Protein AF-A0A931ZEB1-F1 (afdb_monomer_lite)

pLDDT: mean 89.32, std 10.32, range [35.94, 98.31]

Radius of gyration: 28.25 Å; chains: 1; bounding box: 73×44×76 Å

Foldseek 3Di:
DVLLVLLLLLLLLLLLLVLLQVVCLVVCQCPVQVHDVVLVCVLVVLLLLLLLVLQLVLLVVCLVVVWLLVLQLQLLVLLLVLLVLVLVDPHSVSPSSSSNSNSNSNSRRVLSSLLLQLLVADVLQLLLSLLSSQLSNLNSNLNSLVNSVVCCVVVVNPSSVSSVVSSVSSVVSSVSSVVNDRSDPDDPVVPPPDDPPPDDPDPVPAWVVLVLLLVLLLLLLLLVADCVLVLVLLVVLPDDPVVSSVLVSLLSVLLSVQQNVLSRVCSQQNLLLLLLVLLQLLLVLLQCSLPDNDSVCSSVSSSSPSNSNSSDVSSVLSVQQVRDDSSSSSSSSSSSSSSSSVSRVNSNVVQVVCCVPPRSSRSSNVSSVSSLVSSLSSFFEWAEAEQVPHVLCRLVRRVVLVGLEYEYAQDDQADDDGDDQDLVSLVSLLSSNRNRNHPPYEHEHHPLQACLEPPVVSNVVNLVSVLVVLVVCQSNVYAYEYFNHANVPDDLVSSLVSSLVSVVSSCVVDDGPHAHEHEAALQADRGARLDLLRVLVSVVVNCVPPVDPRYAYEYEPQSPQSSAQQLLALVSVVVVVVVNCVRPNLSRHAAYEYFAYQDGGNNSDPHGAAAQPHRSHLNSLLSQCAPSSNSHRRYYYHHPDDDSVSSSVSSVSSSVSRD

Structure (mmCIF, N/CA/C/O backbone):
data_AF-A0A931ZEB1-F1
#
_entry.id   AF-A0A931ZEB1-F1
#
loop_
_atom_site.group_PDB
_atom_site.id
_atom_site.type_symbol
_atom_site.label_atom_id
_atom_site.label_alt_id
_atom_site.label_comp_id
_atom_site.label_asym_id
_atom_site.label_entity_id
_atom_site.label_seq_id
_atom_site.pdbx_PDB_ins_code
_atom_site.Cartn_x
_atom_site.Cartn_y
_atom_site.Cartn_z
_atom_site.occupancy
_atom_site.B_iso_or_equiv
_atom_site.auth_seq_id
_atom_site.auth_comp_id
_atom_site.auth_asym_id
_atom_site.auth_atom_id
_atom_site.pdbx_PDB_model_num
ATOM 1 N N . MET A 1 1 ? 17.122 14.611 6.649 1.00 84.50 1 MET A N 1
ATOM 2 C CA . MET A 1 1 ? 16.916 15.219 5.308 1.00 84.50 1 MET A CA 1
ATOM 3 C C . MET A 1 1 ? 18.187 15.407 4.480 1.00 84.50 1 MET A C 1
ATOM 5 O O . MET A 1 1 ? 18.119 15.083 3.305 1.00 84.50 1 MET A O 1
ATOM 9 N N . PHE A 1 2 ? 19.328 15.868 5.022 1.00 93.75 2 PHE A N 1
ATOM 10 C CA . PHE A 1 2 ? 20.561 16.103 4.231 1.00 93.75 2 PHE A CA 1
ATOM 11 C C . PHE A 1 2 ? 20.931 14.945 3.281 1.00 93.75 2 PHE A C 1
ATOM 13 O O . PHE A 1 2 ? 21.007 15.141 2.072 1.00 93.75 2 PHE A O 1
ATOM 20 N N . ASN A 1 3 ? 21.068 13.723 3.811 1.00 94.88 3 ASN A N 1
ATOM 21 C CA . ASN A 1 3 ? 21.379 12.537 3.005 1.00 94.88 3 ASN A CA 1
ATOM 22 C C . ASN A 1 3 ? 20.323 12.239 1.930 1.00 94.88 3 ASN A C 1
ATOM 24 O O . ASN A 1 3 ? 20.686 11.807 0.844 1.00 94.88 3 ASN A O 1
ATOM 28 N N . VAL A 1 4 ? 19.036 12.468 2.214 1.00 95.94 4 VAL A N 1
ATOM 29 C CA . VAL A 1 4 ? 17.935 12.207 1.269 1.00 95.94 4 VAL A CA 1
ATOM 30 C C . VAL A 1 4 ? 18.064 13.116 0.048 1.00 95.94 4 VAL A C 1
ATOM 32 O O . VAL A 1 4 ? 18.043 12.633 -1.079 1.00 95.94 4 VAL A O 1
ATOM 35 N N . VAL A 1 5 ? 18.269 14.418 0.273 1.00 97.19 5 VAL A N 1
ATOM 36 C CA . VAL A 1 5 ? 18.445 15.401 -0.807 1.00 97.19 5 VAL A CA 1
ATOM 37 C C . VAL A 1 5 ? 19.727 15.120 -1.585 1.00 97.19 5 VAL A C 1
ATOM 39 O O . VAL A 1 5 ? 19.694 15.054 -2.809 1.00 97.19 5 VAL A O 1
ATOM 42 N N . LEU A 1 6 ? 20.846 14.892 -0.891 1.00 97.62 6 LEU A N 1
ATOM 43 C CA . LEU A 1 6 ? 22.127 14.620 -1.541 1.00 97.62 6 LEU A CA 1
ATOM 44 C C . LEU A 1 6 ? 22.071 13.349 -2.400 1.00 97.62 6 LEU A C 1
ATOM 46 O O . LEU A 1 6 ? 22.490 13.375 -3.552 1.00 97.62 6 LEU A O 1
ATOM 50 N N . LEU A 1 7 ? 21.507 12.253 -1.882 1.00 97.38 7 LEU A N 1
ATOM 51 C CA . LEU A 1 7 ? 21.309 11.026 -2.659 1.00 97.38 7 LEU A CA 1
ATOM 52 C C . LEU A 1 7 ? 20.332 11.227 -3.823 1.00 97.38 7 LEU A C 1
ATOM 54 O O . LEU A 1 7 ? 20.504 10.581 -4.857 1.00 97.38 7 LEU A O 1
ATOM 58 N N . GLY A 1 8 ? 19.351 12.121 -3.680 1.00 97.38 8 GLY A N 1
ATOM 59 C CA . GLY A 1 8 ? 18.479 12.566 -4.766 1.00 97.38 8 GLY A CA 1
ATOM 60 C C . GLY A 1 8 ? 19.255 13.266 -5.883 1.00 97.38 8 GLY A C 1
ATOM 61 O O . GLY A 1 8 ? 19.134 12.861 -7.032 1.00 97.38 8 GLY A O 1
ATOM 62 N N . ILE A 1 9 ? 20.124 14.233 -5.559 1.00 98.25 9 ILE A N 1
ATOM 63 C CA . ILE A 1 9 ? 20.984 14.930 -6.540 1.00 98.25 9 ILE A CA 1
ATOM 64 C C . ILE A 1 9 ? 21.940 13.949 -7.225 1.00 98.25 9 ILE A C 1
ATOM 66 O O . ILE A 1 9 ? 22.077 13.956 -8.445 1.00 98.25 9 ILE A O 1
ATOM 70 N N . VAL A 1 10 ? 22.588 13.078 -6.447 1.00 97.94 10 VAL A N 1
ATOM 71 C CA . VAL A 1 10 ? 23.495 12.052 -6.980 1.00 97.94 10 VAL A CA 1
ATOM 72 C C . VAL A 1 10 ? 22.752 11.129 -7.954 1.00 97.94 10 VAL A C 1
ATOM 74 O O . VAL A 1 10 ? 23.280 10.806 -9.018 1.00 97.94 10 VAL A O 1
ATOM 77 N N . SER A 1 11 ? 21.528 10.713 -7.610 1.00 96.00 11 SER A N 1
ATOM 78 C CA . SER A 1 11 ? 20.729 9.827 -8.466 1.00 96.00 11 SER A CA 1
ATOM 79 C C . SER A 1 11 ? 20.245 10.552 -9.721 1.00 96.00 11 SER A C 1
ATOM 81 O O . SER A 1 11 ? 20.416 10.011 -10.805 1.00 96.00 11 SER A O 1
ATOM 83 N N . LEU A 1 12 ? 19.780 11.803 -9.596 1.00 98.12 12 LEU A N 1
ATOM 84 C CA . LEU A 1 12 ? 19.431 12.680 -10.718 1.00 98.12 12 LEU A CA 1
ATOM 85 C C . LEU A 1 12 ? 20.573 12.749 -11.731 1.00 98.12 12 LEU A C 1
ATOM 87 O O . LEU A 1 12 ? 20.379 12.441 -12.901 1.00 98.12 12 LEU A O 1
ATOM 91 N N . LEU A 1 13 ? 21.778 13.115 -11.287 1.00 98.12 13 LEU A N 1
ATOM 92 C CA . LEU A 1 13 ? 22.941 13.252 -12.166 1.00 98.12 13 LEU A CA 1
ATOM 93 C C . LEU A 1 13 ? 23.303 11.924 -12.842 1.00 98.12 13 LEU A C 1
ATOM 95 O O . LEU A 1 13 ? 23.543 11.875 -14.049 1.00 98.12 13 LEU A O 1
ATOM 99 N N . ASN A 1 14 ? 23.301 10.823 -12.091 1.00 96.38 14 ASN A N 1
ATOM 100 C CA . ASN A 1 14 ? 23.532 9.514 -12.687 1.00 96.38 14 ASN A CA 1
ATOM 101 C C . ASN A 1 14 ? 22.448 9.141 -13.715 1.00 96.38 14 ASN A C 1
ATOM 103 O O . ASN A 1 14 ? 22.763 8.489 -14.711 1.00 96.38 14 ASN A O 1
ATOM 107 N N . ASP A 1 15 ? 21.189 9.501 -13.490 1.00 94.88 15 ASP A N 1
ATOM 108 C CA . ASP A 1 15 ? 20.094 9.154 -14.396 1.00 94.88 15 ASP A CA 1
ATOM 109 C C . ASP A 1 15 ? 20.066 10.033 -15.643 1.00 94.88 15 ASP A C 1
ATOM 111 O O . ASP A 1 15 ? 19.845 9.489 -16.723 1.00 94.88 15 ASP A O 1
ATOM 115 N N . VAL A 1 16 ? 20.476 11.307 -15.557 1.00 97.00 16 VAL A N 1
ATOM 116 C CA . VAL A 1 16 ? 20.827 12.106 -16.750 1.00 97.00 16 VAL A CA 1
ATOM 117 C C . VAL A 1 16 ? 21.821 11.327 -17.605 1.00 97.00 16 VAL A C 1
ATOM 119 O O . VAL A 1 16 ? 21.584 11.081 -18.784 1.00 97.00 16 VAL A O 1
ATOM 122 N N . ALA A 1 17 ? 22.914 10.864 -16.996 1.00 95.31 17 ALA A N 1
ATOM 123 C CA . ALA A 1 17 ? 23.939 10.114 -17.707 1.00 95.31 17 ALA A CA 1
ATOM 124 C C . ALA A 1 17 ? 23.448 8.768 -18.261 1.00 95.31 17 ALA A C 1
ATOM 126 O O . ALA A 1 17 ? 23.939 8.309 -19.287 1.00 95.31 17 ALA A O 1
ATOM 127 N N . SER A 1 18 ? 22.555 8.081 -17.546 1.00 92.25 18 SER A N 1
ATOM 128 C CA . SER A 1 18 ? 22.054 6.758 -17.941 1.00 92.25 18 SER A CA 1
ATOM 129 C C . SER A 1 18 ? 21.085 6.873 -19.113 1.00 92.25 18 SER A C 1
ATOM 131 O O . SER A 1 18 ? 21.229 6.155 -20.100 1.00 92.25 18 SER A O 1
ATOM 133 N N . GLU A 1 19 ? 20.137 7.804 -19.031 1.00 90.94 19 GLU A N 1
ATOM 134 C CA . GLU A 1 19 ? 19.071 7.988 -20.020 1.00 90.94 19 GLU A CA 1
ATOM 135 C C . GLU A 1 19 ? 19.543 8.773 -21.252 1.00 90.94 19 GLU A C 1
ATOM 137 O O . GLU A 1 19 ? 18.946 8.647 -22.315 1.00 90.94 19 GLU A O 1
ATOM 142 N N . MET A 1 20 ? 20.679 9.480 -21.174 1.00 91.44 20 MET A N 1
ATOM 143 C CA . MET A 1 20 ? 21.397 9.947 -22.369 1.00 91.44 20 MET A CA 1
ATOM 144 C C . MET A 1 20 ? 21.864 8.794 -23.269 1.00 91.44 20 MET A C 1
ATOM 146 O O . MET A 1 20 ? 21.992 8.949 -24.481 1.00 91.44 20 MET A O 1
ATOM 150 N N . VAL A 1 21 ? 22.180 7.648 -22.663 1.00 90.25 21 VAL A N 1
ATOM 151 C CA . VAL A 1 21 ? 22.876 6.531 -23.311 1.00 90.25 21 VAL A CA 1
ATOM 152 C C . VAL A 1 21 ? 21.916 5.396 -23.646 1.00 90.25 21 VAL A C 1
ATOM 154 O O . VAL A 1 21 ? 21.979 4.844 -24.742 1.00 90.25 21 VAL A O 1
ATOM 157 N N . PHE A 1 22 ? 21.028 5.042 -22.716 1.00 83.62 22 PHE A N 1
ATOM 158 C CA . PHE A 1 22 ? 20.170 3.862 -22.800 1.00 83.62 22 PHE A CA 1
ATOM 159 C C . PHE A 1 22 ? 19.332 3.783 -24.092 1.00 83.62 22 PHE A C 1
ATOM 161 O O . PHE A 1 22 ? 19.414 2.748 -24.757 1.00 83.62 22 PHE A O 1
ATOM 168 N N . PRO A 1 23 ? 18.626 4.845 -24.534 1.00 78.31 23 PRO A N 1
ATOM 169 C CA . PRO A 1 23 ? 17.849 4.806 -25.776 1.00 78.31 23 PRO A CA 1
ATOM 170 C C . PRO A 1 23 ? 18.707 4.603 -27.033 1.00 78.31 23 PRO A C 1
ATOM 172 O O . PRO A 1 23 ? 18.203 4.166 -28.064 1.00 78.31 23 PRO A O 1
ATOM 175 N N . LEU A 1 24 ? 20.004 4.919 -26.957 1.00 84.56 24 LEU A N 1
ATOM 176 C CA . LEU A 1 24 ? 20.928 4.871 -28.087 1.00 84.56 24 LEU A CA 1
ATOM 177 C C . LEU A 1 24 ? 21.620 3.513 -28.238 1.00 84.56 24 LEU A C 1
ATOM 179 O O . LEU A 1 24 ? 22.104 3.210 -29.325 1.00 84.56 24 LEU A O 1
ATOM 183 N N . ILE A 1 25 ? 21.664 2.687 -27.183 1.00 87.25 25 ILE A N 1
ATOM 184 C CA . ILE A 1 25 ? 22.336 1.375 -27.193 1.00 87.25 25 ILE A CA 1
ATOM 185 C C . ILE A 1 25 ? 21.813 0.463 -28.319 1.00 87.25 25 ILE A C 1
ATOM 187 O O . ILE A 1 25 ? 22.652 -0.061 -29.059 1.00 87.25 25 ILE A O 1
ATOM 191 N N . PRO A 1 26 ? 20.486 0.275 -28.510 1.00 83.50 26 PRO A N 1
ATOM 192 C CA . PRO A 1 26 ? 19.975 -0.602 -29.565 1.00 83.50 26 PRO A CA 1
ATOM 193 C C . PRO A 1 26 ? 20.406 -0.164 -30.964 1.00 83.50 26 PRO A C 1
ATOM 195 O O . PRO A 1 26 ? 20.834 -0.988 -31.774 1.00 83.50 26 PRO A O 1
ATOM 198 N N . VAL A 1 27 ? 20.338 1.143 -31.226 1.00 82.62 27 VAL A N 1
ATOM 199 C CA . VAL A 1 27 ? 20.712 1.726 -32.517 1.00 82.62 27 VAL A CA 1
ATOM 200 C C . VAL A 1 27 ? 22.222 1.612 -32.714 1.00 82.62 27 VAL A C 1
ATOM 202 O O . VAL A 1 27 ? 22.660 1.027 -33.691 1.00 82.62 27 VAL A O 1
ATOM 205 N N . TYR A 1 28 ? 23.033 2.035 -31.745 1.00 88.31 28 TYR A N 1
ATOM 206 C CA . TYR A 1 28 ? 24.492 1.966 -31.840 1.00 88.31 28 TYR A CA 1
ATOM 207 C C . TYR A 1 28 ? 25.021 0.541 -32.081 1.00 88.31 28 TYR A C 1
ATOM 209 O O . TYR A 1 28 ? 25.894 0.331 -32.927 1.00 88.31 28 TYR A O 1
ATOM 217 N N . LEU A 1 29 ? 24.472 -0.457 -31.377 1.00 85.88 29 LEU A N 1
ATOM 218 C CA . LEU A 1 29 ? 24.846 -1.860 -31.566 1.00 85.88 29 LEU A CA 1
ATOM 219 C C . LEU A 1 29 ? 24.540 -2.347 -32.984 1.00 85.88 29 LEU A C 1
ATOM 221 O O . LEU A 1 29 ? 25.392 -2.976 -33.605 1.00 85.88 29 LEU A O 1
ATOM 225 N N . THR A 1 30 ? 23.348 -2.054 -33.496 1.00 80.62 30 THR A N 1
ATOM 226 C CA . THR A 1 30 ? 22.874 -2.613 -34.769 1.00 80.62 30 THR A CA 1
ATOM 227 C C . THR A 1 30 ? 23.375 -1.831 -35.980 1.00 80.62 30 THR A C 1
ATOM 229 O O . THR A 1 30 ? 23.837 -2.438 -36.943 1.00 80.62 30 THR A O 1
ATOM 232 N N . THR A 1 31 ? 23.353 -0.497 -35.936 1.00 83.69 31 THR A N 1
ATOM 233 C CA . THR A 1 31 ? 23.682 0.354 -37.089 1.00 83.69 31 THR A CA 1
ATOM 234 C C . THR A 1 31 ? 25.160 0.712 -37.175 1.00 83.69 31 THR A C 1
ATOM 236 O O . THR A 1 31 ? 25.682 0.845 -38.275 1.00 83.69 31 THR A O 1
ATOM 239 N N . THR A 1 32 ? 25.851 0.892 -36.042 1.00 87.00 32 THR A N 1
ATOM 240 C CA . THR A 1 32 ? 27.267 1.314 -36.037 1.00 87.00 32 THR A CA 1
ATOM 241 C C . THR A 1 32 ? 28.219 0.141 -35.861 1.00 87.00 32 THR A C 1
ATOM 243 O O . THR A 1 32 ? 29.253 0.090 -36.518 1.00 87.00 32 THR A O 1
ATOM 246 N N . LEU A 1 33 ? 27.885 -0.803 -34.978 1.00 90.44 33 LEU A N 1
ATOM 247 C CA . LEU A 1 33 ? 28.740 -1.958 -34.690 1.00 90.44 33 LEU A CA 1
ATOM 248 C C . LEU A 1 33 ? 28.357 -3.215 -35.485 1.00 90.44 33 LEU A C 1
ATOM 250 O O . LEU A 1 33 ? 29.024 -4.239 -35.343 1.00 90.44 33 LEU A O 1
ATOM 254 N N . GLY A 1 34 ? 27.294 -3.153 -36.296 1.00 87.56 34 GLY A N 1
ATOM 255 C CA . GLY A 1 34 ? 26.833 -4.268 -37.129 1.00 87.56 34 GLY A CA 1
ATOM 256 C C . GLY A 1 34 ? 26.398 -5.502 -36.332 1.00 87.56 34 GLY A C 1
ATOM 257 O O . GLY A 1 34 ? 26.426 -6.618 -36.849 1.00 87.56 34 GLY A O 1
ATOM 258 N N . ALA A 1 35 ? 26.046 -5.334 -35.055 1.00 86.81 35 ALA A N 1
ATOM 259 C CA . ALA A 1 35 ? 25.621 -6.429 -34.200 1.00 86.81 35 ALA A CA 1
ATOM 260 C C . ALA A 1 35 ? 24.230 -6.924 -34.609 1.00 86.81 35 ALA A C 1
ATOM 262 O O . ALA A 1 35 ? 23.342 -6.147 -34.962 1.00 86.81 35 ALA A O 1
ATOM 263 N N . THR A 1 36 ? 24.014 -8.234 -34.515 1.00 83.94 36 THR A N 1
ATOM 264 C CA . THR A 1 36 ? 22.705 -8.818 -34.808 1.00 83.94 36 THR A CA 1
ATOM 265 C C . THR A 1 36 ? 21.701 -8.505 -33.690 1.00 83.94 36 THR A C 1
ATOM 267 O O . THR A 1 36 ? 22.094 -8.297 -32.536 1.00 83.94 36 THR A O 1
ATOM 270 N N . PRO A 1 37 ? 20.385 -8.546 -33.967 1.00 74.56 37 PRO A N 1
ATOM 271 C CA . PRO A 1 37 ? 19.360 -8.443 -32.925 1.00 74.56 37 PRO A CA 1
ATOM 272 C C . PRO A 1 37 ? 19.532 -9.461 -31.781 1.00 74.56 37 PRO A C 1
ATOM 274 O O . PRO A 1 37 ? 19.228 -9.156 -30.630 1.00 74.56 37 PRO A O 1
ATOM 277 N N . ALA A 1 38 ? 20.085 -10.647 -32.067 1.00 73.62 38 ALA A N 1
ATOM 278 C CA . ALA A 1 38 ? 20.404 -11.649 -31.049 1.00 73.62 38 ALA A CA 1
ATOM 279 C C . ALA A 1 38 ? 21.477 -11.160 -30.057 1.00 73.62 38 ALA A C 1
ATOM 281 O O . ALA A 1 38 ? 21.355 -11.388 -28.854 1.00 73.62 38 ALA A O 1
ATOM 282 N N . VAL A 1 39 ? 22.496 -10.440 -30.539 1.00 82.56 39 VAL A N 1
ATOM 283 C CA . VAL A 1 39 ? 23.527 -9.827 -29.686 1.00 82.56 39 VAL A CA 1
ATOM 284 C C . VAL A 1 39 ? 22.931 -8.729 -28.807 1.00 82.56 39 VAL A C 1
ATOM 286 O O . VAL A 1 39 ? 23.253 -8.661 -27.624 1.00 82.56 39 VAL A O 1
ATOM 289 N N . LEU A 1 40 ? 22.031 -7.901 -29.343 1.00 74.06 40 LEU A N 1
ATOM 290 C CA . LEU A 1 40 ? 21.312 -6.900 -28.549 1.00 74.06 40 LEU A CA 1
ATOM 291 C C . LEU A 1 40 ? 20.518 -7.553 -27.405 1.00 74.06 40 LEU A C 1
ATOM 293 O O . LEU A 1 40 ? 20.630 -7.124 -26.256 1.00 74.06 40 LEU A O 1
ATOM 297 N N . GLY A 1 41 ? 19.765 -8.617 -27.706 1.00 70.88 41 GLY A N 1
ATOM 298 C CA . GLY A 1 41 ? 19.015 -9.378 -26.703 1.00 70.88 41 GLY A CA 1
ATOM 299 C C . GLY A 1 41 ? 19.914 -10.000 -25.630 1.00 70.88 41 GLY A C 1
ATOM 300 O O . GLY A 1 41 ? 19.590 -9.934 -24.446 1.00 70.88 41 GLY A O 1
ATOM 301 N N . LEU A 1 42 ? 21.076 -10.534 -26.021 1.00 81.56 42 LEU A N 1
ATOM 302 C CA . LEU A 1 42 ? 22.083 -11.055 -25.092 1.00 81.56 42 LEU A CA 1
ATOM 303 C C . LEU A 1 42 ? 22.622 -9.955 -24.162 1.00 81.56 42 LEU A C 1
ATOM 305 O O . LEU A 1 42 ? 22.707 -10.159 -22.951 1.00 81.56 42 LEU A O 1
ATOM 309 N N . VAL A 1 43 ? 22.968 -8.790 -24.720 1.00 85.50 43 VAL A N 1
ATOM 310 C CA . VAL A 1 43 ? 23.506 -7.650 -23.965 1.00 85.50 43 VAL A CA 1
ATOM 311 C C . VAL A 1 43 ? 22.515 -7.163 -22.917 1.00 85.50 43 VAL A C 1
ATOM 313 O O . VAL A 1 43 ? 22.870 -7.082 -21.741 1.00 85.50 43 VAL A O 1
ATOM 316 N N . GLU A 1 44 ? 21.276 -6.877 -23.313 1.00 80.88 44 GLU A N 1
ATOM 317 C CA . GLU A 1 44 ? 20.259 -6.381 -22.382 1.00 80.88 44 GLU A CA 1
ATOM 318 C C . GLU A 1 44 ? 19.826 -7.462 -21.380 1.00 80.88 44 GLU A C 1
ATOM 320 O O . GLU A 1 44 ? 19.691 -7.178 -20.189 1.00 80.88 44 GLU A O 1
ATOM 325 N N . GLY A 1 45 ? 19.701 -8.719 -21.821 1.00 80.50 45 GLY A N 1
ATOM 326 C CA . GLY A 1 45 ? 19.320 -9.839 -20.959 1.00 80.50 45 GLY A CA 1
ATOM 327 C C . GLY A 1 45 ? 20.327 -10.105 -19.834 1.00 80.50 45 GLY A C 1
ATOM 328 O O . GLY A 1 45 ? 19.936 -10.220 -18.668 1.00 80.50 45 GLY A O 1
ATOM 329 N N . ILE A 1 46 ? 21.630 -10.156 -20.148 1.00 85.94 46 ILE A N 1
ATOM 330 C CA . ILE A 1 46 ? 22.689 -10.347 -19.139 1.00 85.94 46 ILE A CA 1
ATOM 331 C C . ILE A 1 46 ? 22.761 -9.138 -18.203 1.00 85.94 46 ILE A C 1
ATOM 333 O O . ILE A 1 46 ? 22.870 -9.298 -16.982 1.00 85.94 46 ILE A O 1
ATOM 337 N N . ALA A 1 47 ? 22.710 -7.928 -18.761 1.00 86.69 47 ALA A N 1
ATOM 338 C CA . ALA A 1 47 ? 22.818 -6.705 -17.985 1.00 86.69 47 ALA A CA 1
ATOM 339 C C . ALA A 1 47 ? 21.676 -6.601 -16.954 1.00 86.69 47 ALA A C 1
ATOM 341 O O . ALA A 1 47 ? 21.940 -6.426 -15.762 1.00 86.69 47 ALA A O 1
ATOM 342 N N . GLU A 1 48 ? 20.418 -6.783 -17.359 1.00 82.69 48 GLU A N 1
ATOM 343 C CA . GLU A 1 48 ? 19.279 -6.636 -16.442 1.00 82.69 48 GLU A CA 1
ATOM 344 C C . GLU A 1 48 ? 19.207 -7.765 -15.394 1.00 82.69 48 GLU A C 1
ATOM 346 O O . GLU A 1 48 ? 18.906 -7.517 -14.219 1.00 82.69 48 GLU A O 1
ATOM 351 N N . SER A 1 49 ? 19.594 -8.990 -15.772 1.00 84.50 49 SER A N 1
ATOM 352 C CA . SER A 1 49 ? 19.704 -10.122 -14.836 1.00 84.50 49 SER A CA 1
ATOM 353 C C . SER A 1 49 ? 20.755 -9.860 -13.752 1.00 84.50 49 SER A C 1
ATOM 355 O O . SER A 1 49 ? 20.531 -10.146 -12.573 1.00 84.50 49 SER A O 1
ATOM 357 N N . THR A 1 50 ? 21.882 -9.247 -14.137 1.00 88.62 50 THR A N 1
ATOM 358 C CA . THR A 1 50 ? 22.974 -8.883 -13.222 1.00 88.62 50 THR A CA 1
ATOM 359 C C . THR A 1 50 ? 22.495 -7.882 -12.172 1.00 88.62 50 THR A C 1
ATOM 361 O O . THR A 1 50 ? 22.711 -8.092 -10.978 1.00 88.62 50 THR A O 1
ATOM 364 N N . ALA A 1 51 ? 21.795 -6.820 -12.587 1.00 87.75 51 ALA A N 1
ATOM 365 C CA . ALA A 1 51 ? 21.255 -5.838 -11.647 1.00 87.75 51 ALA A CA 1
ATOM 366 C C . ALA A 1 51 ? 20.259 -6.474 -10.674 1.00 87.75 51 ALA A C 1
ATOM 368 O O . ALA A 1 51 ? 20.335 -6.219 -9.473 1.00 87.75 51 ALA A O 1
ATOM 369 N N . SER A 1 52 ? 19.332 -7.291 -11.176 1.00 84.31 52 SER A N 1
ATOM 370 C CA . SER A 1 52 ? 18.246 -7.847 -10.366 1.00 84.31 52 SER A CA 1
ATOM 371 C C . SER A 1 52 ? 18.755 -8.771 -9.259 1.00 84.31 52 SER A C 1
ATOM 373 O O . SER A 1 52 ? 18.353 -8.609 -8.111 1.00 84.31 52 SER A O 1
ATOM 375 N N . LEU A 1 53 ? 19.696 -9.672 -9.559 1.00 86.00 53 LEU A N 1
ATOM 376 C CA . LEU A 1 53 ? 20.246 -10.612 -8.573 1.00 86.00 53 LEU A CA 1
ATOM 377 C C . LEU A 1 53 ? 21.141 -9.937 -7.522 1.00 86.00 53 LEU A C 1
ATOM 379 O O . LEU A 1 53 ? 21.182 -10.360 -6.364 1.00 86.00 53 LEU A O 1
ATOM 383 N N . LEU A 1 54 ? 21.856 -8.875 -7.903 1.00 92.75 54 LEU A N 1
ATOM 384 C CA . LEU A 1 54 ? 22.808 -8.215 -7.009 1.00 92.75 54 LEU A CA 1
ATOM 385 C C . LEU A 1 54 ? 22.145 -7.359 -5.928 1.00 92.75 54 LEU A C 1
ATOM 387 O O . LEU A 1 54 ? 22.762 -7.166 -4.884 1.00 92.75 54 LEU A O 1
ATOM 391 N N . LYS A 1 55 ? 20.909 -6.880 -6.124 1.00 92.06 55 LYS A N 1
ATOM 392 C CA . LYS A 1 55 ? 20.228 -5.992 -5.160 1.00 92.06 55 LYS A CA 1
ATOM 393 C C . LYS A 1 55 ? 20.006 -6.651 -3.800 1.00 92.06 55 LYS A C 1
ATOM 395 O O . LYS A 1 55 ? 20.330 -6.058 -2.773 1.00 92.06 55 LYS A O 1
ATOM 400 N N . VAL A 1 56 ? 19.485 -7.881 -3.761 1.00 89.19 56 VAL A N 1
ATOM 401 C CA . VAL A 1 56 ? 19.314 -8.608 -2.489 1.00 89.19 56 VAL A CA 1
ATOM 402 C C . VAL A 1 56 ? 20.658 -8.960 -1.853 1.00 89.19 56 VAL A C 1
ATOM 404 O O . VAL A 1 56 ? 20.808 -8.864 -0.635 1.00 89.19 56 VAL A O 1
ATOM 407 N N . PHE A 1 57 ? 21.652 -9.323 -2.668 1.00 91.25 57 PHE A N 1
ATOM 408 C CA . PHE A 1 57 ? 22.980 -9.676 -2.181 1.00 91.25 57 PHE A CA 1
ATOM 409 C C . PHE A 1 57 ? 23.695 -8.470 -1.562 1.00 91.25 57 PHE A C 1
ATOM 411 O O . PHE A 1 57 ? 24.164 -8.552 -0.428 1.00 91.25 57 PHE A O 1
ATOM 418 N N . SER A 1 58 ? 23.734 -7.334 -2.259 1.00 93.31 58 SER A N 1
ATOM 419 C CA . SER A 1 58 ? 24.341 -6.096 -1.763 1.00 93.31 58 SER A CA 1
ATOM 420 C C . SER A 1 58 ? 23.620 -5.578 -0.519 1.00 93.31 58 SER A C 1
ATOM 422 O O . SER A 1 58 ? 24.281 -5.199 0.449 1.00 93.31 58 SER A O 1
ATOM 424 N N . GLY A 1 59 ? 22.285 -5.669 -0.485 1.00 91.31 59 GLY A N 1
ATOM 425 C CA . GLY A 1 59 ? 21.478 -5.405 0.705 1.00 91.31 59 GLY A CA 1
ATOM 426 C C . GLY A 1 59 ? 21.924 -6.255 1.898 1.00 91.31 59 GLY A C 1
ATOM 427 O O . GLY A 1 59 ? 22.312 -5.704 2.928 1.00 91.31 59 GLY A O 1
ATOM 428 N N . TYR A 1 60 ? 21.980 -7.580 1.723 1.00 90.19 60 TYR A N 1
ATOM 429 C CA . TYR A 1 60 ? 22.420 -8.527 2.756 1.00 90.19 60 TYR A CA 1
ATOM 430 C C . TYR A 1 60 ? 23.832 -8.248 3.272 1.00 90.19 60 TYR A C 1
ATOM 432 O O . TYR A 1 60 ? 24.065 -8.214 4.484 1.00 90.19 60 TYR A O 1
ATOM 440 N N . VAL A 1 61 ? 24.792 -8.048 2.367 1.00 89.62 61 VAL A N 1
ATOM 441 C CA . VAL A 1 61 ? 26.182 -7.794 2.757 1.00 89.62 61 VAL A CA 1
ATOM 442 C C . VAL A 1 61 ? 26.296 -6.443 3.468 1.00 89.62 61 VAL A C 1
ATOM 444 O O . VAL A 1 61 ? 26.978 -6.362 4.488 1.00 89.62 61 VAL A O 1
ATOM 447 N N . SER A 1 62 ? 25.596 -5.405 3.000 1.00 91.38 62 SER A N 1
ATOM 448 C CA . SER A 1 62 ? 25.636 -4.080 3.631 1.00 91.38 62 SER A CA 1
ATOM 449 C C . SER A 1 62 ? 25.041 -4.069 5.044 1.00 91.38 62 SER A C 1
ATOM 451 O O . SER A 1 62 ? 25.647 -3.486 5.944 1.00 91.38 62 SER A O 1
ATOM 453 N N . ASP A 1 63 ? 23.930 -4.781 5.278 1.00 87.94 63 ASP A N 1
ATOM 454 C CA . ASP A 1 63 ? 23.347 -4.943 6.616 1.00 87.94 63 ASP A CA 1
ATOM 455 C C . ASP A 1 63 ? 24.293 -5.731 7.535 1.00 87.94 63 ASP A C 1
ATOM 457 O O . ASP A 1 63 ? 24.508 -5.358 8.687 1.00 87.94 63 ASP A O 1
ATOM 461 N N . ARG A 1 64 ? 24.932 -6.790 7.017 1.00 84.12 64 ARG A N 1
ATOM 462 C CA . ARG A 1 64 ? 25.888 -7.603 7.785 1.00 84.12 64 ARG A CA 1
ATOM 463 C C . ARG A 1 64 ? 27.128 -6.810 8.205 1.00 84.12 64 ARG A C 1
ATOM 465 O O . ARG A 1 64 ? 27.604 -6.960 9.333 1.00 84.12 64 ARG A O 1
ATOM 472 N N . VAL A 1 65 ? 27.675 -6.012 7.290 1.00 85.69 65 VAL A N 1
ATOM 473 C CA . VAL A 1 65 ? 28.840 -5.155 7.548 1.00 85.69 65 VAL A CA 1
ATOM 474 C C . VAL A 1 65 ? 28.455 -3.987 8.462 1.00 85.69 65 VAL A C 1
ATOM 476 O O . VAL A 1 65 ? 29.268 -3.553 9.279 1.00 85.69 65 VAL A O 1
ATOM 479 N N . GLY A 1 66 ? 27.214 -3.503 8.373 1.00 81.88 66 GLY A N 1
ATOM 480 C CA . GLY A 1 66 ? 26.735 -2.330 9.109 1.00 81.88 66 GLY A CA 1
ATOM 481 C C . GLY A 1 66 ? 27.282 -1.009 8.558 1.00 81.88 66 GLY A C 1
ATOM 482 O O . GLY A 1 66 ? 27.287 -0.005 9.263 1.00 81.88 66 GLY A O 1
ATOM 483 N N . ARG A 1 67 ? 27.786 -1.008 7.315 1.00 88.56 67 ARG A N 1
ATOM 484 C CA . ARG A 1 67 ? 28.235 0.187 6.583 1.00 88.56 67 ARG A CA 1
ATOM 485 C C . ARG A 1 67 ? 27.651 0.149 5.181 1.00 88.56 67 ARG A C 1
ATOM 487 O O . ARG A 1 67 ? 27.816 -0.847 4.478 1.00 88.56 67 ARG A O 1
ATOM 494 N N . ARG A 1 68 ? 26.999 1.229 4.762 1.00 91.81 68 ARG A N 1
ATOM 495 C CA . ARG A 1 68 ? 26.264 1.296 3.490 1.00 91.81 68 ARG A CA 1
ATOM 496 C C . ARG A 1 68 ? 26.960 2.184 2.486 1.00 91.81 68 ARG A C 1
ATOM 498 O O . ARG A 1 68 ? 27.008 1.841 1.305 1.00 91.81 68 ARG A O 1
ATOM 505 N N . LYS A 1 69 ? 27.577 3.272 2.951 1.00 94.12 69 LYS A N 1
ATOM 506 C CA . LYS A 1 69 ? 28.278 4.232 2.095 1.00 94.12 69 LYS A CA 1
ATOM 507 C C . LYS A 1 69 ? 29.283 3.577 1.134 1.00 94.12 69 LYS A C 1
ATOM 509 O O . LYS A 1 69 ? 29.239 3.940 -0.040 1.00 94.12 69 LYS A O 1
ATOM 514 N N . PRO A 1 70 ? 30.136 2.609 1.540 1.00 94.75 70 PRO A N 1
ATOM 515 C CA . PRO A 1 70 ? 31.092 1.997 0.615 1.00 94.75 70 PRO A CA 1
ATOM 516 C C . PRO A 1 70 ? 30.427 1.312 -0.582 1.00 94.75 70 PRO A C 1
ATOM 518 O O . PRO A 1 70 ? 30.888 1.481 -1.705 1.00 94.75 70 PRO A O 1
ATOM 521 N N . PHE A 1 71 ? 29.312 0.608 -0.367 1.00 95.81 71 PHE A N 1
ATOM 522 C CA . PHE A 1 71 ? 28.557 -0.048 -1.440 1.00 95.81 71 PHE A CA 1
ATOM 523 C C . PHE A 1 71 ? 27.922 0.970 -2.385 1.00 95.81 71 PHE A C 1
ATOM 525 O O . PHE A 1 71 ? 27.956 0.794 -3.601 1.00 95.81 71 PHE A O 1
ATOM 532 N N . VAL A 1 72 ? 27.391 2.065 -1.829 1.00 96.69 72 VAL A N 1
ATOM 533 C CA . VAL A 1 72 ? 26.804 3.148 -2.621 1.00 96.69 72 VAL A CA 1
ATOM 534 C C . VAL A 1 72 ? 27.872 3.818 -3.494 1.00 96.69 72 VAL A C 1
ATOM 536 O O . VAL A 1 72 ? 27.691 3.904 -4.707 1.00 96.69 72 VAL A O 1
ATOM 539 N N . VAL A 1 73 ? 29.003 4.231 -2.908 1.00 96.88 73 VAL A N 1
ATOM 540 C CA . VAL A 1 73 ? 30.138 4.850 -3.623 1.00 96.88 73 VAL A CA 1
ATOM 541 C C . VAL A 1 73 ? 30.665 3.918 -4.713 1.00 96.88 73 VAL A C 1
ATOM 543 O O . VAL A 1 73 ? 30.790 4.322 -5.869 1.00 96.88 73 VAL A O 1
ATOM 546 N N . PHE A 1 74 ? 30.932 2.660 -4.356 1.00 97.31 74 PHE A N 1
ATOM 547 C CA . PHE A 1 74 ? 31.454 1.661 -5.279 1.00 97.31 74 PHE A CA 1
ATOM 548 C C . PHE A 1 74 ? 30.497 1.425 -6.450 1.00 97.31 74 PHE A C 1
ATOM 550 O O . PHE A 1 74 ? 30.927 1.442 -7.600 1.00 97.31 74 PHE A O 1
ATOM 557 N N . GLY A 1 75 ? 29.193 1.301 -6.195 1.00 96.94 75 GLY A N 1
ATOM 558 C CA . GLY A 1 75 ? 28.221 1.113 -7.267 1.00 96.94 75 GLY A CA 1
ATOM 559 C C . GLY A 1 75 ? 28.163 2.288 -8.252 1.00 96.94 75 GLY A C 1
ATOM 560 O O . GLY A 1 75 ? 28.084 2.064 -9.461 1.00 96.94 75 GLY A O 1
ATOM 561 N N . TYR A 1 76 ? 28.263 3.539 -7.782 1.00 97.19 76 TYR A N 1
ATOM 562 C CA . TYR A 1 76 ? 28.349 4.702 -8.682 1.00 97.19 76 TYR A CA 1
ATOM 563 C C . TYR A 1 76 ? 29.657 4.717 -9.481 1.00 97.19 76 TYR A C 1
ATOM 565 O O . TYR A 1 76 ? 29.627 4.958 -10.688 1.00 97.19 76 TYR A O 1
ATOM 573 N N . ALA A 1 77 ? 30.790 4.401 -8.848 1.00 97.62 77 ALA A N 1
ATOM 574 C CA . ALA A 1 77 ? 32.088 4.343 -9.520 1.00 97.62 77 ALA A CA 1
ATOM 575 C C . ALA A 1 77 ? 32.128 3.261 -10.615 1.00 97.62 77 ALA A C 1
ATOM 577 O O . ALA A 1 77 ? 32.573 3.527 -11.730 1.00 97.62 77 ALA A O 1
ATOM 578 N N . VAL A 1 78 ? 31.594 2.064 -10.347 1.00 97.50 78 VAL A N 1
ATOM 579 C CA . VAL A 1 78 ? 31.500 0.995 -11.356 1.00 97.50 78 VAL A CA 1
ATOM 580 C C . VAL A 1 78 ? 30.556 1.394 -12.498 1.00 97.50 78 VAL A C 1
ATOM 582 O O . VAL A 1 78 ? 30.852 1.124 -13.662 1.00 97.50 78 VAL A O 1
ATOM 585 N N . SER A 1 79 ? 29.473 2.124 -12.202 1.00 95.44 79 SER A N 1
ATOM 586 C CA . SER A 1 79 ? 28.575 2.643 -13.245 1.00 95.44 79 SER A CA 1
ATOM 587 C C . SER A 1 79 ? 29.279 3.650 -14.167 1.00 95.44 79 SER A C 1
ATOM 589 O O . SER A 1 79 ? 29.062 3.656 -15.381 1.00 95.44 79 SER A O 1
ATOM 591 N N . LEU A 1 80 ? 30.152 4.499 -13.616 1.00 96.75 80 LEU A N 1
ATOM 592 C CA . LEU A 1 80 ? 30.994 5.406 -14.398 1.00 96.75 80 LEU A CA 1
ATOM 593 C C . LEU A 1 80 ? 31.965 4.632 -15.306 1.00 96.75 80 LEU A C 1
ATOM 595 O O . LEU A 1 80 ? 32.065 4.952 -16.489 1.00 96.75 80 LEU A O 1
ATOM 599 N N . ILE A 1 81 ? 32.624 3.585 -14.792 1.00 96.94 81 ILE A N 1
ATOM 600 C CA . ILE A 1 81 ? 33.508 2.716 -15.592 1.00 96.94 81 ILE A CA 1
ATOM 601 C C . ILE A 1 81 ? 32.743 2.095 -16.767 1.00 96.94 81 ILE A C 1
ATOM 603 O O . ILE A 1 81 ? 33.247 2.080 -17.890 1.00 96.94 81 ILE A O 1
ATOM 607 N N . GLY A 1 82 ? 31.498 1.662 -16.544 1.00 95.88 82 GLY A N 1
ATOM 608 C CA . GLY A 1 82 ? 30.646 1.138 -17.612 1.00 95.88 82 GLY A CA 1
ATOM 609 C C . GLY A 1 82 ? 30.462 2.119 -18.773 1.00 95.88 82 GLY A C 1
ATOM 610 O O . GLY A 1 82 ? 30.540 1.731 -19.937 1.00 95.88 82 GLY A O 1
ATOM 611 N N . ARG A 1 83 ? 30.321 3.416 -18.481 1.00 94.69 83 ARG A N 1
ATOM 612 C CA . ARG A 1 83 ? 30.214 4.463 -19.511 1.00 94.69 83 ARG A CA 1
ATOM 613 C C . ARG A 1 83 ? 31.535 4.731 -20.224 1.00 94.69 83 ARG A C 1
ATOM 615 O O . ARG A 1 83 ? 31.525 4.992 -21.424 1.00 94.69 83 ARG A O 1
ATOM 622 N N . ILE A 1 84 ? 32.665 4.606 -19.528 1.00 96.56 84 ILE A N 1
ATOM 623 C CA . ILE A 1 84 ? 33.991 4.675 -20.157 1.00 96.56 84 ILE A CA 1
ATOM 624 C C . ILE A 1 84 ? 34.140 3.540 -21.180 1.00 96.56 84 ILE A C 1
ATOM 626 O O . ILE A 1 84 ? 34.568 3.788 -22.304 1.00 96.56 84 ILE A O 1
ATOM 630 N N . PHE A 1 85 ? 33.711 2.317 -20.850 1.00 96.94 85 PHE A N 1
ATOM 631 C CA . PHE A 1 85 ? 33.702 1.207 -21.811 1.00 96.94 85 PHE A CA 1
ATOM 632 C C . PHE A 1 85 ? 32.794 1.476 -23.013 1.00 96.94 85 PHE A C 1
ATOM 634 O O . PHE A 1 85 ? 33.188 1.192 -24.142 1.00 96.94 85 PHE A O 1
ATOM 641 N N . LEU A 1 86 ? 31.621 2.083 -22.811 1.00 94.75 86 LEU A N 1
ATOM 642 C CA . LEU A 1 86 ? 30.749 2.476 -23.922 1.00 94.75 86 LEU A CA 1
ATOM 643 C C . LEU A 1 86 ? 31.413 3.509 -24.834 1.00 94.75 86 LEU A C 1
ATOM 645 O O . LEU A 1 86 ? 31.407 3.334 -26.050 1.00 94.75 86 LEU A O 1
ATOM 649 N N . PHE A 1 87 ? 32.051 4.535 -24.275 1.00 95.12 87 PHE A N 1
ATOM 650 C CA . PHE A 1 87 ? 32.805 5.517 -25.055 1.00 95.12 87 PHE A CA 1
ATOM 651 C C . PHE A 1 87 ? 33.951 4.873 -25.858 1.00 95.12 87 PHE A C 1
ATOM 653 O O . PHE A 1 87 ? 34.113 5.141 -27.052 1.00 95.12 87 PHE A O 1
ATOM 660 N N . LEU A 1 88 ? 34.708 3.973 -25.226 1.00 96.00 88 LEU A N 1
ATOM 661 C CA . LEU A 1 88 ? 35.837 3.269 -25.841 1.00 96.00 88 LEU A CA 1
ATOM 662 C C . LEU A 1 88 ? 35.417 2.124 -26.772 1.00 96.00 88 LEU A C 1
ATOM 664 O O . LEU A 1 88 ? 36.269 1.549 -27.448 1.00 96.00 88 LEU A O 1
ATOM 668 N N . SER A 1 89 ? 34.128 1.786 -26.830 1.00 95.19 89 SER A N 1
ATOM 669 C CA . SER A 1 89 ? 33.641 0.635 -27.587 1.00 95.19 89 SER A CA 1
ATOM 670 C C . SER A 1 89 ? 34.020 0.711 -29.071 1.00 95.19 89 SER A C 1
ATOM 672 O O . SER A 1 89 ? 33.802 1.712 -29.755 1.00 95.19 89 SER A O 1
ATOM 674 N N . GLN A 1 90 ? 34.626 -0.365 -29.567 1.00 93.06 90 GLN A N 1
ATOM 675 C CA . GLN A 1 90 ? 34.911 -0.590 -30.993 1.00 93.06 90 GLN A CA 1
ATOM 676 C C . GLN A 1 90 ? 34.162 -1.818 -31.533 1.00 93.06 90 GLN A C 1
ATOM 678 O O . GLN A 1 90 ? 34.210 -2.111 -32.719 1.00 93.06 90 GLN A O 1
ATOM 683 N N . GLY A 1 91 ? 33.456 -2.530 -30.654 1.00 94.00 91 GLY A N 1
ATOM 684 C CA . GLY A 1 91 ? 32.683 -3.722 -30.959 1.00 94.00 91 GLY A CA 1
ATOM 685 C C . GLY A 1 91 ? 31.707 -4.029 -29.829 1.00 94.00 91 GLY A C 1
ATOM 686 O O . GLY A 1 91 ? 31.840 -3.520 -28.708 1.00 94.00 91 GLY A O 1
ATOM 687 N N . TRP A 1 92 ? 30.722 -4.876 -30.121 1.00 93.81 92 TRP A N 1
ATOM 688 C CA . TRP A 1 92 ? 29.658 -5.219 -29.180 1.00 93.81 92 TRP A CA 1
ATOM 689 C C . TRP A 1 92 ? 30.132 -5.879 -27.865 1.00 93.81 92 TRP A C 1
ATOM 691 O O . TRP A 1 92 ? 29.469 -5.643 -26.855 1.00 93.81 92 TRP A O 1
ATOM 701 N N . PRO A 1 93 ? 31.269 -6.615 -27.777 1.00 94.81 93 PRO A N 1
ATOM 702 C CA . PRO A 1 93 ? 31.716 -7.170 -26.495 1.00 94.81 93 PRO A CA 1
ATOM 703 C C . PRO A 1 93 ? 32.084 -6.095 -25.466 1.00 94.81 93 PRO A C 1
ATOM 705 O O . PRO A 1 93 ? 31.831 -6.260 -24.274 1.00 94.81 93 PRO A O 1
ATOM 708 N N . LEU A 1 94 ? 32.637 -4.961 -25.909 1.00 95.44 94 LEU A N 1
ATOM 709 C CA . LEU A 1 94 ? 32.956 -3.857 -25.001 1.00 95.44 94 LEU A CA 1
ATOM 710 C C . LEU A 1 94 ? 31.694 -3.071 -24.607 1.00 95.44 94 LEU A C 1
ATOM 712 O O . LEU A 1 94 ? 31.614 -2.552 -23.495 1.00 95.44 94 LEU A O 1
ATOM 716 N N . VAL A 1 95 ? 30.666 -3.065 -25.466 1.00 94.94 95 VAL A N 1
ATOM 717 C CA . VAL A 1 95 ? 29.326 -2.585 -25.092 1.00 94.94 95 VAL A CA 1
ATOM 718 C C . VAL A 1 95 ? 28.701 -3.486 -24.030 1.00 94.94 95 VAL A C 1
ATOM 720 O O . VAL A 1 95 ? 28.207 -2.971 -23.030 1.00 94.94 95 VAL A O 1
ATOM 723 N N . LEU A 1 96 ? 28.784 -4.812 -24.193 1.00 94.62 96 LEU A N 1
ATOM 724 C CA . LEU A 1 96 ? 28.354 -5.780 -23.180 1.00 94.62 96 LEU A CA 1
ATOM 725 C C . LEU A 1 96 ? 29.048 -5.508 -21.843 1.00 94.62 96 LEU A C 1
ATOM 727 O O . LEU A 1 96 ? 28.371 -5.342 -20.832 1.00 94.62 96 LEU A O 1
ATOM 731 N N . ALA A 1 97 ? 30.380 -5.404 -21.839 1.00 95.88 97 ALA A N 1
ATOM 732 C CA . ALA A 1 97 ? 31.144 -5.107 -20.629 1.00 95.88 97 ALA A CA 1
ATOM 733 C C . ALA A 1 97 ? 30.705 -3.781 -19.986 1.00 95.88 97 ALA A C 1
ATOM 735 O O . ALA A 1 97 ? 30.530 -3.714 -18.770 1.00 95.88 97 ALA A O 1
ATOM 736 N N . GLY A 1 98 ? 30.466 -2.743 -20.794 1.00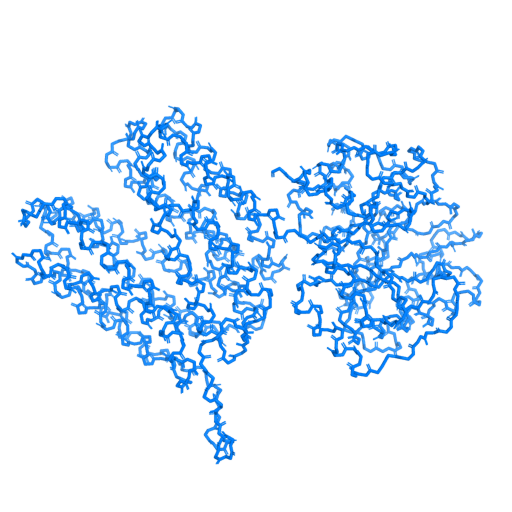 95.56 98 GLY A N 1
ATOM 737 C CA . GLY A 1 98 ? 29.968 -1.452 -20.320 1.00 95.56 98 GLY A CA 1
ATOM 738 C C . GLY A 1 98 ? 28.581 -1.534 -19.680 1.00 95.56 98 GLY A C 1
ATOM 739 O O . GLY A 1 98 ? 28.372 -1.011 -18.585 1.00 95.56 98 GLY A O 1
ATOM 740 N N . ARG A 1 99 ? 27.641 -2.238 -20.320 1.00 94.06 99 ARG A N 1
ATOM 741 C CA . ARG A 1 99 ? 26.274 -2.444 -19.811 1.00 94.06 99 ARG A CA 1
ATOM 742 C C . ARG A 1 99 ? 26.255 -3.300 -18.549 1.00 94.06 99 ARG A C 1
ATOM 744 O O . ARG A 1 99 ? 25.562 -2.954 -17.595 1.00 94.06 99 ARG A O 1
ATOM 751 N N . VAL A 1 100 ? 27.041 -4.373 -18.513 1.00 95.00 100 VAL A N 1
ATOM 752 C CA . VAL A 1 100 ? 27.180 -5.229 -17.329 1.00 95.00 100 VAL A CA 1
ATOM 753 C C . VAL A 1 100 ? 27.789 -4.448 -16.172 1.00 95.00 100 VAL A C 1
ATOM 755 O O . VAL A 1 100 ? 27.252 -4.521 -15.073 1.00 95.00 100 VAL A O 1
ATOM 758 N N . ALA A 1 101 ? 28.835 -3.647 -16.398 1.00 96.31 101 ALA A N 1
ATOM 759 C CA . ALA A 1 101 ? 29.404 -2.786 -15.361 1.00 96.31 101 ALA A CA 1
ATOM 760 C C . ALA A 1 101 ? 28.379 -1.758 -14.841 1.00 96.31 101 ALA A C 1
ATOM 762 O O . ALA A 1 101 ? 28.195 -1.641 -13.631 1.00 96.31 101 ALA A O 1
ATOM 763 N N . ASP A 1 102 ? 27.639 -1.079 -15.725 1.00 94.19 102 ASP A N 1
ATOM 764 C CA . ASP A 1 102 ? 26.560 -0.159 -15.328 1.00 94.19 102 ASP A CA 1
ATOM 765 C C . ASP A 1 102 ? 25.511 -0.841 -14.436 1.00 94.19 102 ASP A C 1
ATOM 767 O O . ASP A 1 102 ? 25.186 -0.369 -13.342 1.00 94.19 102 ASP A O 1
ATOM 771 N N . ARG A 1 103 ? 25.023 -2.009 -14.860 1.00 93.75 103 ARG A N 1
ATOM 772 C CA . ARG A 1 103 ? 24.003 -2.760 -14.123 1.00 93.75 103 ARG A CA 1
ATOM 773 C C . ARG A 1 103 ? 24.528 -3.395 -12.838 1.00 93.75 103 ARG A C 1
ATOM 775 O O . ARG A 1 103 ? 23.809 -3.409 -11.840 1.00 93.75 103 ARG A O 1
ATOM 782 N N . PHE A 1 104 ? 25.779 -3.843 -12.821 1.00 95.88 104 PHE A N 1
ATOM 783 C CA . PHE A 1 104 ? 26.469 -4.309 -11.619 1.00 95.88 104 PHE A CA 1
ATOM 784 C C . PHE A 1 104 ? 26.590 -3.183 -10.589 1.00 95.88 104 PHE A C 1
ATOM 786 O O . PHE A 1 104 ? 26.288 -3.367 -9.406 1.00 95.88 104 PHE A O 1
ATOM 793 N N . GLY A 1 105 ? 26.971 -1.990 -11.050 1.00 95.94 105 GLY A N 1
ATOM 794 C CA . GLY A 1 105 ? 27.032 -0.789 -10.232 1.00 95.94 105 GLY A CA 1
ATOM 795 C C . GLY A 1 105 ? 25.674 -0.451 -9.617 1.00 95.94 105 GLY A C 1
ATOM 796 O O . GLY A 1 105 ? 25.572 -0.298 -8.397 1.00 95.94 105 GLY A O 1
ATOM 797 N N . LYS A 1 106 ? 24.613 -0.421 -10.436 1.00 93.94 106 LYS A N 1
ATOM 798 C CA . LYS A 1 106 ? 23.224 -0.210 -9.989 1.00 93.94 106 LYS A CA 1
ATOM 799 C C . LYS A 1 106 ? 22.768 -1.260 -8.966 1.00 93.94 106 LYS A C 1
ATOM 801 O O . LYS A 1 106 ? 22.321 -0.899 -7.879 1.00 93.94 106 LYS A O 1
ATOM 806 N N . GLY A 1 107 ? 22.964 -2.547 -9.258 1.00 93.62 107 GLY A N 1
ATOM 807 C CA . GLY A 1 107 ? 22.604 -3.646 -8.355 1.00 93.62 107 GLY A CA 1
ATOM 808 C C . GLY A 1 107 ? 23.352 -3.615 -7.018 1.00 93.62 107 GLY A C 1
ATOM 809 O O . GLY A 1 107 ? 22.818 -4.038 -5.994 1.00 93.62 107 GLY A O 1
ATOM 810 N N . THR A 1 108 ? 24.562 -3.052 -6.994 1.00 96.44 108 THR A N 1
ATOM 811 C CA . THR A 1 108 ? 25.355 -2.931 -5.764 1.00 96.44 108 THR A CA 1
ATOM 812 C C . THR A 1 108 ? 24.938 -1.743 -4.892 1.00 96.44 108 THR A C 1
ATOM 814 O O . THR A 1 108 ? 25.027 -1.836 -3.670 1.00 96.44 108 THR A O 1
ATOM 817 N N . ARG A 1 109 ? 24.476 -0.630 -5.482 1.00 95.62 109 ARG A N 1
ATOM 818 C CA . ARG A 1 109 ? 24.149 0.595 -4.726 1.00 95.62 109 ARG A CA 1
ATOM 819 C C . ARG A 1 109 ? 22.687 0.749 -4.339 1.00 95.62 109 ARG A C 1
ATOM 821 O O . ARG A 1 109 ? 22.445 1.385 -3.320 1.00 95.62 109 ARG A O 1
ATOM 828 N N . ASP A 1 110 ? 21.738 0.227 -5.117 1.00 94.62 110 ASP A N 1
ATOM 829 C CA . ASP A 1 110 ? 20.315 0.568 -4.954 1.00 94.62 110 ASP A CA 1
ATOM 830 C C . ASP A 1 110 ? 19.787 0.198 -3.562 1.00 94.62 110 ASP A C 1
ATOM 832 O O . ASP A 1 110 ? 19.303 1.066 -2.839 1.00 94.62 110 ASP A O 1
ATOM 836 N N . ALA A 1 111 ? 19.949 -1.058 -3.137 1.00 95.06 111 ALA A N 1
ATOM 837 C CA . ALA A 1 111 ? 19.453 -1.502 -1.835 1.00 95.06 111 ALA A CA 1
ATOM 838 C C . ALA A 1 111 ? 20.161 -0.808 -0.647 1.00 95.06 111 ALA A C 1
ATOM 840 O O . ALA A 1 111 ? 19.462 -0.295 0.234 1.00 95.06 111 ALA A O 1
ATOM 841 N N . PRO A 1 112 ? 21.507 -0.685 -0.613 1.00 95.44 112 PRO A N 1
ATOM 842 C CA . PRO A 1 112 ? 22.189 0.101 0.418 1.00 95.44 112 PRO A CA 1
ATOM 843 C C . PRO A 1 112 ? 21.791 1.585 0.428 1.00 95.44 112 PRO A C 1
ATOM 845 O O . PRO A 1 112 ? 21.613 2.159 1.501 1.00 95.44 112 PRO A O 1
ATOM 848 N N . ARG A 1 113 ? 21.620 2.214 -0.744 1.00 96.38 113 ARG A N 1
ATOM 849 C CA . ARG A 1 113 ? 21.185 3.616 -0.875 1.00 96.38 113 ARG A CA 1
ATOM 850 C C . ARG A 1 113 ? 19.787 3.805 -0.307 1.00 96.38 113 ARG A C 1
ATOM 852 O O . ARG A 1 113 ? 19.578 4.713 0.495 1.00 96.38 113 ARG A O 1
ATOM 859 N N . ASP A 1 114 ? 18.848 2.962 -0.721 1.00 96.06 114 ASP A N 1
ATOM 860 C CA . ASP A 1 114 ? 17.452 3.042 -0.297 1.00 96.06 114 ASP A CA 1
ATOM 861 C C . ASP A 1 114 ? 17.353 2.857 1.226 1.00 96.06 114 ASP A C 1
ATOM 863 O O . ASP A 1 114 ? 16.587 3.545 1.901 1.00 96.06 114 ASP A O 1
ATOM 867 N N . ALA A 1 115 ? 18.221 2.026 1.804 1.00 94.81 115 ALA A N 1
ATOM 868 C CA . ALA A 1 115 ? 18.326 1.882 3.246 1.00 94.81 115 ALA A CA 1
ATOM 869 C C . ALA A 1 115 ? 18.875 3.153 3.936 1.00 94.81 115 ALA A C 1
ATOM 871 O O . ALA A 1 115 ? 18.329 3.569 4.961 1.00 94.81 115 ALA A O 1
ATOM 872 N N . VAL A 1 116 ? 19.897 3.820 3.375 1.00 95.31 116 VAL A N 1
ATOM 873 C CA . VAL A 1 116 ? 20.383 5.124 3.885 1.00 95.31 116 VAL A CA 1
ATOM 874 C C . VAL A 1 116 ? 19.279 6.184 3.829 1.00 95.31 116 VAL A C 1
ATOM 876 O O . VAL A 1 116 ? 19.138 6.961 4.774 1.00 95.31 116 VAL A O 1
ATOM 879 N N . ILE A 1 117 ? 18.467 6.212 2.765 1.00 96.00 117 ILE A N 1
ATOM 880 C CA . ILE A 1 117 ? 17.304 7.111 2.657 1.00 96.00 117 ILE A CA 1
ATOM 881 C C . ILE A 1 117 ? 16.322 6.827 3.791 1.00 96.00 117 ILE A C 1
ATOM 883 O O . ILE A 1 117 ? 15.935 7.747 4.516 1.00 96.00 117 ILE A O 1
ATOM 887 N N . ALA A 1 118 ? 15.962 5.559 3.985 1.00 92.88 118 ALA A N 1
ATOM 888 C CA . ALA A 1 118 ? 15.030 5.151 5.023 1.00 92.8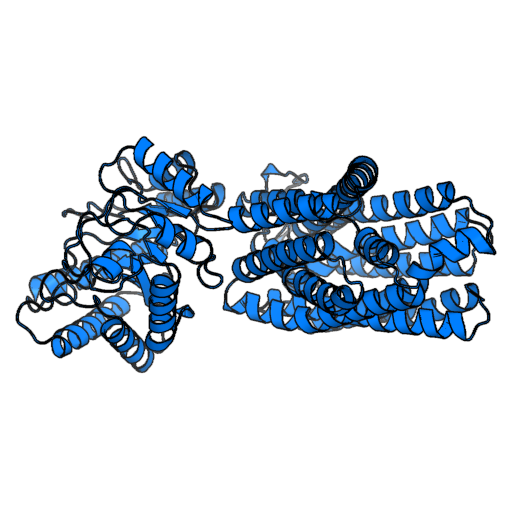8 118 ALA A CA 1
ATOM 889 C C . ALA A 1 118 ? 15.505 5.495 6.444 1.00 92.88 118 ALA A C 1
ATOM 891 O O . ALA A 1 118 ? 14.696 5.895 7.276 1.00 92.88 118 ALA A O 1
ATOM 892 N N . GLU A 1 119 ? 16.799 5.358 6.732 1.00 91.31 119 GLU A N 1
ATOM 893 C CA . GLU A 1 119 ? 17.375 5.703 8.041 1.00 91.31 119 GLU A CA 1
ATOM 894 C C . GLU A 1 119 ? 17.594 7.196 8.245 1.00 91.31 119 GLU A C 1
ATOM 896 O O . GLU A 1 119 ? 17.538 7.686 9.367 1.00 91.31 119 GLU A O 1
ATOM 901 N N . SER A 1 120 ? 17.826 7.935 7.163 1.00 93.25 120 SER A N 1
ATOM 902 C CA . SER A 1 120 ? 17.996 9.391 7.204 1.00 93.25 120 SER A CA 1
ATOM 903 C C . SER A 1 120 ? 16.665 10.153 7.195 1.00 93.25 120 SER A C 1
ATOM 905 O O . SER A 1 120 ? 16.657 11.396 7.193 1.00 93.25 120 SER A O 1
ATOM 907 N N . SER A 1 121 ? 15.554 9.418 7.112 1.00 92.00 121 SER A N 1
ATOM 908 C CA . SER A 1 121 ? 14.198 9.948 7.066 1.00 92.00 121 SER A CA 1
ATOM 909 C C . SER A 1 121 ? 13.699 10.292 8.468 1.00 92.00 121 SER A C 1
ATOM 911 O O . SER A 1 121 ? 13.863 9.483 9.381 1.00 92.00 121 SER A O 1
ATOM 913 N N . PRO A 1 122 ? 13.047 11.453 8.654 1.00 85.19 122 PRO A N 1
ATOM 914 C CA . PRO A 1 122 ? 12.334 11.739 9.893 1.00 85.19 122 PRO A CA 1
ATOM 915 C C . PRO A 1 122 ? 11.270 10.671 10.185 1.00 85.19 122 PRO A C 1
ATOM 917 O O . PRO A 1 122 ? 10.712 10.070 9.260 1.00 85.19 122 PRO A O 1
ATOM 920 N N . ILE A 1 123 ? 10.969 10.468 11.470 1.00 75.75 123 ILE A N 1
ATOM 921 C CA . ILE A 1 123 ? 9.895 9.570 11.919 1.00 75.75 123 ILE A CA 1
ATOM 922 C C . ILE A 1 123 ? 8.589 9.973 11.223 1.00 75.75 123 ILE A C 1
ATOM 924 O O . ILE A 1 123 ? 8.279 11.158 11.113 1.00 75.75 123 ILE A O 1
ATOM 928 N N . GLY A 1 124 ? 7.869 8.989 10.681 1.00 73.81 124 GLY A N 1
ATOM 929 C CA . GLY A 1 124 ? 6.618 9.215 9.954 1.00 73.81 124 GLY A CA 1
ATOM 930 C C . GLY A 1 124 ? 6.758 9.911 8.593 1.00 73.81 124 GLY A C 1
ATOM 931 O O . GLY A 1 124 ? 5.742 10.200 7.982 1.00 73.81 124 GLY A O 1
ATOM 932 N N . ARG A 1 125 ? 7.975 10.187 8.088 1.00 88.75 125 ARG A N 1
ATOM 933 C CA . ARG A 1 125 ? 8.186 10.903 6.806 1.00 88.75 125 ARG A CA 1
ATOM 934 C C . ARG A 1 125 ? 8.973 10.118 5.755 1.00 88.75 125 ARG A C 1
ATOM 936 O O . ARG A 1 125 ? 9.589 10.707 4.864 1.00 88.75 125 ARG A O 1
ATOM 943 N N . LYS A 1 126 ? 9.015 8.786 5.863 1.00 89.75 126 LYS A N 1
ATOM 944 C CA . LYS A 1 126 ? 9.733 7.942 4.887 1.00 89.75 126 LYS A CA 1
ATOM 945 C C . LYS A 1 126 ? 9.103 8.018 3.494 1.00 89.75 126 LYS A C 1
ATOM 947 O O . LYS A 1 126 ? 9.847 7.979 2.519 1.00 89.75 126 LYS A O 1
ATOM 952 N N . GLY A 1 127 ? 7.782 8.166 3.387 1.00 92.56 127 GLY A N 1
ATOM 953 C CA . GLY A 1 127 ? 7.073 8.288 2.117 1.00 92.56 127 GLY A CA 1
ATOM 954 C C . GLY A 1 127 ? 7.513 9.543 1.380 1.00 92.56 127 GLY A C 1
ATOM 955 O O . GLY A 1 127 ? 7.950 9.461 0.236 1.00 92.56 127 GLY A O 1
ATOM 956 N N . ALA A 1 128 ? 7.518 10.691 2.058 1.00 96.62 128 ALA A N 1
ATOM 957 C CA . ALA A 1 128 ? 8.033 11.946 1.522 1.00 96.62 128 ALA A CA 1
ATOM 958 C C . ALA A 1 128 ? 9.513 11.852 1.114 1.00 96.62 128 ALA A C 1
ATOM 960 O O . ALA A 1 128 ? 9.889 12.378 0.068 1.00 96.62 128 ALA A O 1
ATOM 961 N N . SER A 1 129 ? 10.357 11.179 1.904 1.00 98.00 129 SER A N 1
ATOM 962 C CA . SER A 1 129 ? 11.781 11.011 1.583 1.00 98.00 129 SER A CA 1
ATOM 963 C C . SER A 1 129 ? 12.018 10.159 0.336 1.00 98.00 129 SER A C 1
ATOM 965 O O . SER A 1 129 ? 12.790 10.561 -0.534 1.00 98.00 129 SER A O 1
ATOM 967 N N . PHE A 1 130 ? 11.361 8.999 0.232 1.00 98.25 130 PHE A N 1
ATOM 968 C CA . PHE A 1 130 ? 11.448 8.163 -0.965 1.00 98.25 130 PHE A CA 1
ATOM 969 C C . PHE A 1 130 ? 10.811 8.860 -2.167 1.00 98.25 130 PHE A C 1
ATOM 971 O O . PHE A 1 130 ? 11.419 8.890 -3.230 1.00 98.25 130 PHE A O 1
ATOM 978 N N . GLY A 1 131 ? 9.651 9.498 -1.998 1.00 97.62 131 GLY A N 1
ATOM 979 C CA . GLY A 1 131 ? 8.990 10.268 -3.051 1.00 97.62 131 GLY A CA 1
ATOM 980 C C . GLY A 1 131 ? 9.856 11.407 -3.594 1.00 97.62 131 GLY A C 1
ATOM 981 O O . GLY A 1 131 ? 9.946 11.581 -4.806 1.00 97.62 131 GLY A O 1
ATOM 982 N N . LEU A 1 132 ? 10.560 12.143 -2.723 1.00 98.25 132 LEU A N 1
ATOM 983 C CA . LEU A 1 132 ? 11.507 13.184 -3.137 1.00 98.25 132 LEU A CA 1
ATOM 984 C C . LEU A 1 132 ? 12.676 12.590 -3.923 1.00 98.25 132 LEU A C 1
ATOM 986 O O . LEU A 1 132 ? 13.037 13.102 -4.979 1.00 98.25 132 LEU A O 1
ATOM 990 N N . HIS A 1 133 ? 13.260 11.502 -3.418 1.00 98.06 133 HIS A N 1
ATOM 991 C CA . HIS A 1 133 ? 14.352 10.815 -4.101 1.00 98.06 133 HIS A CA 1
ATOM 992 C C . HIS A 1 133 ? 13.934 10.335 -5.498 1.00 98.06 133 HIS A C 1
ATOM 994 O O . HIS A 1 133 ? 14.636 10.623 -6.466 1.00 98.06 133 HIS A O 1
ATOM 1000 N N . ARG A 1 134 ? 12.770 9.681 -5.620 1.00 97.44 134 ARG A N 1
ATOM 1001 C CA . ARG A 1 134 ? 12.231 9.197 -6.900 1.00 97.44 134 ARG A CA 1
ATOM 1002 C C . ARG A 1 134 ? 11.876 10.329 -7.857 1.00 97.44 134 ARG A C 1
ATOM 1004 O O . ARG A 1 134 ? 12.154 10.210 -9.048 1.00 97.44 134 ARG A O 1
ATOM 1011 N N . ALA A 1 135 ? 11.354 11.447 -7.351 1.00 98.25 135 ALA A N 1
ATOM 1012 C CA . ALA A 1 135 ? 11.140 12.642 -8.161 1.00 98.25 135 ALA A CA 1
ATOM 1013 C C . ALA A 1 135 ? 12.465 13.144 -8.762 1.00 98.25 135 ALA A C 1
ATOM 1015 O O . ALA A 1 135 ? 12.553 13.349 -9.968 1.00 98.25 135 ALA A O 1
ATOM 1016 N N . MET A 1 136 ? 13.523 13.280 -7.955 1.00 97.94 136 MET A N 1
ATOM 1017 C CA . MET A 1 136 ? 14.827 13.759 -8.437 1.00 97.94 136 MET A CA 1
ATOM 1018 C C . MET A 1 136 ? 15.488 12.789 -9.427 1.00 97.94 136 MET A C 1
ATOM 1020 O O . MET A 1 136 ? 16.013 13.227 -10.446 1.00 97.94 136 MET A O 1
ATOM 1024 N N . ASP A 1 137 ? 15.429 11.484 -9.160 1.00 95.31 137 ASP A N 1
ATOM 1025 C CA . ASP A 1 137 ? 15.898 10.424 -10.067 1.00 95.31 137 ASP A CA 1
ATOM 1026 C C . ASP A 1 137 ? 15.201 10.521 -11.437 1.00 95.31 137 ASP A C 1
ATOM 1028 O O . ASP A 1 137 ? 15.851 10.629 -12.475 1.00 95.31 137 ASP A O 1
ATOM 1032 N N . THR A 1 138 ? 13.871 10.637 -11.425 1.00 96.50 138 THR A N 1
ATOM 1033 C CA . THR A 1 138 ? 13.046 10.753 -12.638 1.00 96.50 138 THR A CA 1
ATOM 1034 C C . THR A 1 138 ? 13.266 12.069 -13.377 1.00 96.50 138 THR A C 1
ATOM 1036 O O . THR A 1 138 ? 13.274 12.097 -14.605 1.00 96.50 138 THR A O 1
ATOM 1039 N N . LEU A 1 139 ? 13.497 13.169 -12.660 1.00 97.81 139 LEU A N 1
ATOM 1040 C CA . LEU A 1 139 ? 13.881 14.438 -13.275 1.00 97.81 139 LEU A CA 1
ATOM 1041 C C . LEU A 1 139 ? 15.212 14.303 -14.034 1.00 97.81 139 LEU A C 1
ATOM 1043 O O . LEU A 1 139 ? 15.380 14.885 -15.106 1.00 97.81 139 LEU A O 1
ATOM 1047 N N . GLY A 1 140 ? 16.129 13.480 -13.519 1.00 96.81 140 GLY A N 1
ATOM 1048 C CA . GLY A 1 140 ? 17.342 13.088 -14.227 1.00 96.81 140 GLY A CA 1
ATOM 1049 C C . GLY A 1 140 ? 17.034 12.380 -15.545 1.00 96.81 140 GLY A C 1
ATOM 1050 O O . GLY A 1 140 ? 17.595 12.745 -16.576 1.00 96.81 140 GLY A O 1
ATOM 1051 N N . ALA A 1 141 ? 16.084 11.442 -15.541 1.00 93.88 141 ALA A N 1
ATOM 1052 C CA . ALA A 1 141 ? 15.629 10.768 -16.755 1.00 93.88 141 ALA A CA 1
ATOM 1053 C C . ALA A 1 141 ? 15.011 11.730 -17.784 1.00 93.88 141 ALA A C 1
ATOM 1055 O O . ALA A 1 141 ? 15.339 11.651 -18.966 1.00 93.88 141 ALA A O 1
ATOM 1056 N N . VAL A 1 142 ? 14.180 12.684 -17.344 1.00 95.75 142 VAL A N 1
ATOM 1057 C CA . VAL A 1 142 ? 13.601 13.734 -18.206 1.00 95.75 142 VAL A CA 1
ATOM 1058 C C . VAL A 1 142 ? 14.705 14.521 -18.917 1.00 95.75 142 VAL A C 1
ATOM 1060 O O . VAL A 1 142 ? 14.704 14.618 -20.145 1.00 95.75 142 VAL A O 1
ATOM 1063 N N . PHE A 1 143 ? 15.685 15.034 -18.168 1.00 96.44 143 PHE A N 1
ATOM 1064 C CA . PHE A 1 143 ? 16.814 15.755 -18.760 1.00 96.44 143 PHE A CA 1
ATOM 1065 C C . PHE A 1 143 ? 17.677 14.856 -19.650 1.00 96.44 143 PHE A C 1
ATOM 1067 O O . PHE A 1 143 ? 18.108 15.294 -20.714 1.00 96.44 143 PHE A O 1
ATOM 1074 N N . GLY A 1 144 ? 17.901 13.601 -19.257 1.00 93.12 144 GLY A N 1
ATOM 1075 C CA . GLY A 1 144 ? 18.671 12.637 -20.039 1.00 93.12 144 GLY A CA 1
ATOM 1076 C C . GLY A 1 144 ? 18.050 12.354 -21.408 1.00 93.12 144 GLY A C 1
ATOM 1077 O O . GLY A 1 144 ? 18.756 12.413 -22.412 1.00 93.12 144 GLY A O 1
ATOM 1078 N N . VAL A 1 145 ? 16.730 12.141 -21.468 1.00 89.06 145 VAL A N 1
ATOM 1079 C CA . VAL A 1 145 ? 15.984 11.931 -22.723 1.00 89.06 145 VAL A CA 1
ATOM 1080 C C . VAL A 1 145 ? 16.022 13.179 -23.611 1.00 89.06 145 VAL A C 1
ATOM 1082 O O . VAL A 1 145 ? 16.266 13.065 -24.813 1.00 89.06 145 VAL A O 1
ATOM 1085 N N . ILE A 1 146 ? 15.838 14.374 -23.035 1.00 91.06 146 ILE A N 1
ATOM 1086 C CA . ILE A 1 146 ? 15.924 15.644 -23.778 1.00 91.06 146 ILE A CA 1
ATOM 1087 C C . ILE A 1 146 ? 17.327 15.828 -24.372 1.00 91.06 146 ILE A C 1
ATOM 1089 O O . ILE A 1 146 ? 17.463 16.155 -25.552 1.00 91.06 146 ILE A O 1
ATOM 1093 N N . LEU A 1 147 ? 18.375 15.581 -23.582 1.00 89.62 147 LEU A N 1
ATOM 1094 C CA . LEU A 1 147 ? 19.761 15.688 -24.036 1.00 89.62 147 LEU A CA 1
ATOM 1095 C C . LEU A 1 147 ? 20.107 14.621 -25.080 1.00 89.62 147 LEU A C 1
ATOM 1097 O O . LEU A 1 147 ? 20.764 14.947 -26.065 1.00 89.62 147 LEU A O 1
ATOM 1101 N N . ALA A 1 148 ? 19.644 13.376 -24.918 1.00 84.12 148 ALA A N 1
ATOM 1102 C CA . ALA A 1 148 ? 19.804 12.328 -25.928 1.00 84.12 148 ALA A CA 1
ATOM 1103 C C . ALA A 1 148 ? 19.208 12.762 -27.269 1.00 84.12 148 ALA A C 1
ATOM 1105 O O . ALA A 1 148 ? 19.878 12.672 -28.296 1.00 84.12 148 ALA A O 1
ATOM 1106 N N . TYR A 1 149 ? 17.974 13.272 -27.254 1.00 82.19 149 TYR A N 1
ATOM 1107 C CA . TYR A 1 149 ? 17.288 13.756 -28.450 1.00 82.19 149 TYR A CA 1
ATOM 1108 C C . TYR A 1 149 ? 18.027 14.936 -29.100 1.00 82.19 149 TYR A C 1
ATOM 1110 O O . TYR A 1 149 ? 18.276 14.937 -30.309 1.00 82.19 149 TYR A O 1
ATOM 1118 N N . TYR A 1 150 ? 18.435 15.920 -28.297 1.00 84.81 150 TYR A N 1
ATOM 1119 C CA . TYR A 1 150 ? 19.197 17.075 -28.768 1.00 84.81 150 TYR A CA 1
ATOM 1120 C C . TYR A 1 150 ? 20.523 16.660 -29.418 1.00 84.81 150 TYR A C 1
ATOM 1122 O O . TYR A 1 150 ? 20.815 17.048 -30.547 1.00 84.81 150 TYR A O 1
ATOM 1130 N N . PHE A 1 151 ? 21.322 15.825 -28.750 1.00 77.88 151 PHE A N 1
ATOM 1131 C CA . PHE A 1 151 ? 22.608 15.413 -29.302 1.00 77.88 151 PHE A CA 1
ATOM 1132 C C . PHE A 1 151 ? 22.463 14.474 -30.497 1.00 77.88 151 PHE A C 1
ATOM 1134 O O . PHE A 1 151 ? 23.266 14.566 -31.417 1.00 77.88 151 PHE A O 1
ATOM 1141 N N . LEU A 1 152 ? 21.448 13.609 -30.536 1.00 72.50 152 LEU A N 1
ATOM 1142 C CA . LEU A 1 152 ? 21.205 12.760 -31.702 1.00 72.50 152 LEU A CA 1
ATOM 1143 C C . LEU A 1 152 ? 20.897 13.601 -32.952 1.00 72.50 152 LEU A C 1
ATOM 1145 O O . LEU A 1 152 ? 21.411 13.303 -34.027 1.00 72.50 152 LEU A O 1
ATOM 1149 N N . THR A 1 153 ? 20.103 14.665 -32.799 1.00 76.75 153 THR A N 1
ATOM 1150 C CA . THR A 1 153 ? 19.706 15.545 -33.912 1.00 76.75 153 THR A CA 1
ATOM 1151 C C . THR A 1 153 ? 20.803 16.525 -34.336 1.00 76.75 153 THR A C 1
ATOM 1153 O O . THR A 1 153 ? 20.902 16.832 -35.518 1.00 76.75 153 THR A O 1
ATOM 1156 N N . GLN A 1 154 ? 21.650 16.989 -33.410 1.00 74.38 154 GLN A N 1
ATOM 1157 C CA . GLN A 1 154 ? 22.717 17.962 -33.698 1.00 74.38 154 GLN A CA 1
ATOM 1158 C C . GLN A 1 154 ? 24.085 17.333 -34.007 1.00 74.38 154 GLN A C 1
ATOM 1160 O O . GLN A 1 154 ? 24.907 17.954 -34.672 1.00 74.38 154 GLN A O 1
ATOM 1165 N N . ALA A 1 155 ? 24.379 16.125 -33.515 1.00 62.88 155 ALA A N 1
ATOM 1166 C CA . ALA A 1 155 ? 25.709 15.515 -33.633 1.00 62.88 155 ALA A CA 1
ATOM 1167 C C . ALA A 1 155 ? 25.866 14.571 -34.837 1.00 62.88 155 ALA A C 1
ATOM 1169 O O . ALA A 1 155 ? 26.773 13.736 -34.812 1.00 62.88 155 ALA A O 1
ATOM 1170 N N . GLU A 1 156 ? 24.989 14.662 -35.844 1.00 66.12 156 GLU A N 1
ATOM 1171 C CA . GLU A 1 156 ? 25.015 13.834 -37.067 1.00 66.12 156 GLU A CA 1
ATOM 1172 C C . GLU A 1 156 ? 25.139 12.319 -36.780 1.00 66.12 156 GLU A C 1
ATOM 1174 O O . GLU A 1 156 ? 25.821 11.581 -37.485 1.00 66.12 156 GLU A O 1
ATOM 1179 N N . GLY A 1 157 ? 24.528 11.833 -35.692 1.00 67.06 157 GLY A N 1
ATOM 1180 C CA . GLY A 1 157 ? 24.608 10.417 -35.309 1.00 67.06 157 GLY A CA 1
ATOM 1181 C C . GLY A 1 157 ? 25.932 9.976 -34.662 1.00 67.06 157 GLY A C 1
ATOM 1182 O O . GLY A 1 157 ? 26.198 8.779 -34.561 1.00 67.06 157 GLY A O 1
ATOM 1183 N N . ASN A 1 158 ? 26.778 10.894 -34.177 1.00 83.38 158 ASN A N 1
ATOM 1184 C CA . ASN A 1 158 ? 28.003 10.529 -33.456 1.00 83.38 158 ASN A CA 1
ATOM 1185 C C . ASN A 1 158 ? 27.717 10.073 -32.008 1.00 83.38 158 ASN A C 1
ATOM 1187 O O . ASN A 1 158 ? 27.854 10.834 -31.046 1.00 83.38 158 ASN A O 1
ATOM 1191 N N . PHE A 1 159 ? 27.373 8.793 -31.851 1.00 86.12 159 PHE A N 1
ATOM 1192 C CA . PHE A 1 159 ? 27.070 8.158 -30.560 1.00 86.12 159 PHE A CA 1
ATOM 1193 C C . PHE A 1 159 ? 28.193 8.301 -29.521 1.00 86.12 159 PHE A C 1
ATOM 1195 O O . PHE A 1 159 ? 27.927 8.527 -28.340 1.00 86.12 159 PHE A O 1
ATOM 1202 N N . LYS A 1 160 ? 29.462 8.238 -29.950 1.00 88.25 160 LYS A N 1
ATOM 1203 C CA . LYS A 1 160 ? 30.612 8.342 -29.038 1.00 88.25 160 LYS A CA 1
ATOM 1204 C C . LYS A 1 160 ? 30.703 9.706 -28.360 1.00 88.25 160 LYS A C 1
ATOM 1206 O O . LYS A 1 160 ? 31.076 9.761 -27.191 1.00 88.25 160 LYS A O 1
ATOM 1211 N N . LYS A 1 161 ? 30.317 10.795 -29.038 1.00 89.38 161 LYS A N 1
ATOM 1212 C CA . LYS A 1 161 ? 30.224 12.122 -28.404 1.00 89.38 161 LYS A CA 1
ATOM 1213 C C . LYS A 1 161 ? 29.180 12.136 -27.287 1.00 89.38 161 LYS A C 1
ATOM 1215 O O . LYS A 1 161 ? 29.449 12.679 -26.221 1.00 89.38 161 LYS A O 1
ATOM 1220 N N . VAL A 1 162 ? 28.029 11.489 -27.484 1.00 90.00 162 VAL A N 1
ATOM 1221 C CA . VAL A 1 162 ? 26.993 11.386 -26.440 1.00 90.00 162 VAL A CA 1
ATOM 1222 C C . VAL A 1 162 ? 27.504 10.592 -25.239 1.00 90.00 162 VAL A C 1
ATOM 1224 O O . VAL A 1 162 ? 27.343 11.028 -24.100 1.00 90.00 162 VAL A O 1
ATOM 1227 N N . PHE A 1 163 ? 28.183 9.466 -25.481 1.00 92.88 163 PHE A N 1
ATOM 1228 C CA . PHE A 1 163 ? 28.776 8.653 -24.413 1.00 92.88 163 PHE A CA 1
ATOM 1229 C C . PHE A 1 163 ? 29.844 9.422 -23.630 1.00 92.88 163 PHE A C 1
ATOM 1231 O O . PHE A 1 163 ? 29.896 9.312 -22.406 1.00 92.88 163 PHE A O 1
ATOM 1238 N N . LEU A 1 164 ? 30.648 10.242 -24.315 1.00 94.00 164 LEU A N 1
ATOM 1239 C CA . LEU A 1 164 ? 31.623 11.129 -23.684 1.00 94.00 164 LEU A CA 1
ATOM 1240 C C . LEU A 1 164 ? 30.938 12.174 -22.791 1.00 94.00 164 LEU A C 1
ATOM 1242 O O . LEU A 1 164 ? 31.321 12.330 -21.633 1.00 94.00 164 LEU A O 1
ATOM 1246 N N . PHE A 1 165 ? 29.898 12.854 -23.284 1.00 93.44 165 PHE A N 1
ATOM 1247 C CA . PHE A 1 165 ? 29.168 13.847 -22.490 1.00 93.44 165 PHE A CA 1
ATOM 1248 C C . PHE A 1 165 ? 28.446 13.233 -21.287 1.00 93.44 165 PHE A C 1
ATOM 1250 O O . PHE A 1 165 ? 28.397 13.862 -20.231 1.00 93.44 165 PHE A O 1
ATOM 1257 N N . ALA A 1 166 ? 27.968 11.990 -21.389 1.00 94.75 166 ALA A N 1
ATOM 1258 C CA . ALA A 1 166 ? 27.367 11.267 -20.267 1.00 94.75 166 ALA A CA 1
ATOM 1259 C C . ALA A 1 166 ? 28.355 11.002 -19.105 1.00 94.75 166 ALA A C 1
ATOM 1261 O O . ALA A 1 166 ? 27.926 10.764 -17.968 1.00 94.75 166 ALA A O 1
ATOM 1262 N N . LEU A 1 167 ? 29.674 11.080 -19.337 1.00 96.62 167 LEU A N 1
ATOM 1263 C CA . LEU A 1 167 ? 30.671 10.973 -18.264 1.00 96.62 167 LEU A CA 1
ATOM 1264 C C . LEU A 1 167 ? 30.625 12.165 -17.304 1.00 96.62 167 LEU A C 1
ATOM 1266 O O . LEU A 1 167 ? 30.872 11.973 -16.118 1.00 96.62 167 LEU A O 1
ATOM 1270 N N . ILE A 1 168 ? 30.276 13.367 -17.776 1.00 96.62 168 ILE A N 1
ATOM 1271 C CA . ILE A 1 168 ? 30.281 14.599 -16.968 1.00 96.62 168 ILE A CA 1
ATOM 1272 C C . ILE A 1 168 ? 29.323 14.490 -15.768 1.00 96.62 168 ILE A C 1
ATOM 1274 O O . ILE A 1 168 ? 29.790 14.566 -14.627 1.00 96.62 168 ILE A O 1
ATOM 1278 N N . PRO A 1 169 ? 28.008 14.255 -15.960 1.00 97.06 169 PRO A N 1
ATOM 1279 C CA . PRO A 1 169 ? 27.102 14.103 -14.829 1.00 97.06 169 PRO A CA 1
ATOM 1280 C C . PRO A 1 169 ? 27.399 12.835 -14.004 1.00 97.06 169 PRO A C 1
ATOM 1282 O O . PRO A 1 169 ? 27.212 12.848 -12.789 1.00 97.06 169 PRO A O 1
ATOM 1285 N N . SER A 1 170 ? 27.961 11.771 -14.596 1.00 96.00 170 SER A N 1
ATOM 1286 C CA . SER A 1 170 ? 28.384 10.580 -13.831 1.00 96.00 170 SER A CA 1
ATOM 1287 C C . SER A 1 170 ? 29.550 10.856 -12.880 1.00 96.00 170 SER A C 1
ATOM 1289 O O . SER A 1 170 ? 29.531 10.412 -11.732 1.00 96.00 170 SER A O 1
ATOM 1291 N N . LEU A 1 171 ? 30.558 11.602 -13.335 1.00 97.69 171 LEU A N 1
ATOM 1292 C CA . LEU A 1 171 ? 31.692 12.026 -12.513 1.00 97.69 171 LEU A CA 1
ATOM 1293 C C . LEU A 1 171 ? 31.223 12.918 -11.363 1.00 97.69 171 LEU A C 1
ATOM 1295 O O . LEU A 1 171 ? 31.633 12.712 -10.221 1.00 97.69 171 LEU A O 1
ATOM 1299 N N . ALA A 1 172 ? 30.314 13.855 -11.643 1.00 97.88 172 ALA A N 1
ATOM 1300 C CA . ALA A 1 172 ? 29.712 14.700 -10.617 1.00 97.88 172 ALA A CA 1
ATOM 1301 C C . ALA A 1 172 ? 28.935 13.873 -9.574 1.00 97.88 172 ALA A C 1
ATOM 1303 O O . ALA A 1 172 ? 29.085 14.107 -8.374 1.00 97.88 172 ALA A O 1
ATOM 1304 N N . ALA A 1 173 ? 28.171 12.859 -9.999 1.00 97.06 173 ALA A N 1
ATOM 1305 C CA . ALA A 1 173 ? 27.483 11.941 -9.089 1.00 97.06 173 ALA A CA 1
ATOM 1306 C C . ALA A 1 173 ? 28.468 11.191 -8.169 1.00 97.06 173 ALA A C 1
ATOM 1308 O O . ALA A 1 173 ? 28.262 11.138 -6.953 1.00 97.06 173 ALA A O 1
ATOM 1309 N N . VAL A 1 174 ? 29.569 10.663 -8.722 1.00 97.06 174 VAL A N 1
ATOM 1310 C CA . VAL A 1 174 ? 30.627 9.992 -7.944 1.00 97.06 174 VAL A CA 1
ATOM 1311 C C . VAL A 1 174 ? 31.311 10.960 -6.975 1.00 97.06 174 VAL A C 1
ATOM 1313 O O . VAL A 1 174 ? 31.545 10.597 -5.828 1.00 97.06 174 VAL A O 1
ATOM 1316 N N . ALA A 1 175 ? 31.592 12.200 -7.375 1.00 97.38 175 ALA A N 1
ATOM 1317 C CA . ALA A 1 175 ? 32.179 13.193 -6.475 1.00 97.38 175 ALA A CA 1
ATOM 1318 C C . ALA A 1 175 ? 31.235 13.527 -5.304 1.00 97.38 175 ALA A C 1
ATOM 1320 O O . ALA A 1 175 ? 31.649 13.554 -4.144 1.00 97.38 175 ALA A O 1
ATOM 1321 N N . LEU A 1 176 ? 29.946 13.724 -5.591 1.00 97.19 176 LEU A N 1
ATOM 1322 C CA . LEU A 1 176 ? 28.953 14.113 -4.591 1.00 97.19 176 LEU A CA 1
ATOM 1323 C C . LEU A 1 176 ? 28.616 12.992 -3.600 1.00 97.19 176 LEU A C 1
ATOM 1325 O O . LEU A 1 176 ? 28.339 13.267 -2.430 1.00 97.19 176 LEU A O 1
ATOM 1329 N N . VAL A 1 177 ? 28.670 11.724 -4.019 1.00 96.00 177 VAL A N 1
ATOM 1330 C CA . VAL A 1 177 ? 28.308 10.609 -3.132 1.00 96.00 177 VAL A CA 1
ATOM 1331 C C . VAL A 1 177 ? 29.295 10.418 -1.971 1.00 96.00 177 VAL A C 1
ATOM 1333 O O . VAL A 1 177 ? 28.919 9.898 -0.917 1.00 96.00 177 VAL A O 1
ATOM 1336 N N . PHE A 1 178 ? 30.527 10.930 -2.083 1.00 94.75 178 PHE A N 1
ATOM 1337 C CA . PHE A 1 178 ? 31.476 10.966 -0.964 1.00 94.75 178 PHE A CA 1
ATOM 1338 C C . PHE A 1 178 ? 31.015 11.853 0.200 1.00 94.75 178 PHE A C 1
ATOM 1340 O O . PHE A 1 178 ? 31.448 11.623 1.330 1.00 94.75 178 PHE A O 1
ATOM 1347 N N . PHE A 1 179 ? 30.100 12.801 -0.021 1.00 95.56 179 PHE A N 1
ATOM 1348 C CA . PHE A 1 179 ? 29.557 13.661 1.037 1.00 95.56 179 PHE A CA 1
ATOM 1349 C C . PHE A 1 179 ? 28.374 13.036 1.787 1.00 95.56 179 PHE A C 1
ATOM 1351 O O . PHE A 1 179 ? 27.933 13.582 2.801 1.00 95.56 179 PHE A O 1
ATOM 1358 N N . VAL A 1 180 ? 27.877 11.874 1.343 1.00 94.31 180 VAL A N 1
ATOM 1359 C CA . VAL A 1 180 ? 26.839 11.129 2.066 1.00 94.31 180 VAL A CA 1
ATOM 1360 C C . VAL A 1 180 ? 27.387 10.710 3.426 1.00 94.31 180 VAL A C 1
ATOM 1362 O O . VAL A 1 180 ? 28.500 10.176 3.538 1.00 94.31 180 VAL A O 1
ATOM 1365 N N . ARG A 1 181 ? 26.612 10.983 4.476 1.00 91.88 181 ARG A N 1
ATOM 1366 C CA . ARG A 1 181 ? 26.968 10.644 5.854 1.00 91.88 181 ARG A CA 1
ATOM 1367 C C . ARG A 1 181 ? 26.423 9.263 6.183 1.00 91.88 181 ARG A C 1
ATOM 1369 O O . ARG A 1 181 ? 25.269 8.975 5.879 1.00 91.88 181 ARG A O 1
ATOM 1376 N N . GLU A 1 182 ? 27.240 8.422 6.806 1.00 85.88 182 GLU A N 1
ATOM 1377 C CA . GLU A 1 182 ? 26.771 7.125 7.295 1.00 85.88 182 GLU A CA 1
ATOM 1378 C C . GLU A 1 182 ? 25.796 7.353 8.458 1.00 85.88 182 GLU A C 1
ATOM 1380 O O . GLU A 1 182 ? 26.086 8.117 9.382 1.00 85.88 182 GLU A O 1
ATOM 1385 N N . THR A 1 183 ? 24.629 6.719 8.403 1.00 70.62 183 THR A N 1
ATOM 1386 C CA . THR A 1 183 ? 23.649 6.731 9.490 1.00 70.62 183 THR A CA 1
ATOM 1387 C C . THR A 1 183 ? 24.102 5.722 10.540 1.00 70.62 183 THR A C 1
ATOM 1389 O O . THR A 1 183 ? 23.859 4.527 10.434 1.00 70.62 183 THR A O 1
ATOM 1392 N N . ALA A 1 184 ? 24.866 6.183 11.530 1.00 55.16 184 ALA A N 1
ATOM 1393 C CA . ALA A 1 184 ? 25.430 5.303 12.547 1.00 55.16 184 ALA A CA 1
ATOM 1394 C C . ALA A 1 184 ? 24.336 4.610 13.381 1.00 55.16 184 ALA A C 1
ATOM 1396 O O . ALA A 1 184 ? 23.539 5.291 14.021 1.00 55.16 184 ALA A O 1
ATOM 1397 N N . ARG A 1 185 ? 24.382 3.273 13.469 1.00 53.53 185 ARG A N 1
ATOM 1398 C CA . ARG A 1 185 ? 24.019 2.500 14.673 1.00 53.53 185 ARG A CA 1
ATOM 1399 C C . ARG A 1 185 ? 24.872 1.233 14.747 1.00 53.53 185 ARG A C 1
ATOM 1401 O O . ARG A 1 185 ? 24.553 0.234 14.120 1.00 53.53 185 ARG A O 1
ATOM 1408 N N . VAL A 1 186 ? 26.020 1.335 15.414 1.00 40.91 186 VAL A N 1
ATOM 1409 C CA . VAL A 1 186 ? 26.346 0.741 16.727 1.00 40.91 186 VAL A CA 1
ATOM 1410 C C . VAL A 1 186 ? 27.714 1.325 17.128 1.00 40.91 186 VAL A C 1
ATOM 1412 O O . VAL A 1 186 ? 28.649 1.281 16.326 1.00 40.91 186 VAL A O 1
ATOM 1415 N N . SER A 1 187 ? 27.836 1.896 18.332 1.00 37.34 187 SER A N 1
ATOM 1416 C CA . SER A 1 187 ? 29.140 2.208 18.928 1.00 37.34 187 SER A CA 1
ATOM 1417 C C . SER A 1 187 ? 29.944 0.904 19.049 1.00 37.34 187 SER A C 1
ATOM 1419 O O . SER A 1 187 ? 29.440 -0.060 19.628 1.00 37.34 187 SER A O 1
ATOM 1421 N N . PRO A 1 188 ? 31.172 0.823 18.506 1.00 41.50 188 PRO A N 1
ATOM 1422 C CA . PRO A 1 188 ? 32.008 -0.377 18.614 1.00 41.50 188 PRO A CA 1
ATOM 1423 C C . PRO A 1 188 ? 32.170 -0.870 20.063 1.00 41.50 188 PRO A C 1
ATOM 1425 O O . PRO A 1 188 ? 32.246 -2.070 20.302 1.00 41.50 188 PRO A O 1
ATOM 1428 N N . GLU A 1 189 ? 32.117 0.060 21.016 1.00 40.56 189 GLU A N 1
ATOM 1429 C CA . GLU A 1 189 ? 32.328 -0.141 22.453 1.00 40.56 189 GLU A CA 1
ATOM 1430 C C . GLU A 1 189 ? 31.232 -0.966 23.158 1.00 40.56 189 GLU A C 1
ATOM 1432 O O . GLU A 1 189 ? 31.492 -1.524 24.216 1.00 40.56 189 GLU A O 1
ATOM 1437 N N . LEU A 1 190 ? 30.028 -1.127 22.582 1.00 41.81 190 LEU A N 1
ATOM 1438 C CA . LEU A 1 190 ? 28.968 -1.982 23.159 1.00 41.81 190 LEU A CA 1
ATOM 1439 C C . LEU A 1 190 ? 28.953 -3.423 22.603 1.00 41.81 190 LEU A C 1
ATOM 1441 O O . LEU A 1 190 ? 28.126 -4.234 23.019 1.00 41.81 190 LEU A O 1
ATOM 1445 N N . VAL A 1 191 ? 29.828 -3.756 21.643 1.00 44.75 191 VAL A N 1
ATOM 1446 C CA . VAL A 1 191 ? 29.767 -5.016 20.862 1.00 44.75 191 VAL A CA 1
ATOM 1447 C C . VAL A 1 191 ? 30.888 -6.000 21.194 1.00 44.75 191 VAL A C 1
ATOM 1449 O O . VAL A 1 191 ? 30.839 -7.136 20.728 1.00 44.75 191 VAL A O 1
ATOM 1452 N N . GLU A 1 192 ? 31.850 -5.647 22.047 1.00 35.94 192 GLU A N 1
ATOM 1453 C CA . GLU A 1 192 ? 32.954 -6.560 22.392 1.00 35.94 192 GLU A CA 1
ATOM 1454 C C . GLU A 1 192 ? 32.524 -7.849 23.125 1.00 35.94 192 GLU A C 1
ATOM 1456 O O . GLU A 1 192 ? 33.322 -8.774 23.236 1.00 35.94 192 GLU A O 1
ATOM 1461 N N . GLY A 1 193 ? 31.257 -7.986 23.539 1.00 38.62 193 GLY A N 1
ATOM 1462 C CA . GLY A 1 193 ? 30.758 -9.186 24.230 1.00 38.62 193 GLY A CA 1
ATOM 1463 C C . GLY A 1 193 ? 29.694 -10.021 23.508 1.00 38.62 193 GLY A C 1
ATOM 1464 O O . GLY A 1 193 ? 29.444 -11.154 23.915 1.00 38.62 193 GLY A O 1
ATOM 1465 N N . ILE A 1 194 ? 29.043 -9.519 22.450 1.00 41.66 194 ILE A N 1
ATOM 1466 C CA . ILE A 1 194 ? 27.898 -10.212 21.830 1.00 41.66 194 ILE A CA 1
ATOM 1467 C C . ILE A 1 194 ? 28.272 -10.627 20.413 1.00 41.66 194 ILE A C 1
ATOM 1469 O O . ILE A 1 194 ? 28.278 -9.818 19.484 1.00 41.66 194 ILE A O 1
ATOM 1473 N N . ALA A 1 195 ? 28.558 -11.917 20.231 1.00 39.12 195 ALA A N 1
ATOM 1474 C CA . ALA A 1 195 ? 28.730 -12.514 18.915 1.00 39.12 195 ALA A CA 1
ATOM 1475 C C . ALA A 1 195 ? 27.536 -12.137 18.020 1.00 39.12 195 ALA A C 1
ATOM 1477 O O . ALA A 1 195 ? 26.422 -12.621 18.231 1.00 39.12 195 ALA A O 1
ATOM 1478 N N . ARG A 1 196 ? 27.752 -11.270 17.015 1.00 49.16 196 ARG A N 1
ATOM 1479 C CA . AR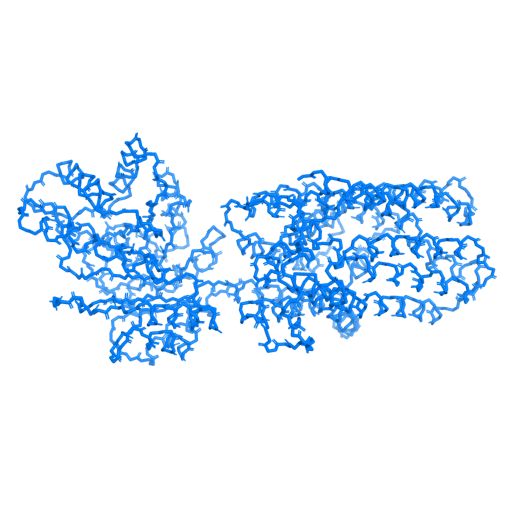G A 1 196 ? 26.725 -10.947 16.011 1.00 49.16 196 ARG A CA 1
ATOM 1480 C C . ARG A 1 196 ? 26.241 -12.276 15.425 1.00 49.16 196 ARG A C 1
ATOM 1482 O O . ARG A 1 196 ? 27.054 -12.982 14.816 1.00 49.16 196 ARG A O 1
ATOM 1489 N N . PRO A 1 197 ? 24.969 -12.671 15.610 1.00 44.12 197 PRO A N 1
ATOM 1490 C CA . PRO A 1 197 ? 24.535 -13.983 15.174 1.00 44.12 197 PRO A CA 1
ATOM 1491 C C . PRO A 1 197 ? 24.722 -14.069 13.658 1.00 44.12 197 PRO A C 1
ATOM 1493 O O . PRO A 1 197 ? 24.222 -13.229 12.909 1.00 44.12 197 PRO A O 1
ATOM 1496 N N . LYS A 1 198 ? 25.471 -15.084 13.204 1.00 48.62 198 LYS A N 1
ATOM 1497 C CA . LYS A 1 198 ? 25.704 -15.413 11.788 1.00 48.62 198 LYS A CA 1
ATOM 1498 C C . LYS A 1 198 ? 24.396 -15.890 11.141 1.00 48.62 198 LYS A C 1
ATOM 1500 O O . LYS A 1 198 ? 24.281 -17.047 10.745 1.00 48.62 198 LYS A O 1
ATOM 1505 N N . ARG A 1 199 ? 23.362 -15.051 11.071 1.00 56.44 199 ARG A N 1
ATOM 1506 C CA . ARG A 1 199 ? 22.090 -15.440 10.459 1.00 56.44 199 ARG A CA 1
ATOM 1507 C C . ARG A 1 199 ? 22.227 -15.373 8.939 1.00 56.44 199 ARG A C 1
ATOM 1509 O O . ARG A 1 199 ? 22.600 -14.352 8.357 1.00 56.44 199 ARG A O 1
ATOM 1516 N N . LYS A 1 200 ? 21.991 -16.520 8.299 1.00 59.81 200 LYS A N 1
ATOM 1517 C CA . LYS A 1 200 ? 21.861 -16.626 6.844 1.00 59.81 200 LYS A CA 1
ATOM 1518 C C . LYS A 1 200 ? 20.617 -15.852 6.410 1.00 59.81 200 LYS A C 1
ATOM 1520 O O . LYS A 1 200 ? 19.634 -15.819 7.151 1.00 59.81 200 LYS A O 1
ATOM 1525 N N . LEU A 1 201 ? 20.668 -15.269 5.211 1.00 64.88 201 LEU A N 1
ATOM 1526 C CA . LEU A 1 201 ? 19.488 -14.775 4.508 1.00 64.88 201 LEU A CA 1
ATOM 1527 C C . LEU A 1 201 ? 18.428 -15.885 4.537 1.00 64.88 201 LEU A C 1
ATOM 1529 O O . LEU A 1 201 ? 18.640 -16.955 3.970 1.00 64.88 201 LEU A O 1
ATOM 1533 N N . SER A 1 202 ? 17.339 -15.682 5.270 1.00 67.19 202 SER A N 1
ATOM 1534 C CA . SER A 1 202 ? 16.297 -16.694 5.403 1.00 67.19 202 SER A CA 1
ATOM 1535 C C . SER A 1 202 ? 14.948 -16.023 5.321 1.00 67.19 202 SER A C 1
ATOM 1537 O O . SER A 1 202 ? 14.608 -15.192 6.163 1.00 67.19 202 SER A O 1
ATOM 1539 N N . TRP A 1 203 ? 14.166 -16.445 4.328 1.00 76.50 203 TRP A N 1
ATOM 1540 C CA . TRP A 1 203 ? 12.767 -16.061 4.162 1.00 76.50 203 TRP A CA 1
ATOM 1541 C C . TRP A 1 203 ? 11.987 -16.201 5.473 1.00 76.50 203 TRP A C 1
ATOM 1543 O O . TRP A 1 203 ? 11.135 -15.379 5.780 1.00 76.50 203 TRP A O 1
ATOM 1553 N N . ARG A 1 204 ? 12.325 -17.194 6.309 1.00 70.88 204 ARG A N 1
ATOM 1554 C CA . ARG A 1 204 ? 11.654 -17.447 7.593 1.00 70.88 204 ARG A CA 1
ATOM 1555 C C . ARG A 1 204 ? 11.789 -16.300 8.597 1.00 70.88 204 ARG A C 1
ATOM 1557 O O . ARG A 1 204 ? 10.885 -16.151 9.407 1.00 70.88 204 ARG A O 1
ATOM 1564 N N . ILE A 1 205 ? 12.866 -15.511 8.531 1.00 69.94 205 ILE A N 1
ATOM 1565 C CA . ILE A 1 205 ? 13.153 -14.418 9.479 1.00 69.94 205 ILE A CA 1
ATOM 1566 C C . ILE A 1 205 ? 12.264 -13.194 9.222 1.00 69.94 205 ILE A C 1
ATOM 1568 O O . ILE A 1 205 ? 12.064 -12.390 10.127 1.00 69.94 205 ILE A O 1
ATOM 1572 N N . LEU A 1 206 ? 11.719 -13.049 8.010 1.00 74.06 206 LEU A N 1
ATOM 1573 C CA . LEU A 1 206 ? 10.842 -11.927 7.694 1.00 74.06 206 LEU A CA 1
ATOM 1574 C C . LEU A 1 206 ? 9.485 -12.075 8.380 1.00 74.06 206 LEU A C 1
ATOM 1576 O O . LEU A 1 206 ? 8.931 -13.176 8.463 1.00 74.06 206 LEU A O 1
ATOM 1580 N N . ASP A 1 207 ? 8.934 -10.947 8.804 1.00 70.62 207 ASP A N 1
ATOM 1581 C CA . ASP A 1 207 ? 7.555 -10.850 9.264 1.00 70.62 207 ASP A CA 1
ATOM 1582 C C . ASP A 1 207 ? 6.568 -11.266 8.150 1.00 70.62 207 ASP A C 1
ATOM 1584 O O . ASP A 1 207 ? 6.858 -11.097 6.959 1.00 70.62 207 ASP A O 1
ATOM 1588 N N . LEU A 1 208 ? 5.418 -11.855 8.507 1.00 69.88 208 LEU A N 1
ATOM 1589 C CA . LEU A 1 208 ? 4.462 -12.335 7.504 1.00 69.88 208 LEU A CA 1
ATOM 1590 C C . LEU A 1 208 ? 3.897 -11.193 6.660 1.00 69.88 208 LEU A C 1
ATOM 1592 O O . LEU A 1 208 ? 3.711 -11.390 5.462 1.00 69.88 208 LEU A O 1
ATOM 1596 N N . ARG A 1 209 ? 3.702 -9.996 7.223 1.00 70.31 209 ARG A N 1
ATOM 1597 C CA . ARG A 1 209 ? 3.201 -8.837 6.466 1.00 70.31 209 ARG A CA 1
ATOM 1598 C C . ARG A 1 209 ? 4.133 -8.480 5.329 1.00 70.31 209 ARG A C 1
ATOM 1600 O O . ARG A 1 209 ? 3.691 -8.250 4.207 1.00 70.31 209 ARG A O 1
ATOM 1607 N N . LEU A 1 210 ? 5.435 -8.487 5.614 1.00 80.38 210 LEU A N 1
ATOM 1608 C CA . LEU A 1 210 ? 6.453 -8.258 4.602 1.00 80.38 210 LEU A CA 1
ATOM 1609 C C . LEU A 1 210 ? 6.451 -9.388 3.567 1.00 80.38 210 LEU A C 1
ATOM 1611 O O . LEU A 1 210 ? 6.503 -9.103 2.379 1.00 80.38 210 LEU A O 1
ATOM 1615 N N . LYS A 1 211 ? 6.329 -10.657 3.979 1.00 85.81 211 LYS A N 1
ATOM 1616 C CA . LYS A 1 211 ? 6.236 -11.789 3.036 1.00 85.81 211 LYS A CA 1
ATOM 1617 C C . LYS A 1 211 ? 5.028 -11.673 2.109 1.00 85.81 211 LYS A C 1
ATOM 1619 O O . LYS A 1 211 ? 5.195 -11.813 0.903 1.00 85.81 211 LYS A O 1
ATOM 1624 N N . ILE A 1 212 ? 3.839 -11.422 2.660 1.00 82.19 212 ILE A N 1
ATOM 1625 C CA . ILE A 1 212 ? 2.601 -11.250 1.892 1.00 82.19 212 ILE A CA 1
ATOM 1626 C C . ILE A 1 212 ? 2.782 -10.095 0.916 1.00 82.19 212 ILE A C 1
ATOM 1628 O O . ILE A 1 212 ? 2.561 -10.274 -0.275 1.00 82.19 212 ILE A O 1
ATOM 1632 N N . PHE A 1 213 ? 3.269 -8.947 1.390 1.00 86.94 213 PHE A N 1
ATOM 1633 C CA . PHE A 1 213 ? 3.503 -7.799 0.525 1.00 86.94 213 PHE A CA 1
ATOM 1634 C C . PHE A 1 213 ? 4.496 -8.107 -0.607 1.00 86.94 213 PHE A C 1
ATOM 1636 O O . PHE A 1 213 ? 4.224 -7.798 -1.762 1.00 86.94 213 PHE A O 1
ATOM 1643 N N . LEU A 1 214 ? 5.612 -8.780 -0.312 1.00 91.06 214 LEU A N 1
ATOM 1644 C CA . LEU A 1 214 ? 6.593 -9.197 -1.318 1.00 91.06 214 LEU A CA 1
ATOM 1645 C C . LEU A 1 214 ? 6.004 -10.175 -2.349 1.00 91.06 214 LEU A C 1
ATOM 1647 O O . LEU A 1 214 ? 6.323 -10.071 -3.531 1.00 91.06 214 LEU A O 1
ATOM 1651 N N . VAL A 1 215 ? 5.140 -11.103 -1.923 1.00 90.81 215 VAL A N 1
ATOM 1652 C CA . VAL A 1 215 ? 4.422 -12.017 -2.827 1.00 90.81 215 VAL A CA 1
ATOM 1653 C C . VAL A 1 215 ? 3.428 -11.250 -3.699 1.00 90.81 215 VAL A C 1
ATOM 1655 O O . VAL A 1 215 ? 3.389 -11.482 -4.902 1.00 90.81 215 VAL A O 1
ATOM 1658 N N . LEU A 1 216 ? 2.667 -10.312 -3.130 1.00 90.00 216 LEU A N 1
ATOM 1659 C CA . LEU A 1 216 ? 1.722 -9.482 -3.882 1.00 90.00 216 LEU A CA 1
ATOM 1660 C C . LEU A 1 216 ? 2.432 -8.625 -4.933 1.00 90.00 216 LEU A C 1
ATOM 1662 O O . LEU A 1 216 ? 2.017 -8.615 -6.088 1.00 90.00 216 LEU A O 1
ATOM 1666 N N . VAL A 1 217 ? 3.540 -7.976 -4.567 1.00 91.19 217 VAL A N 1
ATOM 1667 C CA . VAL A 1 217 ? 4.359 -7.201 -5.510 1.00 91.19 217 VAL A CA 1
ATOM 1668 C C . VAL A 1 217 ? 4.948 -8.099 -6.597 1.00 91.19 217 VAL A C 1
ATOM 1670 O O . VAL A 1 217 ? 4.975 -7.705 -7.760 1.00 91.19 217 VAL A O 1
ATOM 1673 N N . PHE A 1 218 ? 5.388 -9.316 -6.261 1.00 92.50 218 PHE A N 1
ATOM 1674 C CA . PHE A 1 218 ? 5.863 -10.277 -7.257 1.00 92.50 218 PHE A CA 1
ATOM 1675 C C . PHE A 1 218 ? 4.755 -10.674 -8.243 1.00 92.50 218 PHE A C 1
ATOM 1677 O O . PHE A 1 218 ? 4.983 -10.642 -9.449 1.00 92.50 218 PHE A O 1
ATOM 1684 N N . LEU A 1 219 ? 3.553 -10.990 -7.750 1.00 90.31 219 LEU A N 1
ATOM 1685 C CA . LEU A 1 219 ? 2.398 -11.321 -8.591 1.00 90.31 219 LEU A CA 1
ATOM 1686 C C . LEU A 1 219 ? 1.997 -10.149 -9.492 1.00 90.31 219 LEU A C 1
ATOM 1688 O O . LEU A 1 219 ? 1.800 -10.348 -10.687 1.00 90.31 219 LEU A O 1
ATOM 1692 N N . LEU A 1 220 ? 1.954 -8.928 -8.954 1.00 91.19 220 LEU A N 1
ATOM 1693 C CA . LEU A 1 220 ? 1.736 -7.719 -9.748 1.00 91.19 220 LEU A CA 1
ATOM 1694 C C . LEU A 1 220 ? 2.822 -7.556 -10.821 1.00 91.19 220 LEU A C 1
ATOM 1696 O O . LEU A 1 220 ? 2.517 -7.252 -11.973 1.00 91.19 220 LEU A O 1
ATOM 1700 N N . SER A 1 221 ? 4.082 -7.823 -10.468 1.00 91.31 221 SER A N 1
ATOM 1701 C CA . SER A 1 221 ? 5.227 -7.717 -11.381 1.00 91.31 221 SER A CA 1
ATOM 1702 C C . SER A 1 221 ? 5.145 -8.686 -12.563 1.00 91.31 221 SER A C 1
ATOM 1704 O O . SER A 1 221 ? 5.732 -8.395 -13.598 1.00 91.31 221 SER A O 1
ATOM 1706 N N . LEU A 1 222 ? 4.399 -9.796 -12.456 1.00 90.44 222 LEU A N 1
ATOM 1707 C CA . LEU A 1 222 ? 4.121 -10.698 -13.585 1.00 90.44 222 LEU A CA 1
ATOM 1708 C C . LEU A 1 222 ? 3.188 -10.069 -14.633 1.00 90.44 222 LEU A C 1
ATOM 1710 O O . LEU A 1 222 ? 3.257 -10.431 -15.805 1.00 90.44 222 LEU A O 1
ATOM 1714 N N . GLY A 1 223 ? 2.323 -9.138 -14.219 1.00 89.06 223 GLY A N 1
ATOM 1715 C CA . GLY A 1 223 ? 1.436 -8.371 -15.099 1.00 89.06 223 GLY A CA 1
ATOM 1716 C C . GLY A 1 223 ? 2.026 -7.035 -15.545 1.00 89.06 223 GLY A C 1
ATOM 1717 O O . GLY A 1 223 ? 1.657 -6.515 -16.594 1.00 89.06 223 GLY A O 1
ATOM 1718 N N . HIS A 1 224 ? 2.965 -6.489 -14.771 1.00 90.94 224 HIS A N 1
ATOM 1719 C CA . HIS A 1 224 ? 3.664 -5.234 -15.040 1.00 90.94 224 HIS A CA 1
ATOM 1720 C C . HIS A 1 224 ? 4.900 -5.462 -15.923 1.00 90.94 224 HIS A C 1
ATOM 1722 O O . HIS A 1 224 ? 6.047 -5.380 -15.485 1.00 90.94 224 HIS A O 1
ATOM 1728 N N . PHE A 1 225 ? 4.662 -5.785 -17.194 1.00 81.75 225 PHE A N 1
ATOM 1729 C CA . PHE A 1 225 ? 5.725 -6.028 -18.171 1.00 81.75 225 PHE A CA 1
ATOM 1730 C C . PHE A 1 225 ? 6.482 -4.744 -18.566 1.00 81.75 225 PHE A C 1
ATOM 1732 O O . PHE A 1 225 ? 6.086 -3.618 -18.254 1.00 81.75 225 PHE A O 1
ATOM 1739 N N . SER A 1 226 ? 7.606 -4.912 -19.274 1.00 81.06 226 SER A N 1
ATOM 1740 C CA . SER A 1 226 ? 8.498 -3.811 -19.658 1.00 81.06 226 SER A CA 1
ATOM 1741 C C . SER A 1 226 ? 7.769 -2.649 -20.343 1.00 81.06 226 SER A C 1
ATOM 1743 O O . SER A 1 226 ? 6.937 -2.847 -21.232 1.00 81.06 226 SER A O 1
ATOM 1745 N N . LYS A 1 227 ? 8.188 -1.414 -20.022 1.00 82.94 227 LYS A N 1
ATOM 1746 C CA . LYS A 1 227 ? 7.721 -0.178 -20.679 1.00 82.94 227 LYS A CA 1
ATOM 1747 C C . LYS A 1 227 ? 7.838 -0.243 -22.207 1.00 82.94 227 LYS A C 1
ATOM 1749 O O . LYS A 1 227 ? 7.081 0.431 -22.897 1.00 82.94 227 LYS A O 1
ATOM 1754 N N . GLY A 1 228 ? 8.738 -1.077 -22.737 1.00 79.62 228 GLY A N 1
ATOM 1755 C CA . GLY A 1 228 ? 8.867 -1.324 -24.173 1.00 79.62 228 GLY A CA 1
ATOM 1756 C C . GLY A 1 228 ? 7.560 -1.756 -24.844 1.00 79.62 228 GLY A C 1
ATOM 1757 O O . GLY A 1 228 ? 7.292 -1.315 -25.953 1.00 79.62 228 GLY A O 1
ATOM 1758 N N . PHE A 1 229 ? 6.698 -2.522 -24.171 1.00 84.25 229 PHE A N 1
ATOM 1759 C CA . PHE A 1 229 ? 5.392 -2.911 -24.720 1.00 84.25 229 PHE A CA 1
ATOM 1760 C C . PHE A 1 229 ? 4.386 -1.753 -24.759 1.00 84.25 229 PHE A C 1
ATOM 1762 O O . PHE A 1 229 ? 3.559 -1.703 -25.664 1.00 84.25 229 PHE A O 1
ATOM 1769 N N . LEU A 1 230 ? 4.474 -0.790 -23.833 1.00 89.69 230 LEU A N 1
ATOM 1770 C CA . LEU A 1 230 ? 3.666 0.437 -23.883 1.00 89.69 230 LEU A CA 1
ATOM 1771 C C . LEU A 1 230 ? 4.044 1.268 -25.117 1.00 89.69 230 LEU A C 1
ATOM 1773 O O . LEU A 1 230 ? 3.184 1.754 -25.848 1.00 89.69 230 LEU A O 1
ATOM 1777 N N . LEU A 1 231 ? 5.351 1.387 -25.373 1.00 86.38 231 LEU A N 1
ATOM 1778 C CA . LEU A 1 231 ? 5.886 2.075 -26.549 1.00 86.38 231 LEU A CA 1
ATOM 1779 C C . LEU A 1 231 ? 5.551 1.321 -27.843 1.00 86.38 231 LEU A C 1
ATOM 1781 O O . LEU A 1 231 ? 5.166 1.936 -28.834 1.00 86.38 231 LEU A O 1
ATOM 1785 N N . LEU A 1 232 ? 5.632 -0.012 -27.821 1.00 83.25 232 LEU A N 1
ATOM 1786 C CA . LEU A 1 232 ? 5.232 -0.863 -28.939 1.00 83.25 232 LEU A CA 1
ATOM 1787 C C . LEU A 1 232 ? 3.740 -0.713 -29.246 1.00 83.25 232 LEU A C 1
ATOM 1789 O O . LEU A 1 232 ? 3.362 -0.670 -30.413 1.00 83.25 232 LEU A O 1
ATOM 1793 N N . ARG A 1 233 ? 2.891 -0.580 -28.220 1.00 89.12 233 ARG A N 1
ATOM 1794 C CA . ARG A 1 233 ? 1.461 -0.306 -28.393 1.00 89.12 233 ARG A CA 1
ATOM 1795 C C . ARG A 1 233 ? 1.216 1.042 -29.053 1.00 89.12 233 ARG A C 1
ATOM 1797 O O . ARG A 1 233 ? 0.392 1.103 -29.959 1.00 89.12 233 ARG A O 1
ATOM 1804 N N . ALA A 1 234 ? 1.971 2.074 -28.681 1.00 89.44 234 ALA A N 1
ATOM 1805 C CA . ALA A 1 234 ? 1.913 3.368 -29.356 1.00 89.44 234 ALA A CA 1
ATOM 1806 C C . ALA A 1 234 ? 2.300 3.275 -30.839 1.00 89.44 234 ALA A C 1
ATOM 1808 O O . ALA A 1 234 ? 1.567 3.757 -31.701 1.00 89.44 234 ALA A O 1
ATOM 1809 N N . ALA A 1 235 ? 3.399 2.586 -31.153 1.00 85.38 235 ALA A N 1
ATOM 1810 C CA . ALA A 1 235 ? 3.802 2.351 -32.538 1.00 85.38 235 ALA A CA 1
ATOM 1811 C C . ALA A 1 235 ? 2.750 1.536 -33.318 1.00 85.38 235 ALA A C 1
ATOM 1813 O O . ALA A 1 235 ? 2.443 1.850 -34.465 1.00 85.38 235 ALA A O 1
ATOM 1814 N N . ASN A 1 236 ? 2.151 0.521 -32.688 1.00 86.25 236 ASN A N 1
ATOM 1815 C CA . ASN A 1 236 ? 1.135 -0.340 -33.296 1.00 86.25 236 ASN A CA 1
ATOM 1816 C C . ASN A 1 236 ? -0.157 0.406 -33.667 1.00 86.25 236 ASN A C 1
ATOM 1818 O O . ASN A 1 236 ? -0.780 0.042 -34.660 1.00 86.25 236 ASN A O 1
ATOM 1822 N N . VAL A 1 237 ? -0.539 1.449 -32.922 1.00 88.62 237 VAL A N 1
ATOM 1823 C CA . VAL A 1 237 ? -1.677 2.313 -33.288 1.00 88.62 237 VAL A CA 1
ATOM 1824 C C . VAL A 1 237 ? -1.285 3.454 -34.237 1.00 88.62 237 VAL A C 1
ATOM 1826 O O . VAL A 1 237 ? -2.113 4.294 -34.552 1.00 88.62 237 VAL A O 1
ATOM 1829 N N . GLY A 1 238 ? -0.046 3.492 -34.739 1.00 86.25 238 GLY A N 1
ATOM 1830 C CA . GLY A 1 238 ? 0.359 4.404 -35.814 1.00 86.25 238 GLY A CA 1
ATOM 1831 C C . GLY A 1 238 ? 1.161 5.635 -35.385 1.00 86.25 238 GLY A C 1
ATOM 1832 O O . GLY A 1 238 ? 1.338 6.541 -36.198 1.00 86.25 238 GLY A O 1
ATOM 1833 N N . PHE A 1 239 ? 1.678 5.689 -34.151 1.00 86.31 239 PHE A N 1
ATOM 1834 C CA . PHE A 1 239 ? 2.620 6.749 -33.767 1.00 86.31 239 PHE A CA 1
ATOM 1835 C C . PHE A 1 239 ? 3.954 6.598 -34.494 1.00 86.31 239 PHE A C 1
ATOM 1837 O O . PHE A 1 239 ? 4.512 5.502 -34.596 1.00 86.31 239 PHE A O 1
ATOM 1844 N N . SER A 1 240 ? 4.523 7.725 -34.919 1.00 84.75 240 SER A N 1
ATOM 1845 C CA . SER A 1 240 ? 5.897 7.765 -35.408 1.00 84.75 240 SER A CA 1
ATOM 1846 C C . SER A 1 240 ? 6.896 7.538 -34.267 1.00 84.75 240 SER A C 1
ATOM 1848 O O . SER A 1 240 ? 6.611 7.790 -33.094 1.00 84.75 240 SER A O 1
ATOM 1850 N N . ALA A 1 241 ? 8.120 7.124 -34.604 1.00 73.62 241 ALA A N 1
ATOM 1851 C CA . ALA A 1 241 ? 9.178 6.914 -33.615 1.00 73.62 241 ALA A CA 1
ATOM 1852 C C . ALA A 1 241 ? 9.460 8.164 -32.755 1.00 73.62 241 ALA A C 1
ATOM 1854 O O . ALA A 1 241 ? 9.691 8.046 -31.552 1.00 73.62 241 ALA A O 1
ATOM 1855 N N . SER A 1 242 ? 9.394 9.368 -33.340 1.00 77.81 242 SER A N 1
ATOM 1856 C CA . SER A 1 242 ? 9.576 10.618 -32.594 1.00 77.81 242 SER A CA 1
ATOM 1857 C C . SER A 1 242 ? 8.435 10.866 -31.610 1.00 77.81 242 SER A C 1
ATOM 1859 O O . SER A 1 242 ? 8.687 11.240 -30.466 1.00 77.81 242 SER A O 1
ATOM 1861 N N . GLN A 1 243 ? 7.189 10.593 -32.001 1.00 85.44 243 GLN A N 1
ATOM 1862 C CA . GLN A 1 243 ? 6.049 10.736 -31.098 1.00 85.44 243 GLN A CA 1
ATOM 1863 C C . GLN A 1 243 ? 6.088 9.699 -29.961 1.00 85.44 243 GLN A C 1
ATOM 1865 O O . GLN A 1 243 ? 5.748 10.035 -28.832 1.00 85.44 243 GLN A O 1
ATOM 1870 N N . VAL A 1 244 ? 6.572 8.475 -30.207 1.00 84.56 244 VAL A N 1
ATOM 1871 C CA . VAL A 1 244 ? 6.781 7.458 -29.155 1.00 84.56 244 VAL A CA 1
ATOM 1872 C C . VAL A 1 244 ? 7.801 7.926 -28.106 1.00 84.56 244 VAL A C 1
ATOM 1874 O O . VAL A 1 244 ? 7.579 7.751 -26.906 1.00 84.56 244 VAL A O 1
ATOM 1877 N N . ILE A 1 245 ? 8.894 8.574 -28.527 1.00 81.00 245 ILE A N 1
ATOM 1878 C CA . ILE A 1 245 ? 9.876 9.175 -27.604 1.00 81.00 245 ILE A CA 1
ATOM 1879 C C . ILE A 1 245 ? 9.232 10.300 -26.783 1.00 81.00 245 ILE A C 1
ATOM 1881 O O . ILE A 1 245 ? 9.453 10.390 -25.575 1.00 81.00 245 ILE A O 1
ATOM 1885 N N . LEU A 1 246 ? 8.406 11.138 -27.414 1.00 87.69 246 LEU A N 1
ATOM 1886 C CA . LEU A 1 246 ? 7.694 12.209 -26.718 1.00 87.69 246 LEU A CA 1
ATOM 1887 C C . LEU A 1 246 ? 6.664 11.668 -25.712 1.00 87.69 246 LEU A C 1
ATOM 1889 O O . LEU A 1 246 ? 6.566 12.200 -24.610 1.00 87.69 246 LEU A O 1
ATOM 1893 N N . LEU A 1 247 ? 5.955 10.580 -26.025 1.00 91.44 247 LEU A N 1
ATOM 1894 C CA . LEU A 1 247 ? 5.075 9.896 -25.069 1.00 91.44 247 LEU A CA 1
ATOM 1895 C C . LEU A 1 247 ? 5.856 9.379 -23.851 1.00 91.44 247 LEU A C 1
ATOM 1897 O O . LEU A 1 247 ? 5.412 9.538 -22.712 1.00 91.44 247 LEU A O 1
ATOM 1901 N N . TYR A 1 248 ? 7.050 8.818 -24.067 1.00 88.69 248 TYR A N 1
ATOM 1902 C CA . TYR A 1 248 ? 7.938 8.407 -22.975 1.00 88.69 248 TYR A CA 1
ATOM 1903 C C . TYR A 1 248 ? 8.398 9.596 -22.117 1.00 88.69 248 TYR A C 1
ATOM 1905 O O . TYR A 1 248 ? 8.449 9.496 -20.889 1.00 88.69 248 TYR A O 1
ATOM 1913 N N . LEU A 1 249 ? 8.695 10.740 -22.741 1.00 91.94 249 LEU A N 1
ATOM 1914 C CA . LEU A 1 249 ? 9.023 11.977 -22.032 1.00 91.94 249 LEU A CA 1
ATOM 1915 C C . LEU A 1 249 ? 7.846 12.454 -21.167 1.00 91.94 249 LEU A C 1
ATOM 1917 O O . LEU A 1 249 ? 8.038 12.732 -19.985 1.00 91.94 249 LEU A O 1
ATOM 1921 N N . VAL A 1 250 ? 6.630 12.483 -21.719 1.00 95.31 250 VAL A N 1
ATOM 1922 C CA . VAL A 1 250 ? 5.404 12.865 -20.997 1.00 95.31 250 VAL A CA 1
ATOM 1923 C C . VAL A 1 250 ? 5.136 11.936 -19.808 1.00 95.31 250 VAL A C 1
ATOM 1925 O O . VAL A 1 250 ? 4.829 12.410 -18.713 1.00 95.31 250 VAL A O 1
ATOM 1928 N N . PHE A 1 251 ? 5.323 10.626 -19.983 1.00 95.00 251 PHE A N 1
ATOM 1929 C CA . PHE A 1 251 ? 5.265 9.657 -18.886 1.00 95.00 251 PHE A CA 1
ATOM 1930 C C . PHE A 1 251 ? 6.240 10.012 -17.750 1.00 95.00 251 PHE A C 1
ATOM 1932 O O . PHE A 1 251 ? 5.834 10.050 -16.587 1.00 95.00 251 PHE A O 1
ATOM 1939 N N . ASN A 1 252 ? 7.507 10.304 -18.070 1.00 94.50 252 ASN A N 1
ATOM 1940 C CA . ASN A 1 252 ? 8.513 10.637 -17.057 1.00 94.50 252 ASN A CA 1
ATOM 1941 C C . ASN A 1 252 ? 8.215 11.974 -16.363 1.00 94.50 252 ASN A C 1
ATOM 1943 O O . ASN A 1 252 ? 8.424 12.086 -15.157 1.00 94.50 252 ASN A O 1
ATOM 1947 N N . ILE A 1 253 ? 7.680 12.965 -17.084 1.00 97.94 253 ILE A N 1
ATOM 1948 C CA . ILE A 1 253 ? 7.235 14.233 -16.486 1.00 97.94 253 ILE A CA 1
ATOM 1949 C C . ILE A 1 253 ? 6.120 13.973 -15.469 1.00 97.94 253 ILE A C 1
ATOM 1951 O O . ILE A 1 253 ? 6.215 14.442 -14.337 1.00 97.94 253 ILE A O 1
ATOM 1955 N N . SER A 1 254 ? 5.101 13.188 -15.833 1.00 98.19 254 SER A N 1
ATOM 1956 C CA . SER A 1 254 ? 4.024 12.820 -14.904 1.00 98.19 254 SER A CA 1
ATOM 1957 C C . SER A 1 254 ? 4.570 12.091 -13.670 1.00 98.19 254 SER A C 1
ATOM 1959 O O . SER A 1 254 ? 4.304 12.486 -12.534 1.00 98.19 254 SER A O 1
ATOM 1961 N N . TYR A 1 255 ? 5.426 11.087 -13.875 1.00 97.69 255 TYR A N 1
ATOM 1962 C CA . TYR A 1 255 ? 6.051 10.343 -12.784 1.00 97.69 255 TYR A CA 1
ATOM 1963 C C . TYR A 1 255 ? 6.851 11.257 -11.831 1.00 97.69 255 TYR A C 1
ATOM 1965 O O . TYR A 1 255 ? 6.704 11.165 -10.607 1.00 97.69 255 TYR A O 1
ATOM 1973 N N . PHE A 1 256 ? 7.635 12.196 -12.369 1.00 97.88 256 PHE A N 1
ATOM 1974 C CA . PHE A 1 256 ? 8.343 13.213 -11.587 1.00 97.88 256 PHE A CA 1
ATOM 1975 C C . PHE A 1 256 ? 7.384 14.064 -10.740 1.00 97.88 256 PHE A C 1
ATOM 1977 O O . PHE A 1 256 ? 7.596 14.197 -9.531 1.00 97.88 256 PHE A O 1
ATOM 1984 N N . LEU A 1 257 ? 6.331 14.608 -11.359 1.00 98.31 257 LEU A N 1
ATOM 1985 C CA . LEU A 1 257 ? 5.391 15.524 -10.708 1.00 98.31 257 LEU A CA 1
ATOM 1986 C C . LEU A 1 257 ? 4.651 14.861 -9.542 1.00 98.31 257 LEU A C 1
ATOM 1988 O O . LEU A 1 257 ? 4.464 15.492 -8.501 1.00 98.31 257 LEU A O 1
ATOM 1992 N N . PHE A 1 258 ? 4.265 13.590 -9.685 1.00 98.31 258 PHE A N 1
ATOM 1993 C CA . PHE A 1 258 ? 3.441 12.905 -8.687 1.00 98.31 258 PHE A CA 1
ATOM 1994 C C . PHE A 1 258 ? 4.227 12.156 -7.605 1.00 98.31 258 PHE A C 1
ATOM 1996 O O . PHE A 1 258 ? 3.684 11.947 -6.520 1.00 98.31 258 PHE A O 1
ATOM 2003 N N . SER A 1 259 ? 5.505 11.820 -7.821 1.00 98.06 259 SER A N 1
ATOM 2004 C CA . SER A 1 259 ? 6.302 11.032 -6.860 1.00 98.06 259 SER A CA 1
ATOM 2005 C C . SER A 1 259 ? 6.387 11.650 -5.456 1.00 98.06 259 SER A C 1
ATOM 2007 O O . SER A 1 259 ? 6.167 10.969 -4.450 1.00 98.06 259 SER A O 1
ATOM 2009 N N . TYR A 1 260 ? 6.704 12.946 -5.348 1.00 98.12 260 TYR A N 1
ATOM 2010 C CA . TYR A 1 260 ? 6.841 13.603 -4.041 1.00 98.12 260 TYR A CA 1
ATOM 2011 C C . TYR A 1 260 ? 5.492 13.874 -3.348 1.00 98.12 260 TYR A C 1
ATOM 2013 O O . TYR A 1 260 ? 5.374 13.539 -2.162 1.00 98.12 260 TYR A O 1
ATOM 2021 N N . PRO A 1 261 ? 4.460 14.419 -4.032 1.00 98.06 261 PRO A N 1
ATOM 2022 C CA . PRO A 1 261 ? 3.122 14.554 -3.458 1.00 98.06 261 PRO A CA 1
ATOM 2023 C C . PRO A 1 261 ? 2.539 13.224 -2.976 1.00 98.06 261 PRO A C 1
ATOM 2025 O O . PRO A 1 261 ? 2.068 13.158 -1.841 1.00 98.06 261 PRO A O 1
ATOM 2028 N N . ALA A 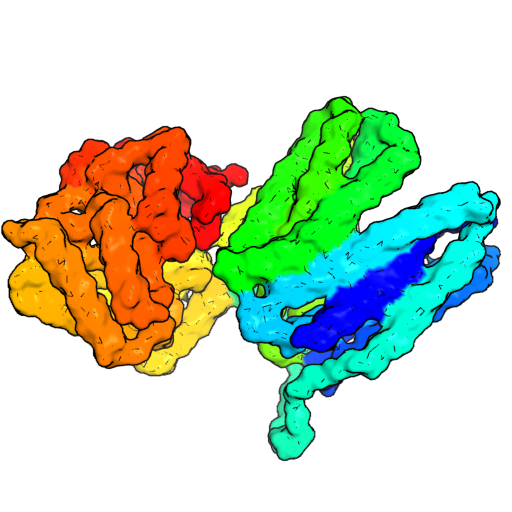1 262 ? 2.646 12.157 -3.775 1.00 96.62 262 ALA A N 1
ATOM 2029 C CA . ALA A 1 262 ? 2.179 10.825 -3.398 1.00 96.62 262 ALA A CA 1
ATOM 2030 C C . ALA A 1 262 ? 2.894 10.307 -2.147 1.00 96.62 262 ALA A C 1
ATOM 2032 O O . ALA A 1 262 ? 2.247 9.866 -1.197 1.00 96.62 262 ALA A O 1
ATOM 2033 N N . GLY A 1 263 ? 4.223 10.444 -2.098 1.00 95.00 263 GLY A N 1
ATOM 2034 C CA . GLY A 1 263 ? 5.018 10.102 -0.923 1.00 95.00 263 GLY A CA 1
ATOM 2035 C C . GLY A 1 263 ? 4.549 10.831 0.340 1.00 95.00 263 GLY A C 1
ATOM 2036 O O . GLY A 1 263 ? 4.332 10.196 1.372 1.00 95.00 263 GLY A O 1
ATOM 2037 N N . ARG A 1 264 ? 4.319 12.147 0.260 1.00 94.50 264 ARG A N 1
ATOM 2038 C CA . ARG A 1 264 ? 3.803 12.946 1.388 1.00 94.50 264 ARG A CA 1
ATOM 2039 C C . ARG A 1 264 ? 2.386 12.568 1.794 1.00 94.50 264 ARG A C 1
ATOM 2041 O O . ARG A 1 264 ? 2.087 12.568 2.984 1.00 94.50 264 ARG A O 1
ATOM 2048 N N . LEU A 1 265 ? 1.513 12.300 0.829 1.00 86.19 265 LEU A N 1
ATOM 2049 C CA . LEU A 1 265 ? 0.139 11.901 1.105 1.00 86.19 265 LEU A CA 1
ATOM 2050 C C . LEU A 1 265 ? 0.116 10.533 1.796 1.00 86.19 265 LEU A C 1
ATOM 2052 O O . LEU A 1 265 ? -0.588 10.354 2.784 1.00 86.19 265 LEU A O 1
ATOM 2056 N N . SER A 1 266 ? 0.985 9.618 1.365 1.00 86.06 266 SER A N 1
ATOM 2057 C CA . SER A 1 266 ? 1.130 8.280 1.944 1.00 86.06 266 SER A CA 1
ATOM 2058 C C . SER A 1 266 ? 1.589 8.278 3.408 1.00 86.06 266 SER A C 1
ATOM 2060 O O . SER A 1 266 ? 1.294 7.341 4.146 1.00 86.06 266 SER A O 1
ATOM 2062 N N . ASP A 1 267 ? 2.296 9.326 3.840 1.00 76.88 267 ASP A N 1
ATOM 2063 C CA . ASP A 1 267 ? 2.668 9.527 5.244 1.00 76.88 267 ASP A CA 1
ATOM 2064 C C . ASP A 1 267 ? 1.475 9.970 6.107 1.00 76.88 267 ASP A C 1
ATOM 2066 O O . ASP A 1 267 ? 1.486 9.737 7.311 1.00 76.88 267 ASP A O 1
ATOM 2070 N N . LYS A 1 268 ? 0.452 10.597 5.507 1.00 73.62 268 LYS A N 1
ATOM 2071 C CA . LYS A 1 268 ? -0.740 11.097 6.209 1.00 73.62 268 LYS A CA 1
ATOM 2072 C C . LYS A 1 268 ? -1.867 10.071 6.263 1.00 73.62 268 LYS A C 1
ATOM 2074 O O . LYS A 1 268 ? -2.374 9.782 7.335 1.00 73.62 268 LYS A O 1
ATOM 2079 N N . ILE A 1 269 ? -2.247 9.528 5.106 1.00 69.69 269 ILE A N 1
ATOM 2080 C CA . ILE A 1 269 ? -3.430 8.658 4.966 1.00 69.69 269 ILE A CA 1
ATOM 2081 C C . ILE A 1 269 ? -3.074 7.165 4.901 1.00 69.69 269 ILE A C 1
ATOM 2083 O O . ILE A 1 269 ? -3.924 6.313 4.644 1.00 69.69 269 ILE A O 1
ATOM 2087 N N . GLY A 1 270 ? -1.795 6.842 5.116 1.00 72.00 270 GLY A N 1
ATOM 2088 C CA . GLY A 1 270 ? -1.265 5.484 5.115 1.00 72.00 270 GLY A CA 1
ATOM 2089 C C . GLY A 1 270 ? -0.709 5.028 3.762 1.00 72.00 270 GLY A C 1
ATOM 2090 O O . GLY A 1 270 ? -1.195 5.373 2.685 1.00 72.00 270 GLY A O 1
ATOM 2091 N N . ARG A 1 271 ? 0.335 4.192 3.818 1.00 82.06 271 ARG A N 1
ATOM 2092 C CA . ARG A 1 271 ? 1.044 3.687 2.627 1.00 82.06 271 ARG A CA 1
ATOM 2093 C C . ARG A 1 271 ? 0.184 2.780 1.772 1.00 82.06 271 ARG A C 1
ATOM 2095 O O . ARG A 1 271 ? 0.145 2.928 0.558 1.00 82.06 271 ARG A O 1
ATOM 2102 N N . ARG A 1 272 ? -0.526 1.867 2.427 1.00 81.81 272 ARG A N 1
ATOM 2103 C CA . ARG A 1 272 ? -1.404 0.901 1.774 1.00 81.81 272 ARG A CA 1
ATOM 2104 C C . ARG A 1 272 ? -2.483 1.591 0.937 1.00 81.81 272 ARG A C 1
ATOM 2106 O O . ARG A 1 272 ? -2.711 1.165 -0.185 1.00 81.81 272 ARG A O 1
ATOM 2113 N N . THR A 1 273 ? -3.037 2.694 1.439 1.00 74.88 273 THR A N 1
ATOM 2114 C CA . THR A 1 273 ? -4.004 3.539 0.729 1.00 74.88 273 THR A CA 1
ATOM 2115 C C . THR A 1 273 ? -3.496 4.000 -0.618 1.00 74.88 273 THR A C 1
ATOM 2117 O O . THR A 1 273 ? -4.140 3.777 -1.643 1.00 74.88 273 THR A O 1
ATOM 2120 N N . ILE A 1 274 ? -2.303 4.586 -0.627 1.00 87.56 274 ILE A N 1
ATOM 2121 C CA . ILE A 1 274 ? -1.705 5.091 -1.856 1.00 87.56 274 ILE A CA 1
ATOM 2122 C C . ILE A 1 274 ? -1.305 3.951 -2.798 1.00 87.56 274 ILE A C 1
ATOM 2124 O O . ILE A 1 274 ? -1.456 4.094 -4.007 1.00 87.56 274 ILE A O 1
ATOM 2128 N N . LEU A 1 275 ? -0.875 2.800 -2.268 1.00 91.44 275 LEU A N 1
ATOM 2129 C CA . LEU A 1 275 ? -0.562 1.621 -3.084 1.00 91.44 275 LEU A CA 1
ATOM 2130 C C . LEU A 1 275 ? -1.802 1.010 -3.741 1.00 91.44 275 LEU A C 1
ATOM 2132 O O . LEU A 1 275 ? -1.764 0.746 -4.938 1.00 91.44 275 LEU A O 1
ATOM 2136 N N . ILE A 1 276 ? -2.904 0.834 -3.003 1.00 87.38 276 ILE A N 1
ATOM 2137 C CA . ILE A 1 276 ? -4.179 0.357 -3.563 1.00 87.38 276 ILE A CA 1
ATOM 2138 C C . ILE A 1 276 ? -4.636 1.303 -4.672 1.00 87.38 276 ILE A C 1
ATOM 2140 O O . ILE A 1 276 ? -4.934 0.848 -5.773 1.00 87.38 276 ILE A O 1
ATOM 2144 N N . PHE A 1 277 ? -4.639 2.615 -4.414 1.00 89.75 277 PHE A N 1
ATOM 2145 C CA . PHE A 1 277 ? -5.010 3.598 -5.430 1.00 89.75 277 PHE A CA 1
ATOM 2146 C C . PHE A 1 277 ? -4.082 3.529 -6.649 1.00 89.75 277 PHE A C 1
ATOM 2148 O O . PHE A 1 277 ? -4.554 3.472 -7.780 1.00 89.75 277 PHE A O 1
ATOM 2155 N N . GLY A 1 278 ? -2.768 3.426 -6.435 1.00 94.62 278 GLY A N 1
ATOM 2156 C CA . GLY A 1 278 ? -1.795 3.211 -7.501 1.00 94.62 278 GLY A CA 1
ATOM 2157 C C . GLY A 1 278 ? -2.092 1.964 -8.339 1.00 94.62 278 GLY A C 1
ATOM 2158 O O . GLY A 1 278 ? -2.089 2.047 -9.563 1.00 94.62 278 GLY A O 1
ATOM 2159 N N . TYR A 1 279 ? -2.406 0.827 -7.716 1.00 94.50 279 TYR A N 1
ATOM 2160 C CA . TYR A 1 279 ? -2.705 -0.425 -8.426 1.00 94.50 279 TYR A CA 1
ATOM 2161 C C . TYR A 1 279 ? -4.032 -0.373 -9.199 1.00 94.50 279 TYR A C 1
ATOM 2163 O O . TYR A 1 279 ? -4.141 -0.972 -10.268 1.00 94.50 279 TYR A O 1
ATOM 2171 N N . LEU A 1 280 ? -5.011 0.402 -8.726 1.00 93.88 280 LEU A N 1
ATOM 2172 C CA . LEU A 1 280 ? -6.239 0.680 -9.478 1.00 93.88 280 LEU A CA 1
ATOM 2173 C C . LEU A 1 280 ? -5.974 1.588 -10.683 1.00 93.88 280 LEU A C 1
ATOM 2175 O O . LEU A 1 280 ? -6.461 1.305 -11.774 1.00 93.88 280 LEU A O 1
ATOM 2179 N N . ILE A 1 281 ? -5.155 2.635 -10.525 1.00 96.25 281 ILE A N 1
ATOM 2180 C CA . ILE A 1 281 ? -4.725 3.485 -11.648 1.00 96.25 281 ILE A CA 1
ATOM 2181 C C . ILE A 1 281 ? -3.921 2.670 -12.668 1.00 96.25 281 ILE A C 1
ATOM 2183 O O . ILE A 1 281 ? -4.094 2.850 -13.872 1.00 96.25 281 ILE A O 1
ATOM 2187 N N . PHE A 1 282 ? -3.091 1.728 -12.212 1.00 96.00 282 PHE A N 1
ATOM 2188 C CA . PHE A 1 282 ? -2.426 0.761 -13.083 1.00 96.00 282 PHE A CA 1
ATOM 2189 C C . PHE A 1 282 ? -3.435 -0.058 -13.887 1.00 96.00 282 PHE A C 1
ATOM 2191 O O . PHE A 1 282 ? -3.363 -0.041 -15.116 1.00 96.00 282 PHE A O 1
ATOM 2198 N N . ALA A 1 283 ? -4.401 -0.700 -13.224 1.00 95.56 283 ALA A N 1
ATOM 2199 C CA . ALA A 1 283 ? -5.426 -1.495 -13.892 1.00 95.56 283 ALA A CA 1
ATOM 2200 C C . ALA A 1 283 ? -6.223 -0.664 -14.912 1.00 95.56 283 ALA A C 1
ATOM 2202 O O . ALA A 1 283 ? -6.338 -1.066 -16.070 1.00 95.56 283 ALA A O 1
ATOM 2203 N N . ALA A 1 284 ? -6.671 0.534 -14.527 1.00 95.75 284 ALA A N 1
ATOM 2204 C CA . ALA A 1 284 ? -7.378 1.458 -15.410 1.00 95.75 284 ALA A CA 1
ATOM 2205 C C . ALA A 1 284 ? -6.521 1.889 -16.613 1.00 95.75 284 ALA A C 1
ATOM 2207 O O . ALA A 1 284 ? -7.000 1.904 -17.746 1.00 95.75 284 ALA A O 1
ATOM 2208 N N . SER A 1 285 ? -5.236 2.191 -16.398 1.00 95.75 285 SER A N 1
ATOM 2209 C CA . SER A 1 285 ? -4.322 2.557 -17.486 1.00 95.75 285 SER A CA 1
ATOM 2210 C C . SER A 1 285 ? -4.089 1.398 -18.457 1.00 95.75 285 SER A C 1
ATOM 2212 O O . SER A 1 285 ? -4.057 1.611 -19.666 1.00 95.75 285 SER A O 1
ATOM 2214 N N . TYR A 1 286 ? -3.979 0.166 -17.954 1.00 96.19 286 TYR A N 1
ATOM 2215 C CA . TYR A 1 286 ? -3.791 -1.027 -18.776 1.00 96.19 286 TYR A CA 1
ATOM 2216 C C . TYR A 1 286 ? -5.053 -1.355 -19.568 1.00 96.19 286 TYR A C 1
ATOM 2218 O O . TYR A 1 286 ? -4.968 -1.576 -20.773 1.00 96.19 286 TYR A O 1
ATOM 2226 N N . TRP A 1 287 ? -6.227 -1.283 -18.939 1.00 95.75 287 TRP A N 1
ATOM 2227 C CA . TRP A 1 287 ? -7.500 -1.350 -19.651 1.00 95.75 287 TRP A CA 1
ATOM 2228 C C . TRP A 1 287 ? -7.568 -0.316 -20.783 1.00 95.75 287 TRP A C 1
ATOM 2230 O O . TRP A 1 287 ? -7.878 -0.669 -21.921 1.00 95.75 287 TRP A O 1
ATOM 2240 N N . ALA A 1 288 ? -7.188 0.935 -20.505 1.00 94.94 288 ALA A N 1
ATOM 2241 C CA . ALA A 1 288 ? -7.186 2.002 -21.500 1.00 94.94 288 ALA A CA 1
ATOM 2242 C C . ALA A 1 288 ? -6.191 1.739 -22.647 1.00 94.94 288 ALA A C 1
ATOM 2244 O O . ALA A 1 288 ? -6.540 1.931 -23.808 1.00 94.94 288 ALA A O 1
ATOM 2245 N N . PHE A 1 289 ? -4.983 1.233 -22.368 1.00 94.44 289 PHE A N 1
ATOM 2246 C CA . PHE A 1 289 ? -4.036 0.802 -23.409 1.00 94.44 289 PHE A CA 1
ATOM 2247 C C . PHE A 1 289 ? -4.580 -0.346 -24.273 1.00 94.44 289 PHE A C 1
ATOM 2249 O O . PHE A 1 289 ? -4.325 -0.391 -25.484 1.00 94.44 289 PHE A O 1
ATOM 2256 N N . ALA A 1 290 ? -5.322 -1.273 -23.662 1.00 93.88 290 ALA A N 1
ATOM 2257 C CA . ALA A 1 290 ? -5.962 -2.377 -24.364 1.00 93.88 290 ALA A CA 1
ATOM 2258 C C . ALA A 1 290 ? -7.056 -1.853 -25.309 1.00 93.88 290 ALA A C 1
ATOM 2260 O O . ALA A 1 290 ? -7.063 -2.192 -26.492 1.00 93.88 290 ALA A O 1
ATOM 2261 N N . ALA A 1 291 ? -7.917 -0.968 -24.798 1.00 91.50 291 ALA A N 1
ATOM 2262 C CA . ALA A 1 291 ? -9.073 -0.412 -25.496 1.00 91.50 291 ALA A CA 1
ATOM 2263 C C . ALA A 1 291 ? -8.740 0.710 -26.498 1.00 91.50 291 ALA A C 1
ATOM 2265 O O . ALA A 1 291 ? -9.581 1.051 -27.325 1.00 91.50 291 ALA A O 1
ATOM 2266 N N . ALA A 1 292 ? -7.537 1.295 -26.444 1.00 87.50 292 ALA A N 1
ATOM 2267 C CA . ALA A 1 292 ? -7.157 2.424 -27.292 1.00 87.50 292 ALA A CA 1
ATOM 2268 C C . ALA A 1 292 ? -7.160 2.060 -28.790 1.00 87.50 292 ALA A C 1
ATOM 2270 O O . ALA A 1 292 ? -6.225 1.439 -29.303 1.00 87.50 292 ALA A O 1
ATOM 2271 N N . SER A 1 293 ? -8.207 2.469 -29.504 1.00 79.50 293 SER A N 1
ATOM 2272 C CA . SER A 1 293 ? -8.294 2.414 -30.968 1.00 79.50 293 SER A CA 1
ATOM 2273 C C . SER A 1 293 ? -7.901 3.739 -31.625 1.00 79.50 293 SER A C 1
ATOM 2275 O O . SER A 1 293 ? -7.347 3.731 -32.720 1.00 79.50 293 SER A O 1
ATOM 2277 N N . ASP A 1 294 ? -8.161 4.866 -30.952 1.00 82.94 294 ASP A N 1
ATOM 2278 C CA . ASP A 1 294 ? -7.730 6.201 -31.372 1.00 82.94 294 ASP A CA 1
ATOM 2279 C C . ASP A 1 294 ? -6.310 6.486 -30.848 1.00 82.94 294 ASP A C 1
ATOM 2281 O O . ASP A 1 294 ? -6.093 6.475 -29.629 1.00 82.94 294 ASP A O 1
ATOM 2285 N N . PRO A 1 295 ? -5.338 6.769 -31.735 1.00 77.81 295 PRO A N 1
ATOM 2286 C CA . PRO A 1 295 ? -3.975 7.096 -31.340 1.00 77.81 295 PRO A CA 1
ATOM 2287 C C . PRO A 1 295 ? -3.910 8.287 -30.368 1.00 77.81 295 PRO A C 1
ATOM 2289 O O . PRO A 1 295 ? -3.115 8.285 -29.427 1.00 77.81 295 PRO A O 1
ATOM 2292 N N . THR A 1 296 ? -4.765 9.297 -30.525 1.00 83.62 296 THR A N 1
ATOM 2293 C CA . THR A 1 296 ? -4.682 10.528 -29.725 1.00 83.62 296 THR A CA 1
ATOM 2294 C C . THR A 1 296 ? -4.892 10.293 -28.226 1.00 83.62 296 THR A C 1
ATOM 2296 O O . THR A 1 296 ? -4.272 10.983 -27.412 1.00 83.62 296 THR A O 1
ATOM 2299 N N . LEU A 1 297 ? -5.649 9.255 -27.846 1.00 88.88 297 LEU A N 1
ATOM 2300 C CA . LEU A 1 297 ? -5.890 8.878 -26.448 1.00 88.88 297 LEU A CA 1
ATOM 2301 C C . LEU A 1 297 ? -4.606 8.504 -25.699 1.00 88.88 297 LEU A C 1
ATOM 2303 O O . LEU A 1 297 ? -4.529 8.679 -24.481 1.00 88.88 297 LEU A O 1
ATOM 2307 N N . LEU A 1 298 ? -3.563 8.043 -26.396 1.00 91.50 298 LEU A N 1
ATOM 2308 C CA . LEU A 1 298 ? -2.298 7.690 -25.751 1.00 91.50 298 LEU A CA 1
ATOM 2309 C C . LEU A 1 298 ? -1.609 8.896 -25.101 1.00 91.50 298 LEU A C 1
ATOM 2311 O O . LEU A 1 298 ? -0.930 8.725 -24.089 1.00 91.50 298 LEU A O 1
ATOM 2315 N N . TRP A 1 299 ? -1.846 10.118 -25.588 1.00 93.69 299 TRP A N 1
ATOM 2316 C CA . TRP A 1 299 ? -1.351 11.330 -24.928 1.00 93.69 299 TRP A CA 1
ATOM 2317 C C . TRP A 1 299 ? -1.958 11.555 -23.542 1.00 93.69 299 TRP A C 1
ATOM 2319 O O . TRP A 1 299 ? -1.309 12.179 -22.708 1.00 93.69 299 TRP A O 1
ATOM 2329 N N . ALA A 1 300 ? -3.153 11.020 -23.272 1.00 93.94 300 ALA A N 1
ATOM 2330 C CA . ALA A 1 300 ? -3.769 11.030 -21.946 1.00 93.94 300 ALA A CA 1
ATOM 2331 C C . ALA A 1 300 ? -3.368 9.797 -21.115 1.00 93.94 300 ALA A C 1
ATOM 2333 O O . ALA A 1 300 ? -3.096 9.911 -19.919 1.00 93.94 300 ALA A O 1
ATOM 2334 N N . ILE A 1 301 ? -3.264 8.623 -21.747 1.00 95.75 301 ILE A N 1
ATOM 2335 C CA . ILE A 1 301 ? -2.989 7.355 -21.051 1.00 95.75 301 ILE A CA 1
ATOM 2336 C C . ILE A 1 301 ? -1.553 7.304 -20.495 1.00 95.75 301 ILE A C 1
ATOM 2338 O O . ILE A 1 301 ? -1.349 6.862 -19.363 1.00 95.75 301 ILE A O 1
ATOM 2342 N N . PHE A 1 302 ? -0.546 7.790 -21.233 1.00 95.62 302 PHE A N 1
ATOM 2343 C CA . PHE A 1 302 ? 0.850 7.808 -20.763 1.00 95.62 302 PHE A CA 1
ATOM 2344 C C . PHE A 1 302 ? 1.062 8.635 -19.475 1.00 95.62 302 PHE A C 1
ATOM 2346 O O . PHE A 1 302 ? 1.717 8.127 -18.558 1.00 95.62 302 PHE A O 1
ATOM 2353 N N . PRO A 1 303 ? 0.514 9.862 -19.340 1.00 96.88 303 PRO A N 1
ATOM 2354 C CA . PRO A 1 303 ? 0.506 10.581 -18.069 1.00 96.88 303 PRO A CA 1
ATOM 2355 C C . PRO A 1 303 ? -0.165 9.814 -16.928 1.00 96.88 303 PRO A C 1
ATOM 2357 O O . PRO A 1 303 ? 0.389 9.789 -15.831 1.00 96.88 303 PRO A O 1
ATOM 2360 N N . VAL A 1 304 ? -1.315 9.170 -17.162 1.00 97.19 304 VAL A N 1
ATOM 2361 C CA . VAL A 1 304 ? -2.026 8.376 -16.137 1.00 97.19 304 VAL A CA 1
ATOM 2362 C C . VAL A 1 304 ? -1.177 7.188 -15.680 1.00 97.19 304 VAL A C 1
ATOM 2364 O O . VAL A 1 304 ? -1.064 6.911 -14.487 1.00 97.19 304 VAL A O 1
ATOM 2367 N N . TYR A 1 305 ? -0.492 6.528 -16.609 1.00 96.75 305 TYR A N 1
ATOM 2368 C CA . TYR A 1 305 ? 0.466 5.487 -16.258 1.00 96.75 305 TYR A CA 1
ATOM 2369 C C . TYR A 1 305 ? 1.675 6.045 -15.479 1.00 96.75 305 TYR A C 1
ATOM 2371 O O . TYR A 1 305 ? 2.152 5.419 -14.534 1.00 96.75 305 TYR A O 1
ATOM 2379 N N . GLY A 1 306 ? 2.144 7.254 -15.811 1.00 96.94 306 GLY A N 1
ATOM 2380 C CA . GLY A 1 306 ? 3.159 7.973 -15.030 1.00 96.94 306 GLY A CA 1
ATOM 2381 C C . GLY A 1 306 ? 2.707 8.285 -13.601 1.00 96.94 306 GLY A C 1
ATOM 2382 O O . GLY A 1 306 ? 3.487 8.114 -12.663 1.00 96.94 306 GLY A O 1
ATOM 2383 N N . LEU A 1 307 ? 1.433 8.649 -13.422 1.00 97.88 307 LEU A N 1
ATOM 2384 C CA . LEU A 1 307 ? 0.807 8.836 -12.113 1.00 97.88 307 LEU A CA 1
ATOM 2385 C C . LEU A 1 307 ? 0.832 7.533 -11.305 1.00 97.88 307 LEU A C 1
ATOM 2387 O O . LEU A 1 307 ? 1.244 7.567 -10.149 1.00 97.88 307 LEU A O 1
ATOM 2391 N N . PHE A 1 308 ? 0.479 6.388 -11.904 1.00 96.88 308 PHE A N 1
ATOM 2392 C CA . PHE A 1 308 ? 0.610 5.083 -11.238 1.00 96.88 308 PHE A CA 1
ATOM 2393 C C . PHE A 1 308 ? 2.028 4.8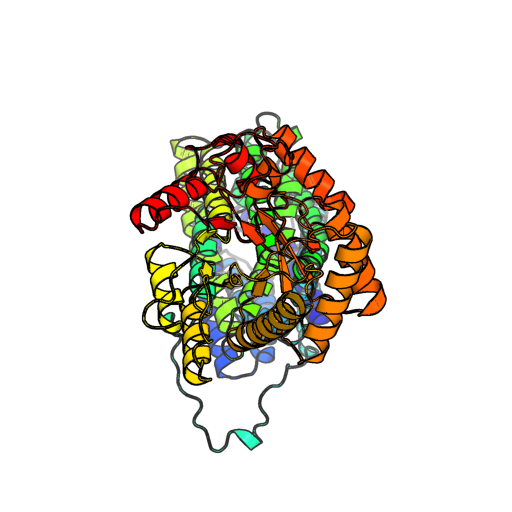66 -10.698 1.00 96.88 308 PHE A C 1
ATOM 2395 O O . PHE A 1 308 ? 2.187 4.576 -9.512 1.00 96.88 308 PHE A O 1
ATOM 2402 N N . VAL A 1 309 ? 3.056 5.039 -11.534 1.00 96.56 309 VAL A N 1
ATOM 2403 C CA . VAL A 1 309 ? 4.446 4.817 -11.106 1.00 96.56 309 VAL A CA 1
ATOM 2404 C C . VAL A 1 309 ? 4.845 5.808 -10.003 1.00 96.56 309 VAL A C 1
ATOM 2406 O O . VAL A 1 309 ? 5.548 5.433 -9.065 1.00 96.56 309 VAL A O 1
ATOM 2409 N N . GLY A 1 310 ? 4.349 7.049 -10.057 1.00 97.44 310 GLY A N 1
ATOM 2410 C CA . GLY A 1 310 ? 4.547 8.051 -9.004 1.00 97.44 310 GLY A CA 1
ATOM 2411 C C . GLY A 1 310 ? 3.891 7.687 -7.674 1.00 97.44 310 GLY A C 1
ATOM 2412 O O . GLY A 1 310 ? 4.472 7.933 -6.617 1.00 97.44 310 GLY A O 1
ATOM 2413 N N . LEU A 1 311 ? 2.713 7.065 -7.719 1.00 96.88 311 LEU A N 1
ATOM 2414 C CA . LEU A 1 311 ? 1.983 6.610 -6.537 1.00 96.88 311 LEU A CA 1
ATOM 2415 C C . LEU A 1 311 ? 2.632 5.388 -5.884 1.00 96.88 311 LEU A C 1
ATOM 2417 O O . LEU A 1 311 ? 2.583 5.255 -4.665 1.00 96.88 311 LEU A O 1
ATOM 2421 N N . THR A 1 312 ? 3.243 4.496 -6.660 1.00 96.19 312 THR A N 1
ATOM 2422 C CA . THR A 1 312 ? 3.700 3.201 -6.143 1.00 96.19 312 THR A CA 1
ATOM 2423 C C . THR A 1 312 ? 5.182 3.181 -5.820 1.00 96.19 312 THR A C 1
ATOM 2425 O O . THR A 1 312 ? 5.559 2.864 -4.697 1.00 96.19 312 THR A O 1
ATOM 2428 N N . ASP A 1 313 ? 6.047 3.586 -6.741 1.00 94.94 313 ASP A N 1
ATOM 2429 C CA . ASP A 1 313 ? 7.463 3.224 -6.684 1.00 94.94 313 ASP A CA 1
ATOM 2430 C C . ASP A 1 313 ? 8.194 3.757 -5.428 1.00 94.94 313 ASP A C 1
ATOM 2432 O O . ASP A 1 313 ? 8.942 3.032 -4.760 1.00 94.94 313 ASP A O 1
ATOM 2436 N N . GLY A 1 314 ? 7.932 5.006 -5.029 1.00 96.69 314 GLY A N 1
ATOM 2437 C CA . GLY A 1 314 ? 8.455 5.553 -3.771 1.00 96.69 314 GLY A CA 1
ATOM 2438 C C . GLY A 1 314 ? 7.762 4.979 -2.528 1.00 96.69 314 GLY A C 1
ATOM 2439 O O . GLY A 1 314 ? 8.410 4.694 -1.518 1.00 96.69 314 GLY A O 1
ATOM 2440 N N . VAL A 1 315 ? 6.445 4.786 -2.604 1.00 96.69 315 VAL A N 1
ATOM 2441 C CA . VAL A 1 315 ? 5.598 4.369 -1.478 1.00 96.69 315 VAL A CA 1
ATOM 2442 C C . VAL A 1 315 ? 5.828 2.903 -1.111 1.00 96.69 315 VAL A C 1
ATOM 2444 O O . VAL A 1 315 ? 5.869 2.586 0.078 1.00 96.69 315 VAL A O 1
ATOM 2447 N N . GLU A 1 316 ? 6.066 2.022 -2.085 1.00 96.00 316 GLU A N 1
ATOM 2448 C CA . GLU A 1 316 ? 6.385 0.608 -1.861 1.00 96.00 316 GLU A CA 1
ATOM 2449 C C . GLU A 1 316 ? 7.677 0.455 -1.062 1.00 96.00 316 GLU A C 1
ATOM 2451 O O . GLU A 1 316 ? 7.704 -0.258 -0.062 1.00 96.00 316 GLU A O 1
ATOM 2456 N N . ARG A 1 317 ? 8.740 1.182 -1.435 1.00 96.69 317 ARG A N 1
ATOM 2457 C CA . ARG A 1 317 ? 10.014 1.177 -0.691 1.00 96.69 317 ARG A CA 1
ATOM 2458 C C . ARG A 1 317 ? 9.831 1.665 0.730 1.00 96.69 317 ARG A C 1
ATOM 2460 O O . ARG A 1 317 ? 10.367 1.092 1.679 1.00 96.69 317 ARG A O 1
ATOM 2467 N N . ALA A 1 318 ? 9.047 2.723 0.876 1.00 94.00 318 ALA A N 1
ATOM 2468 C CA . ALA A 1 318 ? 8.740 3.279 2.169 1.00 94.00 318 ALA A CA 1
ATOM 2469 C C . ALA A 1 318 ? 7.967 2.249 3.026 1.00 94.00 318 ALA A C 1
ATOM 2471 O O . ALA A 1 318 ? 8.305 2.056 4.193 1.00 94.00 318 ALA A O 1
ATOM 2472 N N . PHE A 1 319 ? 7.001 1.529 2.441 1.00 92.62 319 PHE A N 1
ATOM 2473 C CA . PHE A 1 319 ? 6.226 0.480 3.110 1.00 92.62 319 PHE A CA 1
ATOM 2474 C C . PHE A 1 319 ? 7.075 -0.745 3.480 1.00 92.62 319 PHE A C 1
ATOM 2476 O O . PHE A 1 319 ? 7.062 -1.172 4.632 1.00 92.62 319 PHE A O 1
ATOM 2483 N N . VAL A 1 320 ? 7.907 -1.248 2.562 1.00 93.25 320 VAL A N 1
ATOM 2484 C CA . VAL A 1 320 ? 8.893 -2.309 2.841 1.00 93.25 320 VAL A CA 1
ATOM 2485 C C . VAL A 1 320 ? 9.807 -1.895 3.986 1.00 93.25 320 VAL A C 1
ATOM 2487 O O . VAL A 1 320 ? 10.063 -2.684 4.889 1.00 93.25 320 VAL A O 1
ATOM 2490 N N . SER A 1 321 ? 10.267 -0.644 3.994 1.00 90.44 321 SER A N 1
ATOM 2491 C CA . SER A 1 321 ? 11.117 -0.127 5.061 1.00 90.44 321 SER A CA 1
ATOM 2492 C C . SER A 1 321 ? 10.401 0.044 6.409 1.00 90.44 321 SER A C 1
ATOM 2494 O O . SER A 1 321 ? 11.095 0.171 7.427 1.00 90.44 321 SER A O 1
ATOM 2496 N N . ASP A 1 322 ? 9.076 0.151 6.434 1.00 81.69 322 ASP A N 1
ATOM 2497 C CA . ASP A 1 322 ? 8.290 0.188 7.670 1.00 81.69 322 ASP A CA 1
ATOM 2498 C C . ASP A 1 322 ? 8.061 -1.221 8.220 1.00 81.69 322 ASP A C 1
ATOM 2500 O O . ASP A 1 322 ? 8.137 -1.418 9.428 1.00 81.69 322 ASP A O 1
ATOM 2504 N N . LEU A 1 323 ? 7.868 -2.206 7.338 1.00 80.19 323 LEU A N 1
ATOM 2505 C CA . LEU A 1 323 ? 7.697 -3.611 7.716 1.00 80.19 323 LEU A CA 1
ATOM 2506 C C . LEU A 1 323 ? 9.023 -4.330 8.019 1.00 80.19 323 LEU A C 1
ATOM 2508 O O . LEU A 1 323 ? 9.036 -5.360 8.692 1.00 80.19 323 LEU A O 1
ATOM 2512 N N . ALA A 1 324 ? 10.143 -3.829 7.495 1.00 83.00 324 ALA A N 1
ATOM 2513 C CA . ALA A 1 324 ? 11.447 -4.460 7.646 1.00 83.00 324 ALA A CA 1
ATOM 2514 C C . ALA A 1 324 ? 11.987 -4.344 9.085 1.00 83.00 324 ALA A C 1
ATOM 2516 O O . ALA A 1 324 ? 12.016 -3.238 9.639 1.00 83.00 324 ALA A O 1
ATOM 2517 N N . PRO A 1 325 ? 12.538 -5.433 9.661 1.00 74.69 325 PRO A N 1
ATOM 2518 C CA . PRO A 1 325 ? 13.305 -5.358 10.901 1.00 74.69 325 PRO A CA 1
ATOM 2519 C C . PRO A 1 325 ? 14.443 -4.335 10.790 1.00 74.69 325 PRO A C 1
ATOM 2521 O O . PRO A 1 325 ? 15.085 -4.245 9.741 1.00 74.69 325 PRO A O 1
ATOM 2524 N N . GLU A 1 326 ? 14.750 -3.608 11.874 1.00 73.94 326 GLU A N 1
ATOM 2525 C CA . GLU A 1 326 ? 15.768 -2.539 11.841 1.00 73.94 326 GLU A CA 1
ATOM 2526 C C . GLU A 1 326 ? 17.124 -3.011 11.287 1.00 73.94 326 GLU A C 1
ATOM 2528 O O . GLU A 1 326 ? 17.762 -2.290 10.526 1.00 73.94 326 GLU A O 1
ATOM 2533 N N . HIS A 1 327 ? 17.522 -4.245 11.606 1.00 78.81 327 HIS A N 1
ATOM 2534 C CA . HIS A 1 327 ? 18.799 -4.845 11.209 1.00 78.81 327 HIS A CA 1
ATOM 2535 C C . HIS A 1 327 ? 18.797 -5.515 9.819 1.00 78.81 327 HIS A C 1
ATOM 2537 O O . HIS A 1 327 ? 19.831 -6.036 9.411 1.00 78.81 327 HIS A O 1
ATOM 2543 N N . LEU A 1 328 ? 17.660 -5.549 9.109 1.00 85.56 328 LEU A N 1
ATOM 2544 C CA . LEU A 1 328 ? 17.509 -6.182 7.783 1.00 85.56 328 LEU A CA 1
ATOM 2545 C C . LEU A 1 328 ? 16.903 -5.224 6.750 1.00 85.56 328 LEU A C 1
ATOM 2547 O O . LEU A 1 328 ? 16.221 -5.648 5.810 1.00 85.56 328 LEU A O 1
ATOM 2551 N N . LYS A 1 329 ? 17.088 -3.918 6.943 1.00 88.00 329 LYS A N 1
ATOM 2552 C CA . LYS A 1 329 ? 16.423 -2.899 6.132 1.00 88.00 329 LYS A CA 1
ATOM 2553 C C . LYS A 1 329 ? 16.918 -2.903 4.687 1.00 88.00 329 LYS A C 1
ATOM 2555 O O . LYS A 1 329 ? 16.090 -2.957 3.778 1.00 88.00 329 LYS A O 1
ATOM 2560 N N . ALA A 1 330 ? 18.235 -2.924 4.461 1.00 91.19 330 ALA A N 1
ATOM 2561 C CA . ALA A 1 330 ? 18.786 -2.987 3.106 1.00 91.19 330 ALA A CA 1
ATOM 2562 C C . ALA A 1 330 ? 18.474 -4.329 2.438 1.00 91.19 330 ALA A C 1
ATOM 2564 O O . ALA A 1 330 ? 18.140 -4.379 1.259 1.00 91.19 330 ALA A O 1
ATOM 2565 N N . THR A 1 331 ? 18.506 -5.416 3.203 1.00 91.56 331 THR A N 1
ATOM 2566 C CA . THR A 1 331 ? 18.142 -6.760 2.755 1.00 91.56 331 THR A CA 1
ATOM 2567 C C . THR A 1 331 ? 16.696 -6.813 2.268 1.00 91.56 331 THR A C 1
ATOM 2569 O O . THR A 1 331 ? 16.440 -7.332 1.187 1.00 91.56 331 THR A O 1
ATOM 2572 N N . SER A 1 332 ? 15.753 -6.256 3.032 1.00 91.88 332 SER A N 1
ATOM 2573 C CA . SER A 1 332 ? 14.319 -6.280 2.704 1.00 91.88 332 SER A CA 1
ATOM 2574 C C . SER A 1 332 ? 14.003 -5.438 1.465 1.00 91.88 332 SER A C 1
ATOM 2576 O O . SER A 1 332 ? 13.280 -5.892 0.581 1.00 91.88 332 SER A O 1
ATOM 2578 N N . LEU A 1 333 ? 14.608 -4.250 1.355 1.00 93.62 333 LEU A N 1
ATOM 2579 C CA . LEU A 1 333 ? 14.531 -3.410 0.152 1.00 93.62 333 LEU A CA 1
ATOM 2580 C C . LEU A 1 333 ? 15.169 -4.103 -1.061 1.00 93.62 333 LEU A C 1
ATOM 2582 O O . LEU A 1 333 ? 14.618 -4.083 -2.160 1.00 93.62 333 LEU A O 1
ATOM 2586 N N . GLY A 1 334 ? 16.299 -4.783 -0.855 1.00 92.31 334 GLY A N 1
ATOM 2587 C CA . GLY A 1 334 ? 16.950 -5.592 -1.878 1.00 92.31 334 GLY A CA 1
ATOM 2588 C C . GLY A 1 334 ? 16.095 -6.773 -2.338 1.00 92.31 334 GLY A C 1
ATOM 2589 O O . GLY A 1 334 ? 16.037 -7.035 -3.537 1.00 92.31 334 GLY A O 1
ATOM 2590 N N . MET A 1 335 ? 15.396 -7.457 -1.426 1.00 92.25 335 MET A N 1
ATOM 2591 C CA . MET A 1 335 ? 14.453 -8.530 -1.761 1.00 92.25 335 MET A CA 1
ATOM 2592 C C . MET A 1 335 ? 13.269 -8.020 -2.579 1.00 92.25 335 MET A C 1
ATOM 2594 O O . MET A 1 335 ? 12.960 -8.627 -3.600 1.00 92.25 335 MET A O 1
ATOM 2598 N N . HIS A 1 336 ? 12.652 -6.904 -2.176 1.00 93.38 336 HIS A N 1
ATOM 2599 C CA . HIS A 1 336 ? 11.597 -6.242 -2.955 1.00 93.38 336 HIS A CA 1
ATOM 2600 C C . HIS A 1 336 ? 12.068 -5.964 -4.383 1.00 93.38 336 HIS A C 1
ATOM 2602 O O . HIS A 1 336 ? 11.485 -6.479 -5.334 1.00 93.38 336 HIS A O 1
ATOM 2608 N N . ALA A 1 337 ? 13.193 -5.267 -4.542 1.00 91.25 337 ALA A N 1
ATOM 2609 C CA . ALA A 1 337 ? 13.692 -4.912 -5.864 1.00 91.25 337 ALA A CA 1
ATOM 2610 C C . ALA A 1 337 ? 14.141 -6.127 -6.703 1.00 91.25 337 ALA A C 1
ATOM 2612 O O . ALA A 1 337 ? 14.094 -6.076 -7.933 1.00 91.25 337 ALA A O 1
ATOM 2613 N N . THR A 1 338 ? 14.583 -7.208 -6.054 1.00 90.69 338 THR A N 1
ATOM 2614 C CA . THR A 1 338 ? 14.940 -8.470 -6.721 1.00 90.69 338 THR A CA 1
ATOM 2615 C C . THR A 1 338 ? 13.695 -9.205 -7.202 1.00 90.69 338 THR A C 1
ATOM 2617 O O . THR A 1 338 ? 13.683 -9.675 -8.332 1.00 90.69 338 THR A O 1
ATOM 2620 N N . LEU A 1 339 ? 12.638 -9.281 -6.387 1.00 91.50 339 LEU A N 1
ATOM 2621 C CA . LEU A 1 339 ? 11.376 -9.917 -6.772 1.00 91.50 339 LEU A CA 1
ATOM 2622 C C . LEU A 1 339 ? 10.690 -9.166 -7.913 1.00 91.50 339 LEU A C 1
ATOM 2624 O O . LEU A 1 339 ? 10.257 -9.808 -8.865 1.00 91.50 339 LEU A O 1
ATOM 2628 N N . VAL A 1 340 ? 10.680 -7.831 -7.875 1.00 89.50 340 VAL A N 1
ATOM 2629 C CA . VAL A 1 340 ? 10.203 -7.012 -9.002 1.00 89.50 340 VAL A CA 1
ATOM 2630 C C . VAL A 1 340 ? 11.009 -7.313 -10.271 1.00 89.50 340 VAL A C 1
ATOM 2632 O O . VAL A 1 340 ? 10.436 -7.588 -11.321 1.00 89.50 340 VAL A O 1
ATOM 2635 N N . GLY A 1 341 ? 12.345 -7.332 -10.178 1.00 86.06 341 GLY A N 1
ATOM 2636 C CA . GLY A 1 341 ? 13.220 -7.613 -11.323 1.00 86.06 341 GLY A CA 1
ATOM 2637 C C . GLY A 1 341 ? 13.062 -9.028 -11.893 1.00 86.06 341 GLY A C 1
ATOM 2638 O O . GLY A 1 341 ? 12.960 -9.202 -13.105 1.00 86.06 341 GLY A O 1
ATOM 2639 N N . ILE A 1 342 ? 12.986 -10.042 -11.025 1.00 86.69 342 ILE A N 1
ATOM 2640 C CA . ILE A 1 342 ? 12.744 -11.437 -11.421 1.00 86.69 342 ILE A CA 1
ATOM 2641 C C . ILE A 1 342 ? 11.341 -11.607 -12.000 1.00 86.69 342 ILE A C 1
ATOM 2643 O O . ILE A 1 342 ? 11.188 -12.424 -12.895 1.00 86.69 342 ILE A O 1
ATOM 2647 N N . GLY A 1 343 ? 10.336 -10.864 -11.526 1.00 87.81 343 GLY A N 1
ATOM 2648 C CA . GLY A 1 343 ? 8.981 -10.880 -12.084 1.00 87.81 343 GLY A CA 1
ATOM 2649 C C . GLY A 1 343 ? 8.894 -10.228 -13.468 1.00 87.81 343 GLY A C 1
ATOM 2650 O O . GLY A 1 343 ? 8.208 -10.746 -14.345 1.00 87.81 343 GLY A O 1
ATOM 2651 N N . ALA A 1 344 ? 9.655 -9.158 -13.713 1.00 83.94 344 ALA A N 1
ATOM 2652 C CA . ALA A 1 344 ? 9.621 -8.412 -14.974 1.00 83.94 344 ALA A CA 1
ATOM 2653 C C . ALA A 1 344 ? 10.084 -9.226 -16.204 1.00 83.94 344 ALA A C 1
ATOM 2655 O O . ALA A 1 344 ? 9.596 -9.006 -17.320 1.00 83.94 344 ALA A O 1
ATOM 2656 N N . LEU A 1 345 ? 11.013 -10.173 -16.021 1.00 82.19 345 LEU A N 1
ATOM 2657 C CA . LEU A 1 345 ? 11.493 -11.060 -17.089 1.00 82.19 345 LEU A CA 1
ATOM 2658 C C . LEU A 1 345 ? 10.389 -12.003 -17.622 1.00 82.19 345 LEU A C 1
ATOM 2660 O O . LEU A 1 345 ? 10.053 -11.893 -18.804 1.00 82.19 345 LEU A O 1
ATOM 2664 N N . PRO A 1 346 ? 9.787 -12.898 -16.810 1.00 87.06 346 PRO A N 1
ATOM 2665 C CA . PRO A 1 346 ? 8.668 -13.724 -17.237 1.00 87.06 346 PRO A CA 1
ATOM 2666 C C . PRO A 1 346 ? 7.469 -12.871 -17.646 1.00 87.06 346 PRO A C 1
ATOM 2668 O O . PRO A 1 346 ? 6.827 -13.229 -18.624 1.00 87.06 346 PRO A O 1
ATOM 2671 N N . ALA A 1 347 ? 7.212 -11.722 -17.006 1.00 88.56 347 ALA A N 1
ATOM 2672 C CA . ALA A 1 347 ? 6.158 -10.801 -17.440 1.00 88.56 347 ALA A CA 1
ATOM 2673 C C . ALA A 1 347 ? 6.316 -10.393 -18.907 1.00 88.56 347 ALA A C 1
ATOM 2675 O O . ALA A 1 347 ? 5.368 -10.458 -19.682 1.00 88.56 347 ALA A O 1
ATOM 2676 N N . SER A 1 348 ? 7.533 -10.022 -19.313 1.00 83.81 348 SER A N 1
ATOM 2677 C CA . SER A 1 348 ? 7.819 -9.607 -20.690 1.00 83.81 348 SER A CA 1
ATOM 2678 C C . SER A 1 348 ? 7.728 -10.775 -21.684 1.00 83.81 348 SER A C 1
ATOM 2680 O O . SER A 1 348 ? 7.272 -10.582 -22.809 1.00 83.81 348 SER A O 1
ATOM 2682 N N . ILE A 1 349 ? 8.107 -11.993 -21.273 1.00 85.38 349 ILE A N 1
ATOM 2683 C CA . ILE A 1 349 ? 7.956 -13.212 -22.091 1.00 85.38 349 ILE A CA 1
ATOM 2684 C C . ILE A 1 349 ? 6.473 -13.564 -22.268 1.00 85.38 349 ILE A C 1
ATOM 2686 O O . ILE A 1 349 ? 6.026 -13.788 -23.392 1.00 85.38 349 ILE A O 1
ATOM 2690 N N . ILE A 1 350 ? 5.704 -13.572 -21.176 1.00 89.12 350 ILE A N 1
ATOM 2691 C CA . ILE A 1 350 ? 4.258 -13.828 -21.174 1.00 89.12 350 ILE A CA 1
ATOM 2692 C C . ILE A 1 350 ? 3.548 -12.780 -22.034 1.00 89.12 350 ILE A C 1
ATOM 2694 O O . ILE A 1 350 ? 2.754 -13.143 -22.897 1.00 89.12 350 ILE A O 1
ATOM 2698 N N . ALA A 1 351 ? 3.876 -11.497 -21.863 1.00 87.12 351 ALA A N 1
ATOM 2699 C CA . ALA A 1 351 ? 3.316 -10.415 -22.664 1.00 87.12 351 ALA A CA 1
ATOM 2700 C C . ALA A 1 351 ? 3.609 -10.596 -24.158 1.00 87.12 351 ALA A C 1
ATOM 2702 O O . ALA A 1 351 ? 2.699 -10.469 -24.969 1.00 87.12 351 ALA A O 1
ATOM 2703 N N . GLY A 1 352 ? 4.839 -10.961 -24.535 1.00 84.31 352 GLY A N 1
ATOM 2704 C CA . GLY A 1 352 ? 5.192 -11.249 -25.929 1.00 84.31 352 GLY A CA 1
ATOM 2705 C C . GLY A 1 352 ? 4.426 -12.441 -26.512 1.00 84.31 352 GLY A C 1
ATOM 2706 O O . GLY A 1 352 ? 3.935 -12.370 -27.641 1.00 84.31 352 GLY A O 1
ATOM 2707 N N . ALA A 1 353 ? 4.272 -13.517 -25.735 1.00 88.75 353 ALA A N 1
ATOM 2708 C CA . ALA A 1 353 ? 3.510 -14.696 -26.141 1.00 88.75 353 ALA A CA 1
ATOM 2709 C C . ALA A 1 353 ? 2.016 -14.376 -26.321 1.00 88.75 353 ALA A C 1
ATOM 2711 O O . ALA A 1 353 ? 1.446 -14.692 -27.364 1.00 88.75 353 ALA A O 1
ATOM 2712 N N . LEU A 1 354 ? 1.401 -13.690 -25.351 1.00 92.19 354 LEU A N 1
ATOM 2713 C CA . LEU A 1 354 ? 0.005 -13.249 -25.419 1.00 92.19 354 LEU A CA 1
ATOM 2714 C C . LEU A 1 354 ? -0.227 -12.281 -26.584 1.00 92.19 354 LEU A C 1
ATOM 2716 O O . LEU A 1 354 ? -1.208 -12.428 -27.309 1.00 92.19 354 LEU A O 1
ATOM 2720 N N . TRP A 1 355 ? 0.696 -11.339 -26.798 1.00 91.25 355 TRP A N 1
ATOM 2721 C CA . TRP A 1 355 ? 0.649 -10.398 -27.916 1.00 91.25 355 TRP A CA 1
ATOM 2722 C C . TRP A 1 355 ? 0.636 -11.126 -29.259 1.00 91.25 355 TRP A C 1
ATOM 2724 O O . TRP A 1 355 ? -0.156 -10.800 -30.139 1.00 91.25 355 TRP A O 1
ATOM 2734 N N . THR A 1 356 ? 1.514 -12.117 -29.419 1.00 89.88 356 THR A N 1
ATOM 2735 C CA . THR A 1 356 ? 1.670 -12.861 -30.675 1.00 89.88 356 THR A CA 1
ATOM 2736 C C . THR A 1 356 ? 0.491 -13.798 -30.930 1.00 89.88 356 THR A C 1
ATOM 2738 O O . THR A 1 356 ? 0.029 -13.901 -32.061 1.00 89.88 356 THR A O 1
ATOM 2741 N N . ALA A 1 357 ? -0.004 -14.476 -29.891 1.00 93.69 357 ALA A N 1
ATOM 2742 C CA . ALA A 1 357 ? -1.058 -15.480 -30.021 1.00 93.69 357 ALA A CA 1
ATOM 2743 C C . ALA A 1 357 ? -2.470 -14.880 -30.106 1.00 93.69 357 ALA A C 1
ATOM 2745 O O . ALA A 1 357 ? -3.312 -15.407 -30.828 1.00 93.69 357 ALA A O 1
ATOM 2746 N N . PHE A 1 358 ? -2.735 -13.796 -29.371 1.00 95.38 358 PHE A N 1
ATOM 2747 C CA . PHE A 1 358 ? -4.091 -13.265 -29.185 1.00 95.38 358 PHE A CA 1
ATOM 2748 C C . PHE A 1 358 ? -4.225 -11.768 -29.500 1.00 95.38 358 PHE A C 1
ATOM 2750 O O . PHE A 1 358 ? -5.325 -11.222 -29.441 1.00 95.38 358 PHE A O 1
ATOM 2757 N N . GLY A 1 359 ? -3.129 -11.099 -29.865 1.00 91.94 359 GLY A N 1
ATOM 2758 C CA . GLY A 1 359 ? -3.124 -9.711 -30.315 1.00 91.94 359 GLY A CA 1
ATOM 2759 C C . GLY A 1 359 ? -2.687 -8.685 -29.258 1.00 91.94 359 GLY A C 1
ATOM 2760 O O . GLY A 1 359 ? -2.523 -8.999 -28.076 1.00 91.94 359 GLY A O 1
ATOM 2761 N N . PRO A 1 360 ? -2.509 -7.417 -29.678 1.00 89.94 360 PRO A N 1
ATOM 2762 C CA . PRO A 1 360 ? -1.824 -6.380 -28.904 1.00 89.94 360 PRO A CA 1
ATOM 2763 C C . PRO A 1 360 ? -2.544 -5.941 -27.623 1.00 89.94 360 PRO A C 1
ATOM 2765 O O . PRO A 1 360 ? -1.899 -5.402 -26.732 1.00 89.94 360 PRO A O 1
ATOM 2768 N N . ALA A 1 361 ? -3.856 -6.158 -27.507 1.00 93.56 361 ALA A N 1
ATOM 2769 C CA . ALA A 1 361 ? -4.638 -5.758 -26.334 1.00 93.56 361 ALA A CA 1
ATOM 2770 C C . ALA A 1 361 ? -4.548 -6.763 -25.167 1.00 93.56 361 ALA A C 1
ATOM 2772 O O . ALA A 1 361 ? -4.617 -6.376 -24.002 1.00 93.56 361 ALA A O 1
ATOM 2773 N N . VAL A 1 362 ? -4.364 -8.055 -25.457 1.00 94.88 362 VAL A N 1
ATOM 2774 C CA . VAL A 1 362 ? -4.490 -9.142 -24.467 1.00 94.88 362 VAL A CA 1
ATOM 2775 C C . VAL A 1 362 ? -3.467 -9.083 -23.325 1.00 94.88 362 VAL A C 1
ATOM 2777 O O . VAL A 1 362 ? -3.874 -9.273 -22.176 1.00 94.88 362 VAL A O 1
ATOM 2780 N N . PRO A 1 363 ? -2.177 -8.762 -23.556 1.00 93.88 363 PRO A N 1
ATOM 2781 C CA . PRO A 1 363 ? -1.225 -8.573 -22.461 1.00 93.88 363 PRO A CA 1
ATOM 2782 C C . PRO A 1 363 ? -1.685 -7.518 -21.451 1.00 93.88 363 PRO A C 1
ATOM 2784 O O . PRO A 1 363 ? -1.510 -7.691 -20.247 1.00 93.88 363 PRO A O 1
ATOM 2787 N N . PHE A 1 364 ? -2.312 -6.439 -21.925 1.00 95.56 364 PHE A N 1
ATOM 2788 C CA . PHE A 1 364 ? -2.785 -5.367 -21.059 1.00 95.56 364 PHE A CA 1
ATOM 2789 C C . PHE A 1 364 ? -3.978 -5.797 -20.207 1.00 95.56 364 PHE A C 1
ATOM 2791 O O . PHE A 1 364 ? -3.988 -5.510 -19.014 1.00 95.56 364 PHE A O 1
ATOM 2798 N N . TYR A 1 365 ? -4.936 -6.548 -20.759 1.00 96.81 365 TYR A N 1
ATOM 2799 C CA . TYR A 1 365 ? -6.013 -7.134 -19.950 1.00 96.81 365 TYR A CA 1
ATOM 2800 C C . TYR A 1 365 ? -5.475 -8.095 -18.885 1.00 96.81 365 TYR A C 1
ATOM 2802 O O . TYR A 1 365 ? -5.939 -8.078 -17.747 1.00 96.81 365 TYR A O 1
ATOM 2810 N N . PHE A 1 366 ? -4.457 -8.891 -19.220 1.00 95.25 366 PHE A N 1
ATOM 2811 C CA . PHE A 1 366 ? -3.791 -9.755 -18.248 1.00 95.25 366 PHE A CA 1
ATOM 2812 C C . PHE A 1 366 ? -3.158 -8.947 -17.103 1.00 95.25 366 PHE A C 1
ATOM 2814 O O . PHE A 1 366 ? -3.389 -9.247 -15.930 1.00 95.25 366 PHE A O 1
ATOM 2821 N N . GLY A 1 367 ? -2.418 -7.881 -17.428 1.00 94.88 367 GLY A N 1
ATOM 2822 C CA . GLY A 1 367 ? -1.863 -6.977 -16.420 1.00 94.88 367 GLY A CA 1
ATOM 2823 C C . GLY A 1 367 ? -2.945 -6.286 -15.584 1.00 94.88 367 GLY A C 1
ATOM 2824 O O . GLY A 1 367 ? -2.823 -6.245 -14.363 1.00 94.88 367 GLY A O 1
ATOM 2825 N N . MET A 1 368 ? -4.040 -5.835 -16.205 1.00 95.88 368 MET A N 1
ATOM 2826 C CA . MET A 1 368 ? -5.193 -5.236 -15.520 1.00 95.88 368 MET A CA 1
ATOM 2827 C C . MET A 1 368 ? -5.754 -6.164 -14.437 1.00 95.88 368 MET A C 1
ATOM 2829 O O . MET A 1 368 ? -5.885 -5.737 -13.292 1.00 95.88 368 MET A O 1
ATOM 2833 N N . VAL A 1 369 ? -6.024 -7.433 -14.763 1.00 95.00 369 VAL A N 1
ATOM 2834 C CA . VAL A 1 369 ? -6.559 -8.408 -13.794 1.00 95.00 369 VAL A CA 1
ATOM 2835 C C . VAL A 1 369 ? -5.599 -8.602 -12.620 1.00 95.00 369 VAL A C 1
ATOM 2837 O O . VAL A 1 369 ? -6.028 -8.587 -11.469 1.00 95.00 369 VAL A O 1
ATOM 2840 N N . LEU A 1 370 ? -4.293 -8.728 -12.873 1.00 93.50 370 LEU A N 1
ATOM 2841 C CA . LEU A 1 370 ? -3.305 -8.849 -11.795 1.00 93.50 370 LEU A CA 1
ATOM 2842 C C . LEU A 1 370 ? -3.224 -7.585 -10.924 1.00 93.50 370 LEU A C 1
ATOM 2844 O O . LEU A 1 370 ? -3.040 -7.694 -9.712 1.00 93.50 370 LEU A O 1
ATOM 2848 N N . GLY A 1 371 ? -3.416 -6.405 -11.518 1.00 90.44 371 GLY A N 1
ATOM 2849 C CA . GLY A 1 371 ? -3.549 -5.133 -10.807 1.00 90.44 371 GLY A CA 1
ATOM 2850 C C . GLY A 1 371 ? -4.734 -5.106 -9.844 1.00 90.44 371 GLY A C 1
ATOM 2851 O O . GLY A 1 371 ? -4.566 -4.774 -8.668 1.00 90.44 371 GLY A O 1
ATOM 2852 N N . LEU A 1 372 ? -5.913 -5.511 -10.323 1.00 88.38 372 LEU A N 1
ATOM 2853 C CA . LEU A 1 372 ? -7.143 -5.582 -9.526 1.00 88.38 372 LEU A CA 1
ATOM 2854 C C . LEU A 1 372 ? -7.014 -6.603 -8.389 1.00 88.38 372 LEU A C 1
ATOM 2856 O O . LEU A 1 372 ? -7.302 -6.287 -7.235 1.00 88.38 372 LEU A O 1
ATOM 2860 N N . LEU A 1 373 ? -6.466 -7.788 -8.679 1.00 87.44 373 LEU A N 1
ATOM 2861 C CA . LEU A 1 373 ? -6.203 -8.814 -7.668 1.00 87.44 373 LEU A CA 1
ATOM 2862 C C . LEU A 1 373 ? -5.223 -8.325 -6.592 1.00 87.44 373 LEU A C 1
ATOM 2864 O O . LEU A 1 373 ? -5.456 -8.549 -5.403 1.00 87.44 373 LEU A O 1
ATOM 2868 N N . ALA A 1 374 ? -4.149 -7.628 -6.978 1.00 86.56 374 ALA A N 1
ATOM 2869 C CA . ALA A 1 374 ? -3.193 -7.061 -6.028 1.00 86.56 374 ALA A CA 1
ATOM 2870 C C . ALA A 1 374 ? -3.826 -5.963 -5.153 1.00 86.56 374 ALA A C 1
ATOM 2872 O O . ALA A 1 374 ? -3.563 -5.910 -3.950 1.00 86.56 374 ALA A O 1
ATOM 2873 N N . ALA A 1 375 ? -4.681 -5.110 -5.729 1.00 84.12 375 ALA A N 1
ATOM 2874 C CA . ALA A 1 375 ? -5.416 -4.081 -4.995 1.00 84.12 375 ALA A CA 1
ATOM 2875 C C . ALA A 1 375 ? -6.419 -4.694 -4.000 1.00 84.12 375 ALA A C 1
ATOM 2877 O O . ALA A 1 375 ? -6.435 -4.317 -2.825 1.00 84.12 375 ALA A O 1
ATOM 2878 N N . GLY A 1 376 ? -7.210 -5.676 -4.444 1.00 78.38 376 GLY A N 1
ATOM 2879 C CA . GLY A 1 376 ? -8.185 -6.385 -3.614 1.00 78.38 376 GLY A CA 1
ATOM 2880 C C . GLY A 1 376 ? -7.535 -7.147 -2.459 1.00 78.38 376 GLY A C 1
ATOM 2881 O O . GLY A 1 376 ? -7.975 -7.033 -1.315 1.00 78.38 376 GLY A O 1
ATOM 2882 N N . ALA A 1 377 ? -6.422 -7.840 -2.718 1.00 79.12 377 ALA A N 1
ATOM 2883 C CA . ALA A 1 377 ? -5.695 -8.605 -1.703 1.00 79.12 377 ALA A CA 1
ATOM 2884 C C . ALA A 1 377 ? -5.096 -7.743 -0.573 1.00 79.12 377 ALA A C 1
ATOM 2886 O O . ALA A 1 377 ? -4.741 -8.271 0.482 1.00 79.12 377 ALA A O 1
ATOM 2887 N N . MET A 1 378 ? -4.988 -6.424 -0.764 1.00 78.44 378 MET A N 1
ATOM 2888 C CA . MET A 1 378 ? -4.533 -5.503 0.276 1.00 78.44 378 MET A CA 1
ATOM 2889 C C . MET A 1 378 ? -5.661 -4.962 1.172 1.00 78.44 378 MET A C 1
ATOM 2891 O O . MET A 1 378 ? -5.344 -4.406 2.229 1.00 78.44 378 MET A O 1
ATOM 2895 N N . GLN A 1 379 ? -6.946 -5.121 0.825 1.00 82.62 379 GLN A N 1
ATOM 2896 C CA . GLN A 1 379 ? -8.051 -4.650 1.675 1.00 82.62 379 GLN A CA 1
ATOM 2897 C C . GLN A 1 379 ? -8.109 -5.405 3.014 1.00 82.62 379 GLN A C 1
ATOM 2899 O O . GLN A 1 379 ? -7.807 -6.597 3.085 1.00 82.62 379 GLN A O 1
ATOM 2904 N N . ARG A 1 380 ? -8.499 -4.707 4.089 1.00 88.62 380 ARG A N 1
ATOM 2905 C CA . ARG A 1 380 ? -8.643 -5.274 5.439 1.00 88.62 380 ARG A CA 1
ATOM 2906 C C . ARG A 1 380 ? -10.068 -5.784 5.648 1.00 88.62 380 ARG A C 1
ATOM 2908 O O . ARG A 1 380 ? -10.978 -4.974 5.765 1.00 88.62 380 ARG A O 1
ATOM 2915 N N . ILE A 1 381 ? -10.244 -7.102 5.676 1.00 91.94 381 ILE A N 1
ATOM 2916 C CA . ILE A 1 381 ? -11.528 -7.787 5.826 1.00 91.94 381 ILE A CA 1
ATOM 2917 C C . ILE A 1 381 ? -11.439 -8.816 6.960 1.00 91.94 381 ILE A C 1
ATOM 2919 O O . ILE A 1 381 ? -10.528 -9.655 6.990 1.00 91.94 381 ILE A O 1
ATOM 2923 N N . GLY A 1 382 ? -12.394 -8.740 7.881 1.00 94.75 382 GLY A N 1
ATOM 2924 C CA . GLY A 1 382 ? -12.474 -9.570 9.072 1.00 94.75 382 GLY A CA 1
ATOM 2925 C C . GLY A 1 382 ? -13.900 -9.893 9.494 1.00 94.75 382 GLY A C 1
ATOM 2926 O O . GLY A 1 382 ? -14.867 -9.482 8.858 1.00 94.75 382 GLY A O 1
ATOM 2927 N N . VAL A 1 383 ? -14.001 -10.618 10.601 1.00 95.00 383 VAL A N 1
ATOM 2928 C CA . VAL A 1 383 ? -15.246 -10.894 11.328 1.00 95.00 383 VAL A CA 1
ATOM 2929 C C . VAL A 1 383 ? -15.016 -10.641 12.818 1.00 95.00 383 VAL A C 1
ATOM 2931 O O . VAL A 1 383 ? -13.865 -10.515 13.265 1.00 95.00 383 VAL A O 1
ATOM 2934 N N . HIS A 1 384 ? -16.097 -10.597 13.586 1.00 94.25 384 HIS A N 1
ATOM 2935 C CA . HIS A 1 384 ? -16.033 -10.726 15.034 1.00 94.25 384 HIS A CA 1
ATOM 2936 C C . HIS A 1 384 ? -15.676 -12.177 15.419 1.00 94.25 384 HIS A C 1
ATOM 2938 O O . HIS A 1 384 ? -16.364 -13.110 15.024 1.00 94.25 384 HIS A O 1
ATOM 2944 N N . VAL A 1 385 ? -14.608 -12.396 16.195 1.00 93.31 385 VAL A N 1
ATOM 2945 C CA . VAL A 1 385 ? -14.177 -13.733 16.644 1.00 93.31 385 VAL A CA 1
ATOM 2946 C C . VAL A 1 385 ? -14.271 -13.901 18.158 1.00 93.31 385 VAL A C 1
ATOM 2948 O O . VAL A 1 385 ? -14.000 -12.991 18.940 1.00 93.31 385 VAL A O 1
ATOM 2951 N N . SER A 1 386 ? -14.591 -15.122 18.586 1.00 91.06 386 SER A N 1
ATOM 2952 C CA . SER A 1 386 ? -14.671 -15.474 20.003 1.00 91.06 386 SER A CA 1
ATOM 2953 C C . SER A 1 386 ? -13.295 -15.536 20.680 1.00 91.06 386 SER A C 1
ATOM 2955 O O . SER A 1 386 ? -12.327 -16.067 20.125 1.00 91.06 386 SER A O 1
ATOM 2957 N N . ILE A 1 387 ? -13.233 -15.102 21.942 1.00 91.31 387 ILE A N 1
ATOM 2958 C CA . ILE A 1 387 ? -12.095 -15.304 22.859 1.00 91.31 387 ILE A CA 1
ATOM 2959 C C . ILE A 1 387 ? -12.287 -16.508 23.797 1.00 91.31 387 ILE A C 1
ATOM 2961 O O . ILE A 1 387 ? -11.576 -16.640 24.793 1.00 91.31 387 ILE A O 1
ATOM 2965 N N . ALA A 1 388 ? -13.255 -17.393 23.525 1.00 88.75 388 ALA A N 1
ATOM 2966 C CA . ALA A 1 388 ? -13.503 -18.568 24.362 1.00 88.75 388 ALA A CA 1
ATOM 2967 C C . ALA A 1 388 ? -12.211 -19.380 24.573 1.00 88.75 388 ALA A C 1
ATOM 2969 O O . ALA A 1 388 ? -11.481 -19.659 23.622 1.00 88.75 388 ALA A O 1
ATOM 2970 N N . GLY A 1 389 ? -11.900 -19.746 25.816 1.00 88.38 389 GLY A N 1
ATOM 2971 C CA . GLY A 1 389 ? -10.653 -20.444 26.154 1.00 88.38 389 GLY A CA 1
ATOM 2972 C C . GLY A 1 389 ? -9.388 -19.573 26.186 1.00 88.38 389 GLY A C 1
ATOM 2973 O O . GLY A 1 389 ? -8.315 -20.122 26.415 1.00 88.38 389 GLY A O 1
ATOM 2974 N N . GLY A 1 390 ? -9.497 -18.255 25.989 1.00 91.00 390 GLY A N 1
ATOM 2975 C CA . GLY A 1 390 ? -8.390 -17.305 26.118 1.00 91.00 390 GLY A CA 1
ATOM 2976 C C . GLY A 1 390 ? -8.312 -16.308 24.961 1.00 91.00 390 GLY A C 1
ATOM 2977 O O . GLY A 1 390 ? -8.585 -16.634 23.804 1.00 91.00 390 GLY A O 1
ATOM 2978 N N . ILE A 1 391 ? -7.904 -15.075 25.271 1.00 93.12 391 ILE A N 1
ATOM 2979 C CA . ILE A 1 391 ? -7.729 -14.006 24.275 1.00 93.12 391 ILE A CA 1
ATOM 2980 C C . ILE A 1 391 ? -6.611 -14.320 23.268 1.00 93.12 391 ILE A C 1
ATOM 2982 O O . ILE A 1 391 ? -6.671 -13.903 22.115 1.00 93.12 391 ILE A O 1
ATOM 2986 N N . ASP A 1 392 ? -5.631 -15.136 23.667 1.00 90.56 392 ASP A N 1
ATOM 2987 C CA . ASP A 1 392 ? -4.550 -15.649 22.821 1.00 90.56 392 ASP A CA 1
ATOM 2988 C C . ASP A 1 392 ? -5.047 -16.537 21.669 1.00 90.56 392 ASP A C 1
ATOM 2990 O O . ASP A 1 392 ? -4.316 -16.737 20.698 1.00 90.56 392 ASP A O 1
ATOM 2994 N N . LYS A 1 393 ? -6.288 -17.044 21.743 1.00 94.00 393 LYS A N 1
ATOM 2995 C CA . LYS A 1 393 ? -6.908 -17.870 20.694 1.00 94.00 393 LYS A CA 1
ATOM 2996 C C . LYS A 1 393 ? -7.540 -17.063 19.569 1.00 94.00 393 LYS A C 1
ATOM 2998 O O . LYS A 1 393 ? -7.676 -17.586 18.463 1.00 94.00 393 LYS A O 1
ATOM 3003 N N . ALA A 1 394 ? -7.909 -15.806 19.815 1.00 94.94 394 ALA A N 1
ATOM 3004 C CA . ALA A 1 394 ? -8.574 -14.978 18.811 1.00 94.94 394 ALA A CA 1
ATOM 3005 C C . ALA A 1 394 ? -7.755 -14.815 17.511 1.00 94.94 394 ALA A C 1
ATOM 3007 O O . ALA A 1 394 ? -8.329 -15.013 16.438 1.00 94.94 394 ALA A O 1
ATOM 3008 N N . PRO A 1 395 ? -6.423 -14.584 17.547 1.00 95.31 395 PRO A N 1
ATOM 3009 C CA . PRO A 1 395 ? -5.619 -14.512 16.327 1.00 95.31 395 PRO A CA 1
ATOM 3010 C C . PRO A 1 395 ? -5.644 -15.801 15.490 1.00 95.31 395 PRO A C 1
ATOM 3012 O O . PRO A 1 395 ? -5.702 -15.749 14.264 1.00 95.31 395 PRO A O 1
ATOM 3015 N N . GLU A 1 396 ? -5.604 -16.973 16.131 1.00 92.44 396 GLU A N 1
ATOM 3016 C CA . GLU A 1 396 ? -5.632 -18.261 15.424 1.00 92.44 396 GLU A CA 1
ATOM 3017 C C . GLU A 1 396 ? -7.000 -18.526 14.784 1.00 92.44 396 GLU A C 1
ATOM 3019 O O . GLU A 1 396 ? -7.057 -18.989 13.644 1.00 92.44 396 GLU A O 1
ATOM 3024 N N . ARG A 1 397 ? -8.091 -18.155 15.465 1.00 94.25 397 ARG A N 1
ATOM 3025 C CA . ARG A 1 397 ? -9.456 -18.236 14.920 1.00 94.25 397 ARG A CA 1
ATOM 3026 C C . ARG A 1 397 ? -9.656 -17.308 13.730 1.00 94.25 397 ARG A C 1
ATOM 3028 O O . ARG A 1 397 ? -10.100 -17.754 12.677 1.00 94.25 397 ARG A O 1
ATOM 3035 N N . ALA A 1 398 ? -9.249 -16.046 13.862 1.00 93.44 398 ALA A N 1
ATOM 3036 C CA . ALA A 1 398 ? -9.317 -15.081 12.769 1.00 93.44 398 ALA A CA 1
ATOM 3037 C C . ALA A 1 398 ? -8.538 -15.577 11.541 1.00 93.44 398 ALA A C 1
ATOM 3039 O O . ALA A 1 398 ? -9.040 -15.538 10.419 1.00 93.44 398 ALA A O 1
ATOM 3040 N N . ARG A 1 399 ? -7.338 -16.131 11.750 1.00 90.88 399 ARG A N 1
ATOM 3041 C CA . ARG A 1 399 ? -6.558 -16.747 10.671 1.00 90.88 399 ARG A CA 1
ATOM 3042 C C . ARG A 1 399 ? -7.289 -17.929 10.023 1.00 90.88 399 ARG A C 1
ATOM 3044 O O . ARG A 1 399 ? -7.237 -18.051 8.802 1.00 90.88 399 ARG A O 1
ATOM 3051 N N . ALA A 1 400 ? -7.925 -18.803 10.804 1.00 87.75 400 ALA A N 1
ATOM 3052 C CA . ALA A 1 400 ? -8.631 -19.979 10.285 1.00 87.75 400 ALA A CA 1
ATOM 3053 C C . ALA A 1 400 ? -9.800 -19.602 9.357 1.00 87.75 400 ALA A C 1
ATOM 3055 O O . ALA A 1 400 ? -10.021 -20.273 8.352 1.00 87.75 400 ALA A O 1
ATOM 3056 N N . LEU A 1 401 ? -10.468 -18.479 9.635 1.00 87.88 401 LEU A N 1
ATOM 3057 C CA . LEU A 1 401 ? -11.510 -17.894 8.781 1.00 87.88 401 LEU A CA 1
ATOM 3058 C C . LEU A 1 401 ? -10.939 -17.120 7.573 1.00 87.88 401 LEU A C 1
ATOM 3060 O O . LEU A 1 401 ? -11.669 -16.629 6.713 1.00 87.88 401 LEU A O 1
ATOM 3064 N N . GLY A 1 402 ? -9.611 -17.026 7.472 1.00 84.12 402 GLY A N 1
ATOM 3065 C CA . GLY A 1 402 ? -8.908 -16.309 6.415 1.00 84.12 402 GLY A CA 1
ATOM 3066 C C . GLY A 1 402 ? -8.941 -14.792 6.580 1.00 84.12 402 GLY A C 1
ATOM 3067 O O . GLY A 1 402 ? -8.760 -14.087 5.591 1.00 84.12 402 GLY A O 1
ATOM 3068 N N . CYS A 1 403 ? -9.205 -14.273 7.778 1.00 90.62 403 CYS A N 1
ATOM 3069 C CA . CYS A 1 403 ? -9.235 -12.839 8.048 1.00 90.62 403 CYS A CA 1
ATOM 3070 C C . CYS A 1 403 ? -7.830 -12.216 7.995 1.00 90.62 403 CYS A C 1
ATOM 3072 O O . CYS A 1 403 ? -6.826 -12.887 8.233 1.00 90.62 403 CYS A O 1
ATOM 3074 N N . ASN A 1 404 ? -7.763 -10.912 7.719 1.00 88.94 404 ASN A N 1
ATOM 3075 C CA . ASN A 1 404 ? -6.529 -10.107 7.783 1.00 88.94 404 ASN A CA 1
ATOM 3076 C C . ASN A 1 404 ? -6.703 -8.820 8.633 1.00 88.94 404 ASN A C 1
ATOM 3078 O O . ASN A 1 404 ? -5.886 -7.898 8.587 1.00 88.94 404 ASN A O 1
ATOM 3082 N N . THR A 1 405 ? -7.798 -8.775 9.390 1.00 95.25 405 THR A N 1
ATOM 3083 C CA . THR A 1 405 ? -8.191 -7.878 10.490 1.00 95.25 405 THR A CA 1
ATOM 3084 C C . THR A 1 405 ? -9.289 -8.615 11.264 1.00 95.25 405 THR A C 1
ATOM 3086 O O . THR A 1 405 ? -9.860 -9.561 10.722 1.00 95.25 405 THR A O 1
ATOM 3089 N N . PHE A 1 406 ? -9.580 -8.268 12.513 1.00 96.75 406 PHE A N 1
ATOM 3090 C CA . PHE A 1 406 ? -10.714 -8.863 13.228 1.00 96.75 406 PHE A CA 1
ATOM 3091 C C . PHE A 1 406 ? -11.138 -8.016 14.421 1.00 96.75 406 PHE A C 1
ATOM 3093 O O . PHE A 1 406 ? -10.376 -7.173 14.907 1.00 96.75 406 PHE A O 1
ATOM 3100 N N . GLN A 1 407 ? -12.346 -8.300 14.897 1.00 97.44 407 GLN A N 1
ATOM 3101 C CA . GLN A 1 407 ? -12.911 -7.751 16.119 1.00 97.44 407 GLN A CA 1
ATOM 3102 C C . GLN A 1 407 ? -13.129 -8.858 17.142 1.00 97.44 407 GLN A C 1
ATOM 3104 O O . GLN A 1 407 ? -13.265 -10.023 16.776 1.00 97.44 407 GLN A O 1
ATOM 3109 N N . PHE A 1 408 ? -13.122 -8.518 18.422 1.00 95.81 408 PHE A N 1
ATOM 3110 C CA . PHE A 1 408 ? -13.414 -9.449 19.502 1.00 95.81 408 PHE A CA 1
ATOM 3111 C C . PHE A 1 408 ? -13.908 -8.694 20.737 1.00 95.81 408 PHE A C 1
ATOM 3113 O O . PHE A 1 408 ? -13.599 -7.518 20.923 1.00 95.81 408 PHE A O 1
ATOM 3120 N N . PHE A 1 409 ? -14.611 -9.376 21.636 1.00 94.88 409 PHE A N 1
ATOM 3121 C CA . PHE A 1 409 ? -14.810 -8.872 22.992 1.00 94.88 409 PHE A CA 1
ATOM 3122 C C . PHE A 1 409 ? -13.604 -9.215 23.871 1.00 94.88 409 PHE A C 1
ATOM 3124 O O . PHE A 1 409 ? -13.156 -10.361 23.886 1.00 94.88 409 PHE A O 1
ATOM 3131 N N . SER A 1 410 ? -13.101 -8.266 24.663 1.00 93.38 410 SER A N 1
ATOM 3132 C CA . SER A 1 410 ? -12.045 -8.543 25.656 1.00 93.38 410 SER A CA 1
ATOM 3133 C C . SER A 1 410 ? -12.589 -9.186 26.949 1.00 93.38 410 SER A C 1
ATOM 3135 O O . SER A 1 410 ? -11.830 -9.733 27.755 1.00 93.38 410 SER A O 1
ATOM 3137 N N . ARG A 1 411 ? -13.914 -9.132 27.143 1.00 91.12 411 ARG A N 1
ATOM 3138 C CA . ARG A 1 411 ? -14.659 -9.660 28.296 1.00 91.12 411 ARG A CA 1
ATOM 3139 C C . ARG A 1 411 ? -16.040 -10.184 27.870 1.00 91.12 411 ARG A C 1
ATOM 3141 O O . ARG A 1 411 ? -16.468 -9.901 26.758 1.00 91.12 411 ARG A O 1
ATOM 3148 N N . PRO A 1 412 ? -16.783 -10.913 28.721 1.00 88.69 412 PRO A N 1
ATOM 3149 C CA . PRO A 1 412 ? -18.126 -11.368 28.363 1.00 88.69 412 PRO A CA 1
ATOM 3150 C C . PRO A 1 412 ? -19.079 -10.196 28.028 1.00 88.69 412 PRO A C 1
ATOM 3152 O O . PRO A 1 412 ? -19.236 -9.284 28.847 1.00 88.69 412 PRO A O 1
ATOM 3155 N N . PRO A 1 413 ? -19.770 -10.216 26.872 1.00 87.94 413 PRO A N 1
ATOM 3156 C CA . PRO A 1 413 ? -20.520 -9.055 26.380 1.00 87.94 413 PRO A CA 1
ATOM 3157 C C . PRO A 1 413 ? -21.812 -8.759 27.157 1.00 87.94 413 PRO A C 1
ATOM 3159 O O . PRO A 1 413 ? -22.344 -7.655 27.081 1.00 87.94 413 PRO A O 1
ATOM 3162 N N . ARG A 1 414 ? -22.323 -9.733 27.924 1.00 86.06 414 ARG A N 1
ATOM 3163 C CA . ARG A 1 414 ? -23.563 -9.625 28.718 1.00 86.06 414 ARG A CA 1
ATOM 3164 C C . ARG A 1 414 ? -23.321 -9.438 30.222 1.00 86.06 414 ARG A C 1
ATOM 3166 O O . ARG A 1 414 ? -24.248 -9.589 31.011 1.00 86.06 414 ARG A O 1
ATOM 3173 N N . GLY A 1 415 ? -22.090 -9.113 30.613 1.00 79.25 415 GLY A N 1
ATOM 3174 C CA . GLY A 1 415 ? -21.703 -8.888 32.006 1.00 79.25 415 GLY A CA 1
ATOM 3175 C C . GLY A 1 415 ? -20.735 -9.943 32.542 1.00 79.25 415 GLY A C 1
ATOM 3176 O O . GLY A 1 415 ? -20.716 -11.084 32.089 1.00 79.25 415 GLY A O 1
ATOM 3177 N N . GLY A 1 416 ? -19.917 -9.537 33.513 1.00 76.12 416 GLY A N 1
ATOM 3178 C CA . GLY A 1 416 ? -18.874 -10.363 34.122 1.00 76.12 416 GLY A CA 1
ATOM 3179 C C . GLY A 1 416 ? -17.559 -9.596 34.297 1.00 76.12 416 GLY A C 1
ATOM 3180 O O . GLY A 1 416 ? -17.361 -8.557 33.660 1.00 76.12 416 GLY A O 1
ATOM 3181 N N . PRO A 1 417 ? -16.661 -10.070 35.177 1.00 77.75 417 PRO A N 1
ATOM 3182 C CA . PRO A 1 417 ? -15.374 -9.426 35.385 1.00 77.75 417 PRO A CA 1
ATOM 3183 C C . PRO A 1 417 ? -14.476 -9.580 34.154 1.00 77.75 417 PRO A C 1
ATOM 3185 O O . PRO A 1 417 ? -14.539 -10.572 33.423 1.00 77.75 417 PRO A O 1
ATOM 3188 N N . ARG A 1 418 ? -13.599 -8.597 33.956 1.00 80.88 418 ARG A N 1
ATOM 3189 C CA . ARG A 1 418 ? -12.542 -8.655 32.948 1.00 80.88 418 ARG A CA 1
ATOM 3190 C C . ARG A 1 418 ? -11.539 -9.768 33.302 1.00 80.88 418 ARG A C 1
ATOM 3192 O O . ARG A 1 418 ? -11.047 -9.782 34.434 1.00 80.88 418 ARG A O 1
ATOM 3199 N N . PRO A 1 419 ? -11.177 -10.662 32.365 1.00 83.69 419 PRO A N 1
ATOM 3200 C CA . PRO A 1 419 ? -10.069 -11.587 32.570 1.00 83.69 419 PRO A CA 1
ATOM 3201 C C . PRO A 1 419 ? -8.751 -10.829 32.779 1.00 83.69 419 PRO A C 1
ATOM 3203 O O . PRO A 1 419 ? -8.481 -9.826 32.115 1.00 83.69 419 PRO A O 1
ATOM 3206 N N . MET A 1 420 ? -7.894 -11.314 33.679 1.00 86.56 420 MET A N 1
ATOM 3207 C CA . MET A 1 420 ? -6.548 -10.759 33.819 1.00 86.56 420 MET A CA 1
ATOM 3208 C C . MET A 1 420 ? -5.724 -11.111 32.574 1.00 86.56 420 MET A C 1
ATOM 3210 O O . MET A 1 420 ? -5.578 -12.283 32.234 1.00 86.56 420 MET A O 1
ATOM 3214 N N . ILE A 1 421 ? -5.173 -10.096 31.908 1.00 92.44 421 ILE A N 1
ATOM 3215 C CA . ILE A 1 421 ? -4.289 -10.264 30.750 1.00 92.44 421 ILE A CA 1
ATOM 3216 C C . ILE A 1 421 ? -2.871 -9.968 31.228 1.00 92.44 421 ILE A C 1
ATOM 3218 O O . ILE A 1 421 ? -2.551 -8.825 31.552 1.00 92.44 421 ILE A O 1
ATOM 3222 N N . SER A 1 422 ? -2.031 -11.000 31.312 1.00 93.94 422 SER A N 1
ATOM 3223 C CA . SER A 1 422 ? -0.614 -10.816 31.623 1.00 93.94 422 SER A CA 1
ATOM 3224 C C . SER A 1 422 ? 0.123 -10.186 30.437 1.00 93.94 422 SER A C 1
ATOM 3226 O O . SER A 1 422 ? -0.304 -10.305 29.284 1.00 93.94 422 SER A O 1
ATOM 3228 N N . LEU A 1 423 ? 1.267 -9.548 30.706 1.00 93.25 423 LEU A N 1
ATOM 3229 C CA . LEU A 1 423 ? 2.144 -9.020 29.652 1.00 93.25 423 LEU A CA 1
ATOM 3230 C C . LEU A 1 423 ? 2.557 -10.116 28.658 1.00 93.25 423 LEU A C 1
ATOM 3232 O O . LEU A 1 423 ? 2.561 -9.872 27.458 1.00 93.25 423 LEU A O 1
ATOM 3236 N N . GLU A 1 424 ? 2.812 -11.335 29.140 1.00 94.06 424 GLU A N 1
ATOM 3237 C CA . GLU A 1 424 ? 3.158 -12.487 28.299 1.00 94.06 424 GLU A CA 1
ATOM 3238 C C . GLU A 1 424 ? 2.033 -12.846 27.315 1.00 94.06 424 GLU A C 1
ATOM 3240 O O . GLU A 1 424 ? 2.282 -13.025 26.122 1.00 94.06 424 GLU A O 1
ATOM 3245 N N . VAL A 1 425 ? 0.780 -12.889 27.784 1.00 94.50 425 VAL A N 1
ATOM 3246 C CA . VAL A 1 425 ? -0.386 -13.151 26.923 1.00 94.50 425 VAL A CA 1
ATOM 3247 C C . VAL A 1 425 ? -0.570 -12.026 25.905 1.00 94.50 425 VAL A C 1
ATOM 3249 O O . VAL A 1 425 ? -0.828 -12.295 24.731 1.00 94.50 425 VAL A O 1
ATOM 3252 N N . ALA A 1 426 ? -0.390 -10.769 26.316 1.00 95.56 426 ALA A N 1
ATOM 3253 C CA . ALA A 1 426 ? -0.489 -9.621 25.421 1.00 95.56 426 ALA A CA 1
ATOM 3254 C C . ALA A 1 426 ? 0.606 -9.610 24.343 1.00 95.56 426 ALA A C 1
ATOM 3256 O O . ALA A 1 426 ? 0.339 -9.334 23.172 1.00 95.56 426 ALA A O 1
ATOM 3257 N N . GLU A 1 427 ? 1.847 -9.928 24.709 1.00 92.94 427 GLU A N 1
ATOM 3258 C CA . GLU A 1 427 ? 2.957 -10.069 23.766 1.00 92.94 427 GLU A CA 1
ATOM 3259 C C . GLU A 1 427 ? 2.742 -11.241 22.812 1.00 92.94 427 GLU A C 1
ATOM 3261 O O . GLU A 1 427 ? 2.985 -11.102 21.610 1.00 92.94 427 GLU A O 1
ATOM 3266 N N . PHE A 1 428 ? 2.228 -12.368 23.308 1.00 93.19 428 PHE A N 1
ATOM 3267 C CA . PHE A 1 428 ? 1.865 -13.505 22.471 1.00 93.19 428 PHE A CA 1
ATOM 3268 C C . PHE A 1 428 ? 0.758 -13.140 21.476 1.00 93.19 428 PHE A C 1
ATOM 3270 O O . PHE A 1 428 ? 0.907 -13.406 20.282 1.00 93.19 428 PHE A O 1
ATOM 3277 N N . PHE A 1 429 ? -0.302 -12.462 21.928 1.00 95.69 429 PHE A N 1
ATOM 3278 C CA . PHE A 1 429 ? -1.370 -11.952 21.067 1.00 95.69 429 PHE A CA 1
ATOM 3279 C C . PHE A 1 429 ? -0.811 -11.039 19.970 1.00 95.69 429 PHE A C 1
ATOM 3281 O O . PHE A 1 429 ? -1.030 -11.287 18.783 1.00 95.69 429 PHE A O 1
ATOM 3288 N N . LYS A 1 430 ? -0.010 -10.030 20.339 1.00 91.31 430 LYS A N 1
ATOM 3289 C CA . LYS A 1 430 ? 0.625 -9.102 19.386 1.00 91.31 430 LYS A CA 1
ATOM 3290 C C . LYS A 1 430 ? 1.516 -9.833 18.389 1.00 91.31 430 LYS A C 1
ATOM 3292 O O . LYS A 1 430 ? 1.441 -9.574 17.186 1.00 91.31 430 LYS A O 1
ATOM 3297 N N . LYS A 1 431 ? 2.317 -10.786 18.868 1.00 86.62 431 LYS A N 1
ATOM 3298 C CA . LYS A 1 431 ? 3.177 -11.628 18.035 1.00 86.62 431 LYS A CA 1
ATOM 3299 C C . LYS A 1 431 ? 2.360 -12.439 17.037 1.00 86.62 431 LYS A C 1
ATOM 3301 O O . LYS A 1 431 ? 2.731 -12.465 15.871 1.00 86.62 431 LYS A O 1
ATOM 3306 N N . LYS A 1 432 ? 1.253 -13.060 17.454 1.00 89.44 432 LYS A N 1
ATOM 3307 C CA . LYS A 1 432 ? 0.368 -13.819 16.559 1.00 89.44 432 LYS A CA 1
ATOM 3308 C C . LYS A 1 432 ? -0.350 -12.923 15.553 1.00 89.44 432 LYS A C 1
ATOM 3310 O O . LYS A 1 432 ? -0.385 -13.249 14.372 1.00 89.44 432 LYS A O 1
ATOM 3315 N N . CYS A 1 433 ? -0.826 -11.753 15.969 1.00 89.50 433 CYS A N 1
ATOM 3316 C CA . CYS A 1 433 ? -1.416 -10.763 15.066 1.00 89.50 433 CYS A CA 1
ATOM 3317 C C . CYS A 1 433 ? -0.414 -10.200 14.041 1.00 89.50 433 CYS A C 1
ATOM 3319 O O . CYS A 1 433 ? -0.791 -9.846 12.921 1.00 89.50 433 CYS A O 1
ATOM 3321 N N . ALA A 1 434 ? 0.867 -10.090 14.398 1.00 79.19 434 ALA A N 1
ATOM 3322 C CA . ALA A 1 434 ? 1.936 -9.784 13.449 1.00 79.19 434 ALA A CA 1
ATOM 3323 C C . ALA A 1 434 ? 2.212 -10.979 12.522 1.00 79.19 434 ALA A C 1
ATOM 3325 O O . ALA A 1 434 ? 2.143 -10.831 11.301 1.00 79.19 434 ALA A O 1
ATOM 3326 N N . GLU A 1 435 ? 2.395 -12.173 13.103 1.00 78.31 435 GLU A N 1
ATOM 3327 C CA . GLU A 1 435 ? 2.641 -13.439 12.401 1.00 78.31 435 GLU A CA 1
ATOM 3328 C C . GLU A 1 435 ? 1.556 -13.757 11.373 1.00 78.31 435 GLU A C 1
ATOM 3330 O O . GLU A 1 435 ? 1.886 -14.387 10.382 1.00 78.31 435 GLU A O 1
ATOM 3335 N N . TYR A 1 436 ? 0.302 -13.344 11.581 1.00 83.56 436 TYR A N 1
ATOM 3336 C CA . TYR A 1 436 ? -0.839 -13.642 10.703 1.00 83.56 436 TYR A CA 1
ATOM 3337 C C . TYR A 1 436 ? -1.353 -12.447 9.889 1.00 83.56 436 TYR A C 1
ATOM 3339 O O . TYR A 1 436 ? -2.348 -12.585 9.191 1.00 83.56 436 TYR A O 1
ATOM 3347 N N . ASP A 1 437 ? -0.675 -11.294 9.938 1.00 82.25 437 ASP A N 1
ATOM 3348 C CA . ASP A 1 437 ? -1.119 -10.049 9.287 1.00 82.25 437 ASP A CA 1
ATOM 3349 C C . ASP A 1 437 ? -2.567 -9.639 9.628 1.00 82.25 437 ASP A C 1
ATOM 3351 O O . ASP A 1 437 ? -3.360 -9.301 8.756 1.00 82.25 437 ASP A O 1
ATOM 3355 N N . LEU A 1 438 ? -2.904 -9.647 10.920 1.00 90.44 438 LEU A N 1
ATOM 3356 C CA . LEU A 1 438 ? -4.266 -9.412 11.414 1.00 90.44 438 LEU A CA 1
ATOM 3357 C C . LEU A 1 438 ? -4.531 -7.980 11.914 1.00 90.44 438 LEU A C 1
ATOM 3359 O O . LEU A 1 438 ? -5.536 -7.755 12.571 1.00 90.44 438 LEU A O 1
ATOM 3363 N N . GLN A 1 439 ? -3.637 -7.013 11.679 1.00 89.31 439 GLN A N 1
ATOM 3364 C CA . GLN A 1 439 ? -3.806 -5.641 12.197 1.00 89.31 439 GLN A CA 1
ATOM 3365 C C . GLN A 1 439 ? -4.383 -4.676 11.147 1.00 89.31 439 GLN A C 1
ATOM 3367 O O . GLN A 1 439 ? -3.933 -4.718 9.998 1.00 89.31 439 GLN A O 1
ATOM 3372 N N . PRO A 1 440 ? -5.248 -3.717 11.524 1.00 93.62 440 PRO A N 1
ATOM 3373 C CA . PRO A 1 440 ? -5.641 -3.397 12.901 1.00 93.62 440 PRO A CA 1
ATOM 3374 C C . PRO A 1 440 ? -6.574 -4.448 13.512 1.00 93.62 440 PRO A C 1
ATOM 3376 O O . PRO A 1 440 ? -7.242 -5.172 12.780 1.00 93.62 440 PRO A O 1
ATOM 3379 N N . THR A 1 441 ? -6.594 -4.544 14.838 1.00 97.25 441 THR A N 1
ATOM 3380 C CA . THR A 1 441 ? -7.561 -5.357 15.592 1.00 97.25 441 THR A CA 1
ATOM 3381 C C . THR A 1 441 ? -8.440 -4.468 16.451 1.00 97.25 441 THR A C 1
ATOM 3383 O O . THR A 1 441 ? -7.976 -3.424 16.915 1.00 97.25 441 THR A O 1
ATOM 3386 N N . PHE A 1 442 ? -9.671 -4.903 16.698 1.00 98.12 442 PHE A N 1
ATOM 3387 C CA . PHE A 1 442 ? -10.681 -4.097 17.373 1.00 98.12 442 PHE A CA 1
ATOM 3388 C C . PHE A 1 442 ? -11.266 -4.835 18.571 1.00 98.12 442 PHE A C 1
ATOM 3390 O O . PHE A 1 442 ? -11.536 -6.033 18.508 1.00 98.12 442 PHE A O 1
ATOM 3397 N N . ILE A 1 443 ? -11.444 -4.108 19.663 1.00 97.44 443 ILE A N 1
ATOM 3398 C CA . ILE A 1 443 ? -12.194 -4.543 20.825 1.00 97.44 443 ILE A CA 1
ATOM 3399 C C . ILE A 1 443 ? -13.565 -3.893 20.733 1.00 97.44 443 ILE A C 1
ATOM 3401 O O . ILE A 1 443 ? -13.658 -2.672 20.836 1.00 97.44 443 ILE A O 1
ATOM 3405 N N . HIS A 1 444 ? -14.613 -4.696 20.583 1.00 96.50 444 HIS A N 1
ATOM 3406 C CA . HIS A 1 444 ? -15.971 -4.198 20.774 1.00 96.50 444 HIS A CA 1
ATOM 3407 C C . HIS A 1 444 ? -16.268 -4.170 22.274 1.00 96.50 444 HIS A C 1
ATOM 3409 O O . HIS A 1 444 ? -15.977 -5.131 22.997 1.00 96.50 444 HIS A O 1
ATOM 3415 N N . THR A 1 445 ? -16.837 -3.078 22.772 1.00 95.38 445 THR A N 1
ATOM 3416 C CA . THR A 1 445 ? -17.207 -2.971 24.186 1.00 95.38 445 THR A CA 1
ATOM 3417 C C . THR A 1 445 ? -18.467 -3.789 24.499 1.00 95.38 445 THR A C 1
ATOM 3419 O O . THR A 1 445 ? -19.248 -4.113 23.607 1.00 95.38 445 THR A O 1
ATOM 3422 N N . PRO A 1 446 ? -18.704 -4.185 25.759 1.00 92.06 446 PRO A N 1
ATOM 3423 C CA . PRO A 1 446 ? -19.904 -4.943 26.111 1.00 92.06 446 PRO A CA 1
ATOM 3424 C C . PRO A 1 446 ? -21.212 -4.187 25.833 1.00 92.06 446 PRO A C 1
ATOM 3426 O O . PRO A 1 446 ? -21.275 -2.967 25.956 1.00 92.06 446 PRO A O 1
ATOM 3429 N N . TYR A 1 447 ? -22.307 -4.915 25.603 1.00 88.81 447 TYR A N 1
ATOM 3430 C CA . TYR A 1 447 ? -23.611 -4.324 25.254 1.00 88.81 447 TYR A CA 1
ATOM 3431 C C . TYR A 1 447 ? -24.247 -3.457 26.351 1.00 88.81 447 TYR A C 1
ATOM 3433 O O . TYR A 1 447 ? -25.213 -2.748 26.097 1.00 88.81 447 TYR A O 1
ATOM 3441 N N . PHE A 1 448 ? -23.746 -3.529 27.585 1.00 89.62 448 PHE A N 1
ATOM 3442 C CA . PHE A 1 448 ? -24.285 -2.781 28.723 1.00 89.62 448 PHE A CA 1
ATOM 3443 C C . PHE A 1 448 ? -23.651 -1.389 28.904 1.00 89.62 448 PHE A C 1
ATOM 3445 O O . PHE A 1 448 ? -23.916 -0.727 29.910 1.00 89.62 448 PHE A O 1
ATOM 3452 N N . ILE A 1 449 ? -22.799 -0.941 27.974 1.00 93.56 449 ILE A N 1
ATOM 3453 C CA . ILE A 1 449 ? -22.267 0.424 27.990 1.00 93.56 449 ILE A CA 1
ATOM 3454 C C . ILE A 1 449 ? -23.384 1.431 27.696 1.00 93.56 449 ILE A C 1
ATOM 3456 O O . ILE A 1 449 ? -24.066 1.374 26.676 1.00 93.56 449 ILE A O 1
ATOM 3460 N N . HIS A 1 450 ? -23.539 2.397 28.599 1.00 93.25 450 HIS A N 1
ATOM 3461 C CA . HIS A 1 450 ? -24.493 3.495 28.496 1.00 93.25 450 HIS A CA 1
ATOM 3462 C C . HIS A 1 450 ? -23.856 4.809 28.967 1.00 93.25 450 HIS A C 1
ATOM 3464 O O . HIS A 1 450 ? -24.254 5.385 29.983 1.00 93.25 450 HIS A O 1
ATOM 3470 N N . LEU A 1 451 ? -22.860 5.297 28.228 1.00 95.94 451 LEU A N 1
ATOM 3471 C CA . LEU A 1 451 ? -22.142 6.537 28.543 1.00 95.94 451 LEU A CA 1
ATOM 3472 C C . LEU A 1 451 ? -23.053 7.778 28.512 1.00 95.94 451 LEU A C 1
ATOM 3474 O O . LEU A 1 451 ? -22.858 8.715 29.279 1.00 95.94 451 LEU A O 1
ATOM 3478 N N . ALA A 1 452 ? -24.095 7.758 27.683 1.00 96.38 452 ALA A N 1
ATOM 3479 C CA . ALA A 1 452 ? -25.110 8.802 27.613 1.00 96.38 452 ALA A CA 1
ATOM 3480 C C . ALA A 1 452 ? -26.175 8.722 28.726 1.00 96.38 452 ALA A C 1
ATOM 3482 O O . ALA A 1 452 ? -27.033 9.598 28.803 1.00 96.38 452 ALA A O 1
ATOM 3483 N N . SER A 1 453 ? -26.148 7.715 29.609 1.00 95.75 453 SER A N 1
ATOM 3484 C CA . SER A 1 453 ? -27.229 7.477 30.577 1.00 95.75 453 SER A CA 1
ATOM 3485 C C . SER A 1 453 ? -27.355 8.582 31.636 1.00 95.75 453 SER A C 1
ATOM 3487 O O . SER A 1 453 ? -26.360 8.908 32.286 1.00 95.75 453 SER A O 1
ATOM 3489 N N . PRO A 1 454 ? -28.575 9.070 31.938 1.00 95.38 454 PRO A N 1
ATOM 3490 C CA . PRO A 1 454 ? -28.809 9.991 33.052 1.00 95.38 454 PRO A CA 1
ATOM 3491 C C . PRO A 1 454 ? -28.708 9.304 34.418 1.00 95.38 454 PRO A C 1
ATOM 3493 O O . PRO A 1 454 ? -28.488 9.960 35.433 1.00 95.38 454 PRO A O 1
ATOM 3496 N N . ASN A 1 455 ? -28.835 7.971 34.467 1.00 96.31 455 ASN A N 1
ATOM 3497 C CA . ASN A 1 455 ? -28.632 7.208 35.692 1.00 96.31 455 ASN A CA 1
ATOM 3498 C C . ASN A 1 455 ? -27.143 7.247 36.099 1.00 96.31 455 ASN A C 1
ATOM 3500 O O . ASN A 1 455 ? -26.317 6.680 35.372 1.00 96.31 455 ASN A O 1
ATOM 3504 N N . PRO A 1 456 ? -26.792 7.821 37.270 1.00 94.81 456 PRO A N 1
ATOM 3505 C CA . PRO A 1 456 ? -25.399 7.985 37.683 1.00 94.81 456 PRO A CA 1
ATOM 3506 C C . PRO A 1 456 ? -24.636 6.667 37.836 1.00 94.81 456 PRO A C 1
ATOM 3508 O O . PRO A 1 456 ? -23.429 6.632 37.613 1.00 94.81 456 PRO A O 1
ATOM 3511 N N . LYS A 1 457 ? -25.324 5.570 38.189 1.00 95.44 457 LYS A N 1
ATOM 3512 C CA . LYS A 1 457 ? -24.696 4.249 38.338 1.00 95.44 457 LYS A CA 1
ATOM 3513 C C . LYS A 1 457 ? -24.278 3.682 36.985 1.00 95.44 457 LYS A C 1
ATOM 3515 O O . LYS A 1 457 ? -23.142 3.243 36.843 1.00 95.44 457 LYS A O 1
ATOM 3520 N N . ASN A 1 458 ? -25.171 3.733 35.996 1.00 94.69 458 ASN A N 1
ATOM 3521 C CA . ASN A 1 458 ? -24.883 3.250 34.642 1.00 94.69 458 ASN A CA 1
ATOM 3522 C C . ASN A 1 458 ? -23.802 4.107 33.972 1.00 94.69 458 ASN A C 1
ATOM 3524 O O . ASN A 1 458 ? -22.898 3.564 33.340 1.00 94.69 458 ASN A O 1
ATOM 3528 N N . TYR A 1 459 ? -23.860 5.428 34.166 1.00 96.75 459 TYR A N 1
ATOM 3529 C CA . TYR A 1 459 ? -22.836 6.358 33.691 1.00 96.75 459 TYR A CA 1
ATOM 3530 C C . TYR A 1 459 ? -21.457 6.024 34.279 1.00 96.75 459 TYR A C 1
ATOM 3532 O O . TYR A 1 459 ? -20.517 5.758 33.534 1.00 96.75 459 TYR A O 1
ATOM 3540 N N . ALA A 1 460 ? -21.345 5.957 35.611 1.00 96.31 460 ALA A N 1
ATOM 3541 C CA . ALA A 1 460 ? -20.075 5.689 36.283 1.00 96.31 460 ALA A CA 1
ATOM 3542 C C . ALA A 1 460 ? -19.511 4.300 35.935 1.00 96.31 460 ALA A C 1
ATOM 3544 O O . ALA A 1 460 ? -18.306 4.156 35.725 1.00 96.31 460 ALA A O 1
ATOM 3545 N N . ALA A 1 461 ? -20.377 3.286 35.820 1.00 94.50 461 ALA A N 1
ATOM 3546 C CA . ALA A 1 461 ? -19.981 1.956 35.366 1.00 94.50 461 ALA A CA 1
ATOM 3547 C C . ALA A 1 461 ? -19.453 1.979 33.923 1.00 94.50 461 ALA A C 1
ATOM 3549 O O . ALA A 1 461 ? -18.439 1.347 33.639 1.00 94.50 461 ALA 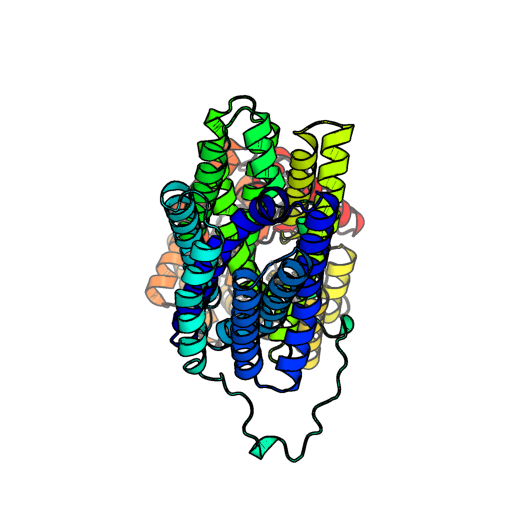A O 1
ATOM 3550 N N . SER A 1 462 ? -20.091 2.744 33.032 1.00 96.00 462 SER A N 1
ATOM 3551 C CA . SER A 1 462 ? -19.657 2.890 31.637 1.00 96.00 462 SER A CA 1
ATOM 3552 C C . SER A 1 462 ? -18.294 3.568 31.542 1.00 96.00 462 SER A C 1
ATOM 3554 O O . SER A 1 462 ? -17.406 3.040 30.884 1.00 96.00 462 SER A O 1
ATOM 3556 N N . VAL A 1 463 ? -18.092 4.681 32.256 1.00 97.12 463 VAL A N 1
ATOM 3557 C CA . VAL A 1 463 ? -16.796 5.378 32.335 1.00 97.12 463 VAL A CA 1
ATOM 3558 C C . VAL A 1 463 ? -15.695 4.441 32.838 1.00 97.12 463 VAL A C 1
ATOM 3560 O O . VAL A 1 463 ? -14.604 4.399 32.271 1.00 97.12 463 VAL A O 1
ATOM 3563 N N . GLN A 1 464 ? -15.974 3.659 33.884 1.00 95.31 464 GLN A N 1
ATOM 3564 C CA . GLN A 1 464 ? -15.003 2.717 34.435 1.00 95.31 464 GLN A CA 1
ATOM 3565 C C . GLN A 1 464 ? -14.654 1.602 33.441 1.00 95.31 464 GLN A C 1
ATOM 3567 O O . GLN A 1 464 ? -13.476 1.346 33.203 1.00 95.31 464 GLN A O 1
ATOM 3572 N N . VAL A 1 465 ? -15.658 0.960 32.841 1.00 95.44 465 VAL A N 1
ATOM 3573 C CA . VAL A 1 465 ? -15.433 -0.146 31.902 1.00 95.44 465 VAL A CA 1
ATOM 3574 C C . VAL A 1 465 ? -14.738 0.338 30.635 1.00 95.44 465 VAL A C 1
ATOM 3576 O O . VAL A 1 465 ? -13.809 -0.320 30.183 1.00 95.44 465 VAL A O 1
ATOM 3579 N N . LEU A 1 466 ? -15.120 1.494 30.092 1.00 96.25 466 LEU A N 1
ATOM 3580 C CA . LEU A 1 466 ? -14.475 2.062 28.907 1.00 96.25 466 LEU A CA 1
ATOM 3581 C C . LEU A 1 466 ? -13.001 2.391 29.154 1.00 96.25 466 LEU A C 1
ATOM 3583 O O . LEU A 1 466 ? -12.169 2.101 28.300 1.00 96.25 466 LEU A O 1
ATOM 3587 N N . ALA A 1 467 ? -12.652 2.924 30.326 1.00 95.88 467 ALA A N 1
ATOM 3588 C CA . ALA A 1 467 ? -11.252 3.141 30.681 1.00 95.88 467 ALA A CA 1
ATOM 3589 C C . ALA A 1 467 ? -10.461 1.824 30.755 1.00 95.88 467 ALA A C 1
ATOM 3591 O O . ALA A 1 467 ? -9.363 1.740 30.214 1.00 95.88 467 ALA A O 1
ATOM 3592 N N . GLU A 1 468 ? -11.038 0.772 31.339 1.00 95.38 468 GLU A N 1
ATOM 3593 C CA . GLU A 1 468 ? -10.415 -0.558 31.355 1.00 95.38 468 GLU A CA 1
ATOM 3594 C C . GLU A 1 468 ? -10.251 -1.146 29.944 1.00 95.38 468 GLU A C 1
ATOM 3596 O O . GLU A 1 468 ? -9.246 -1.793 29.661 1.00 95.38 468 GLU A O 1
ATOM 3601 N N . GLU A 1 469 ? -11.218 -0.940 29.046 1.00 96.06 469 GLU A N 1
ATOM 3602 C CA . GLU A 1 469 ? -11.087 -1.359 27.645 1.00 96.06 469 GLU A CA 1
ATOM 3603 C C . GLU A 1 469 ? -9.977 -0.593 26.926 1.00 96.06 469 GLU A C 1
ATOM 3605 O O . GLU A 1 469 ? -9.210 -1.200 26.184 1.00 96.06 469 GLU A O 1
ATOM 3610 N N . MET A 1 470 ? -9.823 0.708 27.188 1.00 96.06 470 MET A N 1
ATOM 3611 C CA . MET A 1 470 ? -8.722 1.511 26.643 1.00 96.06 470 MET A CA 1
ATOM 3612 C C . MET A 1 470 ? -7.353 1.050 27.159 1.00 96.06 470 MET A C 1
ATOM 3614 O O . MET A 1 470 ? -6.382 1.013 26.395 1.00 96.06 470 MET A O 1
ATOM 3618 N N . GLU A 1 471 ? -7.260 0.629 28.424 1.00 95.56 471 GLU A N 1
ATOM 3619 C CA . GLU A 1 471 ? -6.055 -0.010 28.969 1.00 95.56 471 GLU A CA 1
ATOM 3620 C C . GLU A 1 471 ? -5.739 -1.324 28.242 1.00 95.56 471 GLU A C 1
ATOM 3622 O O . GLU A 1 471 ? -4.599 -1.548 27.827 1.00 95.56 471 GLU A O 1
ATOM 3627 N N . VAL A 1 472 ? -6.742 -2.188 28.041 1.00 95.31 472 VAL A N 1
ATOM 3628 C CA . VAL A 1 472 ? -6.570 -3.455 27.312 1.00 95.31 472 VAL A CA 1
ATOM 3629 C C . VAL A 1 472 ? -6.205 -3.208 25.851 1.00 95.31 472 VAL A C 1
ATOM 3631 O O . VAL A 1 472 ? -5.304 -3.863 25.324 1.00 95.31 472 VAL A O 1
ATOM 3634 N N . GLY A 1 473 ? -6.860 -2.248 25.205 1.00 95.88 473 GLY A N 1
ATOM 3635 C CA . GLY A 1 473 ? -6.563 -1.835 23.843 1.00 95.88 473 GLY A CA 1
ATOM 3636 C C . GLY A 1 473 ? -5.116 -1.378 23.702 1.00 95.88 473 GLY A C 1
ATOM 3637 O O . GLY A 1 473 ? -4.396 -1.886 22.845 1.00 95.88 473 GLY A O 1
ATOM 3638 N N . SER A 1 474 ? -4.642 -0.528 24.616 1.00 95.31 474 SER A N 1
ATOM 3639 C CA . SER A 1 474 ? -3.240 -0.084 24.661 1.00 95.31 474 SER A CA 1
ATOM 3640 C C . SER A 1 474 ? -2.276 -1.261 24.879 1.00 95.31 474 SER A C 1
ATOM 3642 O O . SER A 1 474 ? -1.248 -1.378 24.214 1.00 95.31 474 SER A O 1
ATOM 3644 N N . LEU A 1 475 ? -2.623 -2.191 25.774 1.00 95.50 475 LEU A N 1
ATOM 3645 C CA . LEU A 1 475 ? -1.808 -3.368 26.082 1.00 95.50 475 LEU A CA 1
ATOM 3646 C C . LEU A 1 475 ? -1.652 -4.311 24.871 1.00 95.50 475 LEU A C 1
ATOM 3648 O O . LEU A 1 475 ? -0.551 -4.811 24.593 1.00 95.50 475 LEU A O 1
ATOM 3652 N N . LEU A 1 476 ? -2.749 -4.550 24.149 1.00 95.50 476 LEU A N 1
ATOM 3653 C CA . LEU A 1 476 ? -2.821 -5.464 23.005 1.00 95.50 476 LEU A CA 1
ATOM 3654 C C . LEU A 1 476 ? -2.485 -4.804 21.663 1.00 95.50 476 LEU A C 1
ATOM 3656 O O . LEU A 1 476 ? -2.270 -5.519 20.684 1.00 95.50 476 LEU A O 1
ATOM 3660 N N . GLY A 1 477 ? -2.430 -3.473 21.603 1.00 93.94 477 GLY A N 1
ATOM 3661 C CA . GLY A 1 477 ? -2.383 -2.725 20.346 1.00 93.94 477 GLY A CA 1
ATOM 3662 C C . GLY A 1 477 ? -3.683 -2.849 19.540 1.00 93.94 477 GLY A C 1
ATOM 3663 O O . GLY A 1 477 ? -3.637 -2.911 18.314 1.00 93.94 477 GLY A O 1
ATOM 3664 N N . ALA A 1 478 ? -4.825 -2.960 20.222 1.00 96.38 478 ALA A N 1
ATOM 3665 C CA . ALA A 1 478 ? -6.153 -3.044 19.623 1.00 96.38 478 ALA A CA 1
ATOM 3666 C C . ALA A 1 478 ? -6.937 -1.751 19.873 1.00 96.38 478 ALA A C 1
ATOM 3668 O O . ALA A 1 478 ? -6.862 -1.182 20.961 1.00 96.38 478 ALA A O 1
ATOM 3669 N N . LYS A 1 479 ? -7.694 -1.303 18.873 1.00 97.31 479 LYS A N 1
ATOM 3670 C CA . LYS A 1 479 ? -8.571 -0.125 18.963 1.00 97.31 479 LYS A CA 1
ATOM 3671 C C . LYS A 1 479 ? -9.855 -0.483 19.703 1.00 97.31 479 LYS A C 1
ATOM 3673 O O . LYS A 1 479 ? -10.259 -1.639 19.644 1.00 97.31 479 LYS A O 1
ATOM 3678 N N . VAL A 1 480 ? -10.496 0.469 20.372 1.00 97.62 480 VAL A N 1
ATOM 3679 C CA . VAL A 1 480 ? -11.716 0.212 21.158 1.00 97.62 480 VAL A CA 1
ATOM 3680 C C . VAL A 1 480 ? -12.914 0.832 20.458 1.00 97.62 480 VAL A C 1
ATOM 3682 O O . VAL A 1 480 ? -12.875 2.012 20.143 1.00 97.62 480 VAL A O 1
ATOM 3685 N N . VAL A 1 481 ? -13.962 0.049 20.223 1.00 97.62 481 VAL A N 1
ATOM 3686 C CA . VAL A 1 481 ? -15.181 0.441 19.505 1.00 97.62 481 VAL A CA 1
ATOM 3687 C C . VAL A 1 481 ? -16.365 0.348 20.453 1.00 97.62 481 VAL A C 1
ATOM 3689 O O . VAL A 1 481 ? -16.527 -0.666 21.132 1.00 97.62 481 VAL A O 1
ATOM 3692 N N . THR A 1 482 ? -17.174 1.405 20.535 1.00 96.88 482 THR A N 1
ATOM 3693 C CA . THR A 1 482 ? -18.318 1.442 21.449 1.00 96.88 482 THR A CA 1
ATOM 3694 C C . THR A 1 482 ? -19.498 2.225 20.906 1.00 96.88 482 THR A C 1
ATOM 3696 O O . THR A 1 482 ? -19.339 3.283 20.299 1.00 96.88 482 THR A O 1
ATOM 3699 N N . HIS A 1 483 ? -20.693 1.781 21.285 1.00 95.12 483 HIS A N 1
ATOM 3700 C CA . HIS A 1 483 ? -21.880 2.627 21.292 1.00 95.12 483 HIS A CA 1
ATOM 3701 C C . HIS A 1 483 ? -21.871 3.571 22.499 1.00 95.12 483 HIS A C 1
ATOM 3703 O O . HIS A 1 483 ? -21.279 3.280 23.545 1.00 95.12 483 HIS A O 1
ATOM 3709 N N . LEU A 1 484 ? -22.571 4.698 22.368 1.00 95.00 484 LEU A N 1
ATOM 3710 C CA . LEU A 1 484 ? -22.696 5.712 23.421 1.00 95.00 484 LEU A CA 1
ATOM 3711 C C . LEU A 1 484 ? -23.863 5.431 24.381 1.00 95.00 484 LEU A C 1
ATOM 3713 O O . LEU A 1 484 ? -23.857 5.879 25.530 1.00 95.00 484 LEU A O 1
ATOM 3717 N N . GLY A 1 485 ? -24.851 4.654 23.937 1.00 93.62 485 GLY A N 1
ATOM 3718 C CA . GLY A 1 485 ? -26.047 4.314 24.702 1.00 93.62 485 GLY A CA 1
ATOM 3719 C C . GLY A 1 485 ? -27.143 5.382 24.634 1.00 93.62 485 GLY A C 1
ATOM 3720 O O . GLY A 1 485 ? -27.198 6.187 23.709 1.00 93.62 485 GLY A O 1
ATOM 3721 N N . SER A 1 486 ? -28.061 5.357 25.608 1.00 93.19 486 SER A N 1
ATOM 3722 C CA . SER A 1 486 ? -29.295 6.152 25.579 1.00 93.19 486 SER A CA 1
ATOM 3723 C C . SER A 1 486 ? -29.278 7.346 26.527 1.00 93.19 486 SER A C 1
ATOM 3725 O O . SER A 1 486 ? -28.853 7.225 27.674 1.00 93.19 486 SER A O 1
ATOM 3727 N N . ALA A 1 487 ? -29.836 8.461 26.056 1.00 92.75 487 ALA A N 1
ATOM 3728 C CA . ALA A 1 487 ? -30.162 9.657 26.825 1.00 92.75 487 ALA A CA 1
ATOM 3729 C C . ALA A 1 487 ? -31.310 9.438 27.835 1.00 92.75 487 ALA A C 1
ATOM 3731 O O . ALA A 1 487 ? -31.551 10.278 28.702 1.00 92.75 487 ALA A O 1
ATOM 3732 N N . GLY A 1 488 ? -32.023 8.308 27.757 1.00 91.88 488 GLY A N 1
ATOM 3733 C CA . GLY A 1 488 ? -33.209 8.060 28.567 1.00 91.88 488 GLY A CA 1
ATOM 3734 C C . GLY A 1 488 ? -34.290 9.097 28.267 1.00 91.88 488 GLY A C 1
ATOM 3735 O O . GLY A 1 488 ? -34.729 9.226 27.126 1.00 91.88 488 GLY A O 1
ATOM 3736 N N . THR A 1 489 ? -34.712 9.834 29.292 1.00 90.56 489 THR A N 1
ATOM 3737 C CA . THR A 1 489 ? -35.717 10.904 29.189 1.00 90.56 489 THR A CA 1
ATOM 3738 C C . THR A 1 489 ? -35.122 12.294 28.974 1.00 90.56 489 THR A C 1
ATOM 3740 O O . THR A 1 489 ? -35.883 13.244 28.806 1.00 90.56 489 THR A O 1
ATOM 3743 N N . ASP A 1 490 ? -33.796 12.431 29.014 1.00 93.31 490 ASP A N 1
ATOM 3744 C CA . ASP A 1 490 ? -33.133 13.729 28.901 1.00 93.31 490 ASP A CA 1
ATOM 3745 C C . ASP A 1 490 ? -33.053 14.199 27.444 1.00 93.31 490 ASP A C 1
ATOM 3747 O O . ASP A 1 490 ? -33.221 13.420 26.497 1.00 93.31 490 ASP A O 1
ATOM 3751 N N . SER A 1 491 ? -32.776 15.495 27.271 1.00 93.88 491 SER A N 1
ATOM 3752 C CA . SER A 1 491 ? -32.555 16.084 25.953 1.00 93.88 491 SER A CA 1
ATOM 3753 C C . SER A 1 491 ? -31.291 15.515 25.295 1.00 93.88 491 SER A C 1
ATOM 3755 O O . SER A 1 491 ? -30.329 15.138 25.972 1.00 93.88 491 SER A O 1
ATOM 3757 N N . MET A 1 492 ? -31.272 15.482 23.958 1.00 91.88 492 MET A N 1
ATOM 3758 C CA . MET A 1 492 ? -30.089 15.042 23.209 1.00 91.88 492 MET A CA 1
ATOM 3759 C C . MET A 1 492 ? -28.875 15.938 23.493 1.00 91.88 492 MET A C 1
ATOM 3761 O O . MET A 1 492 ? -27.758 15.449 23.634 1.00 91.88 492 MET A O 1
ATOM 3765 N N . GLU A 1 493 ? -29.096 17.243 23.661 1.00 91.62 493 GLU A N 1
ATOM 3766 C CA . GLU A 1 493 ? -28.040 18.201 23.995 1.00 91.62 493 GLU A CA 1
ATOM 3767 C C . GLU A 1 493 ? -27.374 17.869 25.343 1.00 91.62 493 GLU A C 1
ATOM 3769 O O . GLU A 1 493 ? -26.145 17.858 25.455 1.00 91.62 493 GLU A O 1
ATOM 3774 N N . ASP A 1 494 ? -28.168 17.532 26.363 1.00 93.62 494 ASP A N 1
ATOM 3775 C CA . ASP A 1 494 ? -27.646 17.137 27.676 1.00 93.62 494 ASP A CA 1
ATOM 3776 C C . ASP A 1 494 ? -26.921 15.789 27.621 1.00 93.62 494 ASP A C 1
ATOM 3778 O O . ASP A 1 494 ? -25.906 15.592 28.298 1.00 93.62 494 ASP A O 1
ATOM 3782 N N . ALA A 1 495 ? -27.409 14.863 26.795 1.00 94.94 495 ALA A N 1
ATOM 3783 C CA . ALA A 1 495 ? -26.775 13.570 26.584 1.00 94.94 495 ALA A CA 1
ATOM 3784 C C . ALA A 1 495 ? -25.413 13.702 25.886 1.00 94.94 495 ALA A C 1
ATOM 3786 O O . ALA A 1 495 ? -24.444 13.090 26.337 1.00 94.94 495 ALA A O 1
ATOM 3787 N N . VAL A 1 496 ? -25.298 14.553 24.863 1.00 93.38 496 VAL A N 1
ATOM 3788 C CA . VAL A 1 496 ? -24.023 14.855 24.190 1.00 93.38 496 VAL A CA 1
ATOM 3789 C C . VAL A 1 496 ? -23.030 15.498 25.163 1.00 93.38 496 VAL A C 1
ATOM 3791 O O . VAL A 1 496 ? -21.894 15.033 25.280 1.00 93.38 496 VAL A O 1
ATOM 3794 N N . LYS A 1 497 ? -23.459 16.492 25.959 1.00 93.38 497 LYS A N 1
ATOM 3795 C CA . LYS A 1 497 ? -22.613 17.093 27.013 1.00 93.38 497 LYS A CA 1
ATOM 3796 C C . LYS A 1 497 ? -22.116 16.047 28.012 1.00 93.38 497 LYS A C 1
ATOM 3798 O O . LYS A 1 497 ? -20.962 16.093 28.445 1.00 93.38 497 LYS A O 1
ATOM 3803 N N . ARG A 1 498 ? -22.974 15.089 28.372 1.00 95.56 498 ARG A N 1
ATOM 3804 C CA . ARG A 1 498 ? -22.632 13.980 29.268 1.00 95.56 498 ARG A CA 1
ATOM 3805 C C . ARG A 1 498 ? -21.629 13.017 28.643 1.00 95.56 498 ARG A C 1
ATOM 3807 O O . ARG A 1 498 ? -20.702 12.615 29.338 1.00 95.56 498 ARG A O 1
ATOM 3814 N N . VAL A 1 499 ? -21.773 12.686 27.360 1.00 96.19 499 VAL A N 1
ATOM 3815 C CA . VAL A 1 499 ? -20.793 11.875 26.623 1.00 96.19 499 VAL A CA 1
ATOM 3816 C C . VAL A 1 499 ? -19.430 12.563 26.617 1.00 96.19 499 VAL A C 1
ATOM 3818 O O . VAL A 1 499 ? -18.446 11.930 26.986 1.00 96.19 499 VAL A O 1
ATOM 3821 N N . ILE A 1 500 ? -19.370 13.860 26.300 1.00 93.50 500 ILE A N 1
ATOM 3822 C CA . ILE A 1 500 ? -18.116 14.633 26.296 1.00 93.50 500 ILE A CA 1
ATOM 3823 C C . ILE A 1 500 ? -17.455 14.611 27.681 1.00 93.50 500 ILE A C 1
ATOM 3825 O O . ILE A 1 500 ? -16.264 14.320 27.787 1.00 93.50 500 ILE A O 1
ATOM 3829 N N . ARG A 1 501 ? -18.225 14.840 28.755 1.00 94.81 501 ARG A N 1
ATOM 3830 C CA . ARG A 1 501 ? -17.717 14.726 30.134 1.00 94.81 501 ARG A CA 1
ATOM 3831 C C . ARG A 1 501 ? -17.212 13.312 30.437 1.00 94.81 501 ARG A C 1
ATOM 3833 O O . ARG A 1 501 ? -16.170 13.145 31.059 1.00 94.81 501 ARG A O 1
ATOM 3840 N N . GLY A 1 502 ? -17.931 12.293 29.975 1.00 95.62 502 GLY A N 1
ATOM 3841 C CA . GLY A 1 502 ? -17.544 10.895 30.129 1.00 95.62 502 GLY A CA 1
ATOM 3842 C C . GLY A 1 502 ? -16.220 10.580 29.442 1.00 95.62 502 GLY A C 1
ATOM 3843 O O . GLY A 1 502 ? -15.370 9.921 30.035 1.00 95.62 502 GLY A O 1
ATOM 3844 N N . LEU A 1 503 ? -16.010 11.098 28.230 1.00 94.38 503 LEU A N 1
ATOM 3845 C CA . LEU A 1 503 ? -14.741 10.990 27.512 1.00 94.38 503 LEU A CA 1
ATOM 3846 C C . LEU A 1 503 ? -13.611 11.680 28.288 1.00 94.38 503 LEU A C 1
ATOM 3848 O O . LEU A 1 503 ? -12.570 11.065 28.509 1.00 94.38 503 LEU A O 1
ATOM 3852 N N . GLU A 1 504 ? -13.820 12.908 28.774 1.00 92.88 504 GLU A N 1
ATOM 3853 C CA . GLU A 1 504 ? -12.846 13.609 29.626 1.00 92.88 504 GLU A CA 1
ATOM 3854 C C . GLU A 1 504 ? -12.462 12.754 30.847 1.00 92.88 504 GLU A C 1
ATOM 3856 O O . GLU A 1 504 ? -11.276 12.520 31.090 1.00 92.88 504 GLU A O 1
ATOM 3861 N N . GLU A 1 505 ? -13.451 12.214 31.567 1.00 95.06 505 GLU A N 1
ATOM 3862 C CA . GLU A 1 505 ? -13.237 11.338 32.724 1.00 95.06 505 GLU A CA 1
ATOM 3863 C C . GLU A 1 505 ? -12.459 10.064 32.355 1.00 95.06 505 GLU A C 1
ATOM 3865 O O . GLU A 1 505 ? -11.510 9.706 33.057 1.00 95.06 505 GLU A O 1
ATOM 3870 N N . ILE A 1 506 ? -12.802 9.399 31.245 1.00 94.75 506 ILE A N 1
ATOM 3871 C CA . ILE A 1 506 ? -12.094 8.206 30.755 1.00 94.75 506 ILE A CA 1
ATOM 3872 C C . ILE A 1 506 ? -10.619 8.538 30.513 1.00 94.75 506 ILE A C 1
ATOM 3874 O O . ILE A 1 506 ? -9.741 7.879 31.068 1.00 94.75 506 ILE A O 1
ATOM 3878 N N . PHE A 1 507 ? -10.330 9.592 29.748 1.00 91.62 507 PHE A N 1
ATOM 3879 C CA . PHE A 1 507 ? -8.963 9.972 29.375 1.00 91.62 507 PHE A CA 1
ATOM 3880 C C . PHE A 1 507 ? -8.130 10.557 30.528 1.00 91.62 507 PHE A C 1
ATOM 3882 O O . PHE A 1 507 ? -6.911 10.693 30.381 1.00 91.62 507 PHE A O 1
ATOM 3889 N N . THR A 1 508 ? -8.737 10.872 31.680 1.00 92.00 508 THR A N 1
ATOM 3890 C CA . THR A 1 508 ? -7.984 11.199 32.906 1.00 92.00 508 THR A CA 1
ATOM 3891 C C . THR A 1 508 ? -7.436 9.966 33.628 1.00 92.00 508 THR A C 1
ATOM 3893 O O . THR A 1 508 ? -6.488 10.093 34.403 1.00 92.00 508 THR A O 1
ATOM 3896 N N . LYS A 1 509 ? -7.993 8.772 33.374 1.00 92.56 509 LYS A N 1
ATOM 3897 C CA . LYS A 1 509 ? -7.626 7.535 34.087 1.00 92.56 509 LYS A CA 1
ATOM 3898 C C . LYS A 1 509 ? -6.302 6.922 33.634 1.00 92.56 509 LYS A C 1
ATOM 3900 O O . LYS A 1 509 ? -5.739 6.119 34.369 1.00 92.56 509 LYS A O 1
ATOM 3905 N N . GLY A 1 510 ? -5.761 7.325 32.488 1.00 86.31 510 GLY A N 1
ATOM 3906 C CA . GLY A 1 510 ? -4.428 6.899 32.086 1.00 86.31 510 GLY A CA 1
ATOM 3907 C C . GLY A 1 510 ? -3.986 7.470 30.745 1.00 86.31 510 GLY A C 1
ATOM 3908 O O . GLY A 1 510 ? -4.810 7.937 29.956 1.00 86.31 510 GLY A O 1
ATOM 3909 N N . PRO A 1 511 ? -2.673 7.445 30.461 1.00 88.81 511 PRO A N 1
ATOM 3910 C CA . PRO A 1 511 ? -2.221 7.557 29.090 1.00 88.81 511 PRO A CA 1
ATOM 3911 C C . PRO A 1 511 ? -2.677 6.303 28.339 1.00 88.81 511 PRO A C 1
ATOM 3913 O O . PRO A 1 511 ? -2.328 5.184 28.714 1.00 88.81 511 PRO A O 1
ATOM 3916 N N . PHE A 1 512 ? -3.451 6.496 27.280 1.00 91.31 512 PHE A N 1
ATOM 3917 C CA . PHE A 1 512 ? -3.847 5.418 26.385 1.00 91.31 512 PHE A CA 1
ATOM 3918 C C . PHE A 1 512 ? -3.073 5.544 25.077 1.00 91.31 512 PHE A C 1
ATOM 3920 O O . PHE A 1 512 ? -2.975 6.635 24.521 1.00 91.31 512 PHE A O 1
ATOM 3927 N N . ASP A 1 513 ? -2.535 4.423 24.601 1.00 89.94 513 ASP A N 1
ATOM 3928 C CA . ASP A 1 513 ? -1.875 4.286 23.296 1.00 89.94 513 ASP A CA 1
ATOM 3929 C C . ASP A 1 513 ? -2.791 3.497 22.352 1.00 89.94 513 ASP A C 1
ATOM 3931 O O . ASP A 1 513 ? -2.428 2.479 21.764 1.00 89.94 513 ASP A O 1
ATOM 3935 N N . THR A 1 514 ? -4.058 3.905 22.307 1.00 92.56 514 THR A N 1
ATOM 3936 C CA . THR A 1 514 ? -5.071 3.308 21.441 1.00 92.56 514 THR A CA 1
ATOM 3937 C C . THR A 1 514 ? -6.140 4.329 21.061 1.00 92.56 514 THR A C 1
ATOM 3939 O O . THR A 1 514 ? -6.341 5.326 21.758 1.00 92.56 514 THR A O 1
ATOM 3942 N N . GLU A 1 515 ? -6.807 4.089 19.935 1.00 93.44 515 GLU A N 1
ATOM 3943 C CA . GLU A 1 515 ? -7.912 4.916 19.450 1.00 93.44 515 GLU A CA 1
ATOM 3944 C C . GLU A 1 515 ? -9.236 4.468 20.079 1.00 93.44 515 GLU A C 1
ATOM 3946 O O . GLU A 1 515 ? -9.521 3.270 20.175 1.00 93.44 515 GLU A O 1
ATOM 3951 N N . PHE A 1 516 ? -10.052 5.453 20.452 1.00 95.94 516 PHE A N 1
ATOM 3952 C CA . PHE A 1 516 ? -11.430 5.277 20.892 1.00 95.94 516 PHE A CA 1
ATOM 3953 C C . PHE A 1 516 ? -12.357 5.570 19.710 1.00 95.94 516 PHE A C 1
ATOM 3955 O O . PHE A 1 516 ? -12.335 6.664 19.150 1.00 95.94 516 PHE A O 1
ATOM 3962 N N . ILE A 1 517 ? -13.161 4.593 19.315 1.00 97.69 517 ILE A N 1
ATOM 3963 C CA . ILE A 1 517 ? -14.010 4.636 18.130 1.00 97.69 517 ILE A CA 1
ATOM 3964 C C . ILE A 1 517 ? -15.469 4.686 18.578 1.00 97.69 517 ILE A C 1
ATOM 3966 O O . ILE A 1 517 ? -15.959 3.772 19.243 1.00 97.69 517 ILE A O 1
ATOM 3970 N N . ILE A 1 518 ? -16.154 5.762 18.200 1.00 97.56 518 ILE A N 1
ATOM 3971 C CA . ILE A 1 518 ? -17.591 5.936 18.400 1.00 97.56 518 ILE A CA 1
ATOM 3972 C C . ILE A 1 518 ? -18.303 5.238 17.251 1.00 97.56 518 ILE A C 1
ATOM 3974 O O . ILE A 1 518 ? -18.192 5.655 16.100 1.00 97.56 518 ILE A O 1
ATOM 3978 N N . GLU A 1 519 ? -19.021 4.170 17.554 1.00 97.06 519 GLU A N 1
ATOM 3979 C CA . GLU A 1 519 ? -19.836 3.482 16.566 1.00 97.06 519 GLU A CA 1
ATOM 3980 C C . GLU A 1 519 ? -21.217 4.124 16.458 1.00 97.06 519 GLU A C 1
ATOM 3982 O O . GLU A 1 519 ? -21.894 4.348 17.469 1.00 97.06 519 GLU A O 1
ATOM 3987 N N . MET A 1 520 ? -21.639 4.389 15.221 1.00 95.50 520 MET A N 1
ATOM 3988 C CA . MET A 1 520 ? -22.992 4.849 14.933 1.00 95.50 520 MET A CA 1
ATOM 3989 C C . MET A 1 520 ? -24.038 3.872 15.489 1.00 95.50 520 MET A C 1
ATOM 3991 O O . MET A 1 520 ? -23.895 2.661 15.364 1.00 95.50 520 MET A O 1
ATOM 3995 N N . SER A 1 521 ? -25.108 4.401 16.082 1.00 94.88 521 SER A N 1
ATOM 3996 C CA . SER A 1 521 ? -26.207 3.616 16.656 1.00 94.88 521 SER A CA 1
ATOM 3997 C C . SER A 1 521 ? -27.363 3.425 15.666 1.00 94.88 521 SER A C 1
ATOM 3999 O O . SER A 1 521 ? -27.646 4.299 14.855 1.00 94.88 521 SER A O 1
ATOM 4001 N N . ALA A 1 522 ? -28.118 2.329 15.799 1.00 93.19 522 ALA A N 1
ATOM 4002 C CA . ALA A 1 522 ? -29.297 2.028 14.971 1.00 93.19 522 ALA A CA 1
ATOM 4003 C C . ALA A 1 522 ? -30.574 2.831 15.321 1.00 93.19 522 ALA A C 1
ATOM 4005 O O . ALA A 1 522 ? -31.674 2.421 14.955 1.00 93.19 522 ALA A O 1
ATOM 4006 N N . GLY A 1 523 ? -30.481 3.897 16.124 1.00 89.62 523 GLY A N 1
ATOM 4007 C CA . GLY A 1 523 ? -31.620 4.769 16.455 1.00 89.62 523 GLY A CA 1
ATOM 4008 C C . GLY A 1 523 ? -32.688 4.198 17.407 1.00 89.62 523 GLY A C 1
ATOM 4009 O O . GLY A 1 523 ? -33.745 4.809 17.582 1.00 89.62 523 GLY A O 1
ATOM 4010 N N . SER A 1 524 ? -32.469 3.039 18.039 1.00 87.69 524 SER A N 1
ATOM 4011 C CA . SER A 1 524 ? -33.473 2.414 18.918 1.00 87.69 524 SER A CA 1
ATOM 4012 C C . SER A 1 524 ? -33.742 3.225 20.193 1.00 87.69 524 SER A C 1
ATOM 4014 O O . SER A 1 524 ? -32.984 3.158 21.158 1.00 87.69 524 SER A O 1
ATOM 4016 N N . GLY A 1 525 ? -34.876 3.928 20.240 1.00 88.12 525 GLY A N 1
ATOM 4017 C CA . GLY A 1 525 ? -35.244 4.803 21.356 1.00 88.12 525 GLY A CA 1
ATOM 4018 C C . GLY A 1 525 ? -34.535 6.158 21.285 1.00 88.12 525 GLY A C 1
ATOM 4019 O O . GLY A 1 525 ? -34.294 6.679 20.199 1.00 88.12 525 GLY A O 1
ATOM 4020 N N . ASN A 1 526 ? -34.222 6.737 22.447 1.00 91.38 526 ASN A N 1
ATOM 4021 C CA . ASN A 1 526 ? -33.506 8.012 22.567 1.00 91.38 526 ASN A CA 1
ATOM 4022 C C . ASN A 1 526 ? -31.995 7.747 22.722 1.00 91.38 526 ASN A C 1
ATOM 4024 O O . ASN A 1 526 ? -31.449 7.877 23.820 1.00 91.38 526 ASN A O 1
ATOM 4028 N N . VAL A 1 527 ? -31.355 7.210 21.679 1.00 94.00 527 VAL A N 1
ATOM 4029 C CA . VAL A 1 527 ? -29.917 6.862 21.650 1.00 94.00 527 VAL A CA 1
ATOM 4030 C C . VAL A 1 527 ? -29.086 7.976 21.039 1.00 94.00 527 VAL A C 1
ATOM 4032 O O . VAL A 1 527 ? -29.589 8.693 20.188 1.00 94.00 527 VAL A O 1
ATOM 4035 N N . VAL A 1 528 ? -27.837 8.110 21.486 1.00 95.31 528 VAL A N 1
ATOM 4036 C CA . VAL A 1 528 ? -26.893 9.109 20.965 1.00 95.31 528 VAL A CA 1
ATOM 4037 C C . VAL A 1 528 ? -26.051 8.498 19.849 1.00 95.31 528 VAL A C 1
ATOM 4039 O O . VAL A 1 528 ? -25.551 7.377 19.990 1.00 95.31 528 VAL A O 1
ATOM 4042 N N . GLY A 1 529 ? -25.835 9.263 18.783 1.00 93.62 529 GLY A N 1
ATOM 4043 C CA . GLY A 1 529 ? -24.953 8.898 17.679 1.00 93.62 529 GLY A CA 1
ATOM 4044 C C . GLY A 1 529 ? -25.640 8.055 16.609 1.00 93.62 529 GLY A C 1
ATOM 4045 O O . GLY A 1 529 ? -24.978 7.253 15.960 1.00 93.62 529 GLY A O 1
ATOM 4046 N N . ASP A 1 530 ? -26.958 8.177 16.444 1.00 94.38 530 ASP A N 1
ATOM 4047 C CA . ASP A 1 530 ? -27.678 7.608 15.296 1.00 94.38 530 ASP A CA 1
ATOM 4048 C C . ASP A 1 530 ? -27.730 8.557 14.086 1.00 94.38 530 ASP A C 1
ATOM 4050 O O . ASP A 1 530 ? -28.107 8.133 12.995 1.00 94.38 530 ASP A O 1
ATOM 4054 N N . ARG A 1 531 ? -27.312 9.814 14.278 1.00 94.75 531 ARG A N 1
ATOM 4055 C CA . ARG A 1 531 ? -27.177 10.854 13.252 1.00 94.75 531 ARG A CA 1
ATOM 4056 C C . ARG A 1 531 ? -25.747 11.382 13.177 1.00 94.75 531 ARG A C 1
ATOM 4058 O O . ARG A 1 531 ? -25.078 11.499 14.209 1.00 94.75 531 ARG A O 1
ATOM 4065 N N . PHE A 1 532 ? -25.282 11.729 11.978 1.00 96.50 532 PHE A N 1
ATOM 4066 C CA . PHE A 1 532 ? -23.923 12.240 11.776 1.00 96.50 532 PHE A CA 1
ATOM 4067 C C . PHE A 1 532 ? -23.659 13.550 12.523 1.00 96.50 532 PHE A C 1
ATOM 4069 O O . PHE A 1 532 ? -22.583 13.706 13.092 1.00 96.50 532 PHE A O 1
ATOM 4076 N N . GLU A 1 533 ? -24.642 14.446 12.614 1.00 95.25 533 GLU A N 1
ATOM 4077 C CA . GLU A 1 533 ? -24.517 15.741 13.293 1.00 95.25 533 GLU A CA 1
ATOM 4078 C C . GLU A 1 533 ? -24.209 15.585 14.787 1.00 95.25 533 GLU A C 1
ATOM 4080 O O . GLU A 1 533 ? -23.460 16.372 15.365 1.00 95.25 533 GLU A O 1
ATOM 4085 N N . GLU A 1 534 ? -24.754 14.547 15.425 1.00 94.25 534 GLU A N 1
ATOM 4086 C CA . GLU A 1 534 ? -24.495 14.267 16.839 1.00 94.25 534 GLU A CA 1
ATOM 4087 C C . GLU A 1 534 ? -23.055 13.801 17.060 1.00 94.25 534 GLU A C 1
ATOM 4089 O O . GLU A 1 534 ? -22.407 14.212 18.024 1.00 94.25 534 GLU A O 1
ATOM 4094 N N . ILE A 1 535 ? -22.544 12.959 16.159 1.00 96.06 535 ILE A N 1
ATOM 4095 C CA . ILE A 1 535 ? -21.163 12.472 16.204 1.00 96.06 535 ILE A CA 1
ATOM 4096 C C . ILE A 1 535 ? -20.194 13.619 15.897 1.00 96.06 535 ILE A C 1
ATOM 4098 O O . ILE A 1 535 ? -19.216 13.791 16.626 1.00 96.06 535 ILE A O 1
ATOM 4102 N N . ALA A 1 536 ? -20.489 14.427 14.875 1.00 94.88 536 ALA A N 1
ATOM 4103 C CA . ALA A 1 536 ? -19.708 15.604 14.502 1.00 94.88 536 ALA A CA 1
ATOM 4104 C C . ALA A 1 536 ? -19.569 16.579 15.680 1.00 94.88 536 ALA A C 1
ATOM 4106 O O . ALA A 1 536 ? -18.456 16.968 16.029 1.00 94.88 536 ALA A O 1
ATOM 4107 N N . LEU A 1 537 ? -20.673 16.878 16.375 1.00 93.75 537 LEU A N 1
ATOM 4108 C CA . LEU A 1 537 ? -20.662 17.748 17.552 1.00 93.75 537 LEU A CA 1
ATOM 4109 C C . LEU A 1 537 ? -19.786 17.193 18.688 1.00 93.75 537 LEU A C 1
ATOM 4111 O O . LEU A 1 537 ? -19.076 17.950 19.351 1.00 93.75 537 LEU A O 1
ATOM 4115 N N . ILE A 1 538 ? -19.815 15.875 18.925 1.00 94.12 538 ILE A N 1
ATOM 4116 C CA . ILE A 1 538 ? -18.956 15.233 19.934 1.00 94.12 538 ILE A CA 1
ATOM 4117 C C . ILE A 1 538 ? -17.477 15.377 19.558 1.00 94.12 538 ILE A C 1
ATOM 4119 O O . ILE A 1 538 ? -16.661 15.686 20.431 1.00 94.12 538 ILE A O 1
ATOM 4123 N N . LEU A 1 539 ? -17.130 15.151 18.288 1.00 92.25 539 LEU A N 1
ATOM 4124 C CA . LEU A 1 539 ? -15.758 15.264 17.793 1.00 92.25 539 LEU A CA 1
ATOM 4125 C C . LEU A 1 539 ? -15.248 16.705 17.877 1.00 92.25 539 LEU A C 1
ATOM 4127 O O . LEU A 1 539 ? -14.191 16.928 18.464 1.00 92.25 539 LEU A O 1
ATOM 4131 N N . GLU A 1 540 ? -16.014 17.674 17.374 1.00 90.00 540 GLU A N 1
ATOM 4132 C CA . GLU A 1 540 ? -15.645 19.094 17.382 1.00 90.00 540 GLU A CA 1
ATOM 4133 C C . GLU A 1 540 ? -15.381 19.588 18.811 1.00 90.00 540 GLU A C 1
ATOM 4135 O O . GLU A 1 540 ? -14.325 20.156 19.113 1.00 90.00 540 GLU A O 1
ATOM 4140 N N . GLU A 1 541 ? -16.306 19.311 19.734 1.00 89.56 541 GLU A N 1
ATOM 4141 C CA . GLU A 1 541 ? -16.162 19.713 21.132 1.00 89.56 541 GLU A CA 1
ATOM 4142 C C . GLU A 1 541 ? -14.985 19.015 21.820 1.00 89.56 541 GLU A C 1
ATOM 4144 O O . GLU A 1 541 ? -14.277 19.628 22.631 1.00 89.56 541 GLU A O 1
ATOM 4149 N N . TRP A 1 542 ? -14.745 17.744 21.498 1.00 88.69 542 TRP A N 1
ATOM 4150 C CA . TRP A 1 542 ? -13.597 17.013 22.016 1.00 88.69 542 TRP A CA 1
ATOM 4151 C C . TRP A 1 542 ? -12.275 17.605 21.531 1.00 88.69 542 TRP A C 1
ATOM 4153 O O . TRP A 1 542 ? -11.367 17.822 22.341 1.00 88.69 542 TRP A O 1
ATOM 4163 N N . GLU A 1 543 ? -12.139 17.874 20.236 1.00 85.44 543 GLU A N 1
ATOM 4164 C CA . GLU A 1 543 ? -10.913 18.423 19.658 1.00 85.44 543 GLU A CA 1
ATOM 4165 C C . GLU A 1 543 ? -10.614 19.814 20.204 1.00 85.44 543 GLU A C 1
ATOM 4167 O O . GLU A 1 543 ? -9.487 20.080 20.638 1.00 85.44 543 GLU A O 1
ATOM 4172 N N . ARG A 1 544 ? -11.648 20.658 20.292 1.00 84.94 544 ARG A N 1
ATOM 4173 C CA . ARG A 1 544 ? -11.574 22.008 20.856 1.00 84.94 544 ARG A CA 1
ATOM 4174 C C . ARG A 1 544 ? -11.048 22.011 22.290 1.00 84.94 544 ARG A C 1
ATOM 4176 O O . ARG A 1 544 ? -10.296 22.909 22.667 1.00 84.94 544 ARG A O 1
ATOM 4183 N N . LYS A 1 545 ? -11.457 21.039 23.111 1.00 82.38 545 LYS A N 1
ATOM 4184 C CA . LYS A 1 545 ? -11.093 20.983 24.536 1.00 82.38 545 LYS A CA 1
ATOM 4185 C C . LYS A 1 545 ? -9.801 20.227 24.821 1.00 82.38 545 LYS A C 1
ATOM 4187 O O . LYS A 1 545 ? -9.042 20.628 25.701 1.00 82.38 545 LYS A O 1
ATOM 4192 N N . SER A 1 546 ? -9.581 19.105 24.143 1.00 75.44 546 SER A N 1
ATOM 4193 C CA . SER A 1 546 ? -8.517 18.160 24.490 1.00 75.44 546 SER A CA 1
ATOM 4194 C C . SER A 1 546 ? -7.232 18.379 23.691 1.00 75.44 546 SER A C 1
ATOM 4196 O O . SER A 1 546 ? -6.151 18.054 24.188 1.00 75.44 546 SER A O 1
ATOM 4198 N N . GLY A 1 547 ? -7.335 18.879 22.451 1.00 62.56 547 GLY A N 1
ATOM 4199 C CA . GLY A 1 547 ? -6.233 18.895 21.487 1.00 62.56 547 GLY A CA 1
ATOM 4200 C C . GLY A 1 547 ? -5.672 17.501 21.153 1.00 62.56 547 GLY A C 1
ATOM 4201 O O . GLY A 1 547 ? -4.521 17.400 20.724 1.00 62.56 547 GLY A O 1
ATOM 4202 N N . ARG A 1 548 ? -6.425 16.413 21.401 1.00 65.62 548 ARG A N 1
ATOM 4203 C CA . ARG A 1 548 ? -5.963 15.020 21.244 1.00 65.62 548 ARG A CA 1
ATOM 4204 C C . ARG A 1 548 ? -6.669 14.307 20.079 1.00 65.62 548 ARG A C 1
ATOM 4206 O O . ARG A 1 548 ? -7.883 14.139 20.142 1.00 65.62 548 ARG A O 1
ATOM 4213 N N . PRO A 1 549 ? -5.931 13.723 19.114 1.00 58.97 549 PRO A N 1
ATOM 4214 C CA . PRO A 1 549 ? -6.507 13.099 17.914 1.00 58.97 549 PRO A CA 1
ATOM 4215 C C . PRO A 1 549 ? -6.971 11.637 18.108 1.00 58.97 549 PRO A C 1
ATOM 4217 O O . PRO A 1 549 ? -6.946 10.857 17.164 1.00 58.97 549 PRO A O 1
ATOM 4220 N N . HIS A 1 550 ? -7.324 11.209 19.328 1.00 72.69 550 HIS A N 1
ATOM 4221 C CA . HIS A 1 550 ? -7.556 9.780 19.632 1.00 72.69 550 HIS A CA 1
ATOM 4222 C C . HIS A 1 550 ? -9.008 9.315 19.420 1.00 72.69 550 HIS A C 1
ATOM 4224 O O . HIS A 1 550 ? -9.315 8.170 19.756 1.00 72.69 550 HIS A O 1
ATOM 4230 N N . LEU A 1 551 ? -9.893 10.169 18.891 1.00 91.69 551 LEU A N 1
ATOM 4231 C CA . LEU A 1 551 ? -11.265 9.790 18.552 1.00 91.69 551 LEU A CA 1
ATOM 4232 C C . LEU A 1 551 ? -11.394 9.415 17.074 1.00 91.69 551 LEU A C 1
ATOM 4234 O O . LEU A 1 551 ? -10.917 10.116 16.181 1.00 91.69 551 LEU A O 1
ATOM 4238 N N . GLY A 1 552 ? -12.076 8.305 16.835 1.00 94.88 552 GLY A N 1
ATOM 4239 C CA . GLY A 1 552 ? -12.489 7.844 15.521 1.00 94.88 552 GLY A CA 1
ATOM 4240 C C . GLY A 1 552 ? -13.973 7.505 15.488 1.00 94.88 552 GLY A C 1
ATOM 4241 O O . GLY A 1 552 ? -14.641 7.490 16.519 1.00 94.88 552 GLY A O 1
ATOM 4242 N N . VAL A 1 553 ? -14.471 7.184 14.299 1.00 97.69 553 VAL A N 1
ATOM 4243 C CA . VAL A 1 553 ? -15.865 6.809 14.059 1.00 97.69 553 VAL A CA 1
ATOM 4244 C C . VAL A 1 553 ? -15.931 5.450 13.370 1.00 97.69 553 VAL A C 1
ATOM 4246 O O . VAL A 1 553 ? -15.121 5.142 12.487 1.00 97.69 553 VAL A O 1
ATOM 4249 N N . GLY A 1 554 ? -16.865 4.621 13.828 1.00 97.69 554 GLY A N 1
ATOM 4250 C CA . GLY A 1 554 ? -17.246 3.349 13.230 1.00 97.69 554 GLY A CA 1
ATOM 4251 C C . GLY A 1 554 ? -18.563 3.513 12.480 1.00 97.69 554 GLY A C 1
ATOM 4252 O O . GLY A 1 554 ? -19.557 3.935 13.070 1.00 97.69 554 GLY A O 1
ATOM 4253 N N . PHE A 1 555 ? -18.565 3.197 11.187 1.00 97.81 555 PHE A N 1
ATOM 4254 C CA . PHE A 1 555 ? -19.774 3.198 10.367 1.00 97.81 555 PHE A CA 1
ATOM 4255 C C . PHE A 1 555 ? -20.320 1.775 10.269 1.00 97.81 555 PHE A C 1
ATOM 4257 O O . PHE A 1 555 ? -19.647 0.904 9.724 1.00 97.81 555 PHE A O 1
ATOM 4264 N N . ASP A 1 556 ? -21.528 1.527 10.760 1.00 97.62 556 ASP A N 1
ATOM 4265 C CA . ASP A 1 556 ? -22.206 0.244 10.568 1.00 97.62 556 ASP A CA 1
ATOM 4266 C C . ASP A 1 556 ? -23.301 0.397 9.503 1.00 97.62 556 ASP A C 1
ATOM 4268 O O . ASP A 1 556 ? -24.192 1.243 9.617 1.00 97.62 556 ASP A O 1
ATOM 4272 N N . THR A 1 557 ? -23.226 -0.415 8.442 1.00 97.62 557 THR A N 1
ATOM 4273 C CA . THR A 1 557 ? -24.182 -0.364 7.323 1.00 97.62 557 THR A CA 1
ATOM 4274 C C . THR A 1 557 ? -25.613 -0.666 7.756 1.00 97.62 557 THR A C 1
ATOM 4276 O O . THR A 1 557 ? -26.555 -0.063 7.241 1.00 97.62 557 THR A O 1
ATOM 4279 N N . GLN A 1 558 ? -25.800 -1.581 8.706 1.00 97.12 558 GLN A N 1
ATOM 4280 C CA . GLN A 1 558 ? -27.108 -1.894 9.257 1.00 97.12 558 GLN A CA 1
ATOM 4281 C C . GLN A 1 558 ? -27.631 -0.750 10.116 1.00 97.12 558 GLN A C 1
ATOM 4283 O O . GLN A 1 558 ? -28.815 -0.417 10.003 1.00 97.12 558 GLN A O 1
ATOM 4288 N N . HIS A 1 559 ? -26.786 -0.147 10.950 1.00 97.56 559 HIS A N 1
ATOM 4289 C CA . HIS A 1 559 ? -27.183 0.962 11.812 1.00 97.56 559 HIS A CA 1
ATOM 4290 C C . HIS A 1 559 ? -27.571 2.187 10.997 1.00 97.56 559 HIS A C 1
ATOM 4292 O O . HIS A 1 559 ? -28.666 2.706 11.199 1.00 97.56 559 HIS A O 1
ATOM 4298 N N . ALA A 1 560 ? -26.754 2.578 10.016 1.00 97.50 560 ALA A N 1
ATOM 4299 C CA . ALA A 1 560 ? -27.076 3.676 9.112 1.00 97.50 560 ALA A CA 1
ATOM 4300 C C . ALA A 1 560 ? -28.438 3.444 8.423 1.00 97.50 560 ALA A C 1
ATOM 4302 O O . ALA A 1 560 ? -29.338 4.285 8.488 1.00 97.50 560 ALA A O 1
ATOM 4303 N N . PHE A 1 561 ? -28.652 2.246 7.872 1.00 97.94 561 PHE A N 1
ATOM 4304 C CA . PHE A 1 561 ? -29.919 1.883 7.237 1.00 97.94 561 PHE A CA 1
ATOM 4305 C C . PHE A 1 561 ? -31.114 1.902 8.208 1.00 97.94 561 PHE A C 1
ATOM 4307 O O . PHE A 1 561 ? -32.192 2.415 7.896 1.00 97.94 561 PHE A O 1
ATOM 4314 N N . ALA A 1 562 ? -30.957 1.377 9.423 1.00 97.19 562 ALA A N 1
ATOM 4315 C CA . ALA A 1 562 ? -32.026 1.413 10.419 1.00 97.19 562 ALA A CA 1
ATOM 4316 C C . ALA A 1 562 ? -32.328 2.830 10.924 1.00 97.19 562 ALA A C 1
ATOM 4318 O O . ALA A 1 562 ? -33.482 3.097 11.269 1.00 97.19 562 ALA A O 1
ATOM 4319 N N . SER A 1 563 ? -31.333 3.714 10.948 1.00 95.81 563 SER A N 1
ATOM 4320 C CA . SER A 1 563 ? -31.466 5.107 11.382 1.00 95.81 563 SER A CA 1
ATOM 4321 C C . SER A 1 563 ? -32.077 6.015 10.313 1.00 95.81 563 SER A C 1
ATOM 4323 O O . SER A 1 563 ? -32.689 7.019 10.672 1.00 95.81 563 SER A O 1
ATOM 4325 N N . GLY A 1 564 ? -32.028 5.617 9.035 1.00 96.38 564 GLY A N 1
ATOM 4326 C CA . GLY A 1 564 ? -32.747 6.280 7.939 1.00 96.38 564 GLY A CA 1
ATOM 4327 C C . GLY A 1 564 ? -31.919 6.576 6.688 1.00 96.38 564 GLY A C 1
ATOM 4328 O O . GLY A 1 564 ? -32.484 7.081 5.722 1.00 96.38 564 GLY A O 1
ATOM 4329 N N . TYR A 1 565 ? -30.628 6.240 6.673 1.00 97.25 565 TYR A N 1
ATOM 4330 C CA . TYR A 1 565 ? -29.750 6.450 5.521 1.00 97.25 565 TYR A CA 1
ATOM 4331 C C . TYR A 1 565 ? -29.987 5.365 4.460 1.00 97.25 565 TYR A C 1
ATOM 4333 O O . TYR A 1 565 ? -29.713 4.181 4.685 1.00 97.25 565 TYR A O 1
ATOM 4341 N N . ASP A 1 566 ? -30.534 5.742 3.302 1.00 97.25 566 ASP A N 1
ATOM 4342 C CA . ASP A 1 566 ? -30.861 4.785 2.242 1.00 97.25 566 ASP A CA 1
ATOM 4343 C C . ASP A 1 566 ? -29.642 4.443 1.383 1.00 97.25 566 ASP A C 1
ATOM 4345 O O . ASP A 1 566 ? -29.361 5.061 0.361 1.00 97.25 566 ASP A O 1
ATOM 4349 N N . ILE A 1 567 ? -28.930 3.403 1.802 1.00 97.00 567 ILE A N 1
ATOM 4350 C CA . ILE A 1 567 ? -27.700 2.942 1.155 1.00 97.00 567 ILE A CA 1
ATOM 4351 C C . ILE A 1 567 ? -27.906 1.819 0.127 1.00 97.00 567 ILE A C 1
ATOM 4353 O O . ILE A 1 567 ? -26.933 1.203 -0.300 1.00 97.00 567 ILE A O 1
ATOM 4357 N N . ARG A 1 568 ? -29.152 1.487 -0.239 1.00 96.69 568 ARG A N 1
ATOM 4358 C CA . ARG A 1 568 ? -29.457 0.306 -1.078 1.00 96.69 568 ARG A CA 1
ATOM 4359 C C . ARG A 1 568 ? -28.909 0.411 -2.500 1.00 96.69 568 ARG A C 1
ATOM 4361 O O . ARG A 1 568 ? -28.582 -0.611 -3.099 1.00 96.69 568 ARG A O 1
ATOM 4368 N N . THR A 1 569 ? -28.839 1.629 -3.029 1.00 94.06 569 THR A N 1
ATOM 4369 C CA . THR A 1 569 ? -28.356 1.935 -4.380 1.00 94.06 569 THR A CA 1
ATOM 4370 C C . THR A 1 569 ? -26.934 2.479 -4.338 1.00 94.06 569 THR A C 1
ATOM 4372 O O . THR A 1 569 ? -26.480 2.997 -3.315 1.00 94.06 569 THR A O 1
ATOM 4375 N N . THR A 1 570 ? -26.226 2.395 -5.464 1.00 89.81 570 THR A N 1
ATOM 4376 C CA . THR A 1 570 ? -24.877 2.974 -5.585 1.00 89.81 570 THR A CA 1
ATOM 4377 C C . THR A 1 570 ? -24.890 4.484 -5.322 1.00 89.81 570 THR A C 1
ATOM 4379 O O . THR A 1 570 ? -24.021 4.998 -4.617 1.00 89.81 570 THR A O 1
ATOM 4382 N N . GLU A 1 571 ? -25.896 5.186 -5.844 1.00 92.75 571 GLU A N 1
ATOM 4383 C CA . GLU A 1 571 ? -26.095 6.622 -5.654 1.00 92.75 571 GLU A CA 1
ATOM 4384 C C . GLU A 1 571 ? -26.408 6.962 -4.193 1.00 92.75 571 GLU A C 1
ATOM 4386 O O . GLU A 1 571 ? -25.736 7.818 -3.626 1.00 92.75 571 GLU A O 1
ATOM 4391 N N . GLY A 1 572 ? -27.343 6.252 -3.553 1.00 94.94 572 GLY A N 1
ATOM 4392 C CA . GLY A 1 572 ? -27.711 6.505 -2.155 1.00 94.94 572 GLY A CA 1
ATOM 4393 C C . GLY A 1 572 ? -26.575 6.198 -1.175 1.00 94.94 572 GLY A C 1
ATOM 4394 O O . GLY A 1 572 ? -26.341 6.939 -0.217 1.00 94.94 572 GLY A O 1
ATOM 4395 N N . PHE A 1 573 ? -25.784 5.153 -1.453 1.00 95.31 573 PHE A N 1
ATOM 4396 C CA . PHE A 1 573 ? -24.559 4.883 -0.700 1.00 95.31 573 PHE A CA 1
ATOM 4397 C C . PHE A 1 573 ? -23.547 6.024 -0.848 1.00 95.31 573 PHE A C 1
ATOM 4399 O O . PHE A 1 573 ? -22.981 6.467 0.150 1.00 95.31 573 PHE A O 1
ATOM 4406 N N . LYS A 1 574 ? -23.331 6.523 -2.073 1.00 92.25 574 LYS A N 1
ATOM 4407 C CA . LYS A 1 574 ? -22.432 7.655 -2.322 1.00 92.25 574 LYS A CA 1
ATOM 4408 C C . LYS A 1 574 ? -22.899 8.913 -1.586 1.00 92.25 574 LYS A C 1
ATOM 4410 O O . LYS A 1 574 ? -22.084 9.532 -0.919 1.00 92.25 574 LYS A O 1
ATOM 4415 N N . GLU A 1 575 ? -24.182 9.259 -1.667 1.00 96.44 575 GLU A N 1
ATOM 4416 C CA . GLU A 1 575 ? -24.758 10.412 -0.957 1.00 96.44 575 GLU A CA 1
ATOM 4417 C C . GLU A 1 575 ? -24.535 10.310 0.557 1.00 96.44 575 GLU A C 1
ATOM 4419 O O . GLU A 1 575 ? -24.079 11.265 1.175 1.00 96.44 575 GLU A O 1
ATOM 4424 N N . THR A 1 576 ? -24.744 9.124 1.137 1.00 96.75 576 THR A N 1
ATOM 4425 C CA . THR A 1 576 ? -24.498 8.881 2.569 1.00 96.75 576 THR A CA 1
ATOM 4426 C C . THR A 1 576 ? -23.020 9.060 2.943 1.00 96.75 576 THR A C 1
ATOM 4428 O O . THR A 1 576 ? -22.702 9.581 4.010 1.00 96.75 576 THR A O 1
ATOM 4431 N N . VAL A 1 577 ? -22.095 8.616 2.084 1.00 95.38 577 VAL A N 1
ATOM 4432 C CA . VAL A 1 577 ? -20.647 8.771 2.310 1.00 95.38 577 VAL A CA 1
ATOM 4433 C C . VAL A 1 577 ? -20.206 10.225 2.147 1.00 95.38 577 VAL A C 1
ATOM 4435 O O . VAL A 1 577 ? -19.367 10.676 2.922 1.00 95.38 577 VAL A O 1
ATOM 4438 N N . ASP A 1 578 ? -20.762 10.950 1.177 1.00 92.38 578 ASP A N 1
ATOM 4439 C CA . ASP A 1 578 ? -20.488 12.376 0.978 1.00 92.38 578 ASP A CA 1
ATOM 4440 C C . ASP A 1 578 ? -20.982 13.195 2.183 1.00 92.38 578 ASP A C 1
ATOM 4442 O O . ASP A 1 578 ? -20.244 14.034 2.690 1.00 92.38 578 ASP A O 1
ATOM 4446 N N . GLU A 1 579 ? -22.182 12.901 2.696 1.00 97.19 579 GLU A N 1
ATOM 4447 C CA . GLU A 1 579 ? -22.725 13.527 3.910 1.00 97.19 579 GLU A CA 1
ATOM 4448 C C . GLU A 1 579 ? -21.851 13.228 5.141 1.00 97.19 579 GLU A C 1
ATOM 4450 O O . GLU A 1 579 ? -21.556 14.119 5.941 1.00 97.19 579 GLU A O 1
ATOM 4455 N N . PHE A 1 580 ? -21.373 11.984 5.274 1.00 97.25 580 PHE A N 1
ATOM 4456 C CA . PHE A 1 580 ? -20.416 11.616 6.318 1.00 97.25 580 PHE A CA 1
ATOM 4457 C C . PHE A 1 580 ? -19.116 12.427 6.201 1.00 97.25 580 PHE A C 1
ATOM 4459 O O . PHE A 1 580 ? -18.611 12.925 7.205 1.00 97.25 580 PHE A O 1
ATOM 4466 N N . ASP A 1 581 ? -18.546 12.545 4.998 1.00 95.31 581 ASP A N 1
ATOM 4467 C CA . ASP A 1 581 ? -17.300 13.289 4.771 1.00 95.31 581 ASP A CA 1
ATOM 4468 C C . ASP A 1 581 ? -17.477 14.787 5.054 1.00 95.31 581 ASP A C 1
ATOM 4470 O O . ASP A 1 581 ? -16.599 15.408 5.644 1.00 95.31 581 ASP A O 1
ATOM 4474 N N . GLU A 1 582 ? -18.629 15.358 4.698 1.00 94.69 582 GLU A N 1
ATOM 4475 C CA . GLU A 1 582 ? -18.942 16.766 4.948 1.00 94.69 582 GLU A CA 1
ATOM 4476 C C . GLU A 1 582 ? -19.061 17.088 6.445 1.00 94.69 582 GLU A C 1
ATOM 4478 O O . GLU A 1 582 ? -18.516 18.094 6.901 1.00 94.69 582 GLU A O 1
ATOM 4483 N N . LEU A 1 583 ? -19.766 16.249 7.212 1.00 94.88 583 LEU A N 1
ATOM 4484 C CA . LEU A 1 583 ? -20.061 16.521 8.623 1.00 94.88 583 LEU A CA 1
ATOM 4485 C C . LEU A 1 583 ? -18.976 16.025 9.582 1.00 94.88 583 LEU A C 1
ATOM 4487 O O . LEU A 1 583 ? -18.688 16.679 10.582 1.00 94.88 583 LEU A O 1
ATOM 4491 N N . ILE A 1 584 ? -18.417 14.845 9.316 1.00 94.50 584 ILE A N 1
ATOM 4492 C CA . ILE A 1 584 ? -17.493 14.149 10.220 1.00 94.50 584 ILE A CA 1
ATOM 4493 C C . ILE A 1 584 ? -16.068 14.143 9.664 1.00 94.50 584 ILE A C 1
ATOM 4495 O O . ILE A 1 584 ? -15.127 14.231 10.445 1.00 94.50 584 ILE A O 1
ATOM 4499 N N . GLY A 1 585 ? -15.899 14.018 8.347 1.00 90.94 585 GLY A N 1
ATOM 4500 C CA . GLY A 1 585 ? -14.599 13.845 7.697 1.00 90.94 585 GLY A CA 1
ATOM 4501 C C . GLY A 1 585 ? -14.143 12.383 7.647 1.00 90.94 585 GLY A C 1
ATOM 4502 O O . GLY A 1 585 ? -14.077 11.665 8.654 1.00 90.94 585 GLY A O 1
ATOM 4503 N N . LEU A 1 586 ? -13.782 11.904 6.454 1.00 90.06 586 LEU A N 1
ATOM 4504 C CA . LEU A 1 586 ? -13.333 10.522 6.240 1.00 90.06 586 LEU A CA 1
ATOM 4505 C C . LEU A 1 586 ? -12.012 10.180 6.945 1.00 90.06 586 LEU A C 1
ATOM 4507 O O . LEU A 1 586 ? -11.704 9.002 7.135 1.00 90.06 586 LEU A O 1
ATOM 4511 N N . GLU A 1 587 ? -11.229 11.164 7.385 1.00 86.94 587 GLU A N 1
ATOM 4512 C CA . GLU A 1 587 ? -10.062 10.949 8.242 1.00 86.94 587 GLU A CA 1
ATOM 4513 C C . GLU A 1 587 ? -10.426 10.367 9.614 1.00 86.94 587 GLU A C 1
ATOM 4515 O O . GLU A 1 587 ? -9.599 9.664 10.214 1.00 86.94 587 GLU A O 1
ATOM 4520 N N . HIS A 1 588 ? -11.650 10.608 10.095 1.00 92.56 588 HIS A N 1
ATOM 4521 C CA . HIS A 1 588 ? -12.157 10.069 11.353 1.00 92.56 588 HIS A CA 1
ATOM 4522 C C . HIS A 1 588 ? -12.733 8.663 11.198 1.00 92.56 588 HIS A C 1
ATOM 4524 O O . HIS A 1 588 ? -12.806 7.940 12.190 1.00 92.56 588 HIS A O 1
ATOM 4530 N N . LEU A 1 589 ? -13.068 8.216 9.985 1.00 96.31 589 LEU A N 1
ATOM 4531 C CA . LEU A 1 589 ? -13.612 6.881 9.743 1.00 96.31 589 LEU A CA 1
ATOM 4532 C C . LEU A 1 589 ? -12.535 5.794 9.938 1.00 96.31 589 LEU A C 1
ATOM 4534 O O . LEU A 1 589 ? -11.607 5.649 9.137 1.00 96.31 589 LEU A O 1
ATOM 4538 N N . LYS A 1 590 ? -12.639 5.010 11.020 1.00 95.75 590 LYS A N 1
ATOM 4539 C CA . LYS A 1 590 ? -11.617 4.011 11.407 1.00 95.75 590 LYS A CA 1
ATOM 4540 C C . LYS A 1 590 ? -12.032 2.564 11.185 1.00 95.75 590 LYS A C 1
ATOM 4542 O O . LYS A 1 590 ? -11.151 1.699 11.150 1.00 95.75 590 LYS A O 1
ATOM 4547 N N . LEU A 1 591 ? -13.329 2.303 11.074 1.00 97.31 591 LEU A N 1
ATOM 4548 C CA . LEU A 1 591 ? -13.902 0.967 10.961 1.00 97.31 591 LEU A CA 1
ATOM 4549 C C . LEU A 1 591 ? -15.230 1.039 10.212 1.00 97.31 591 LEU A C 1
ATOM 4551 O O . LEU A 1 591 ? -15.999 1.977 10.410 1.00 97.31 591 LEU A O 1
ATOM 4555 N N . ILE A 1 592 ? -15.490 0.040 9.374 1.00 98.19 592 ILE A N 1
ATOM 4556 C CA . ILE A 1 592 ? -16.810 -0.204 8.810 1.00 98.19 592 ILE A CA 1
ATOM 4557 C C . ILE A 1 592 ? -17.272 -1.580 9.277 1.00 98.19 592 ILE A C 1
ATOM 4559 O O . ILE A 1 592 ? -16.627 -2.589 8.973 1.00 98.19 592 ILE A O 1
ATOM 4563 N N . HIS A 1 593 ? -18.394 -1.629 9.978 1.00 97.81 593 HIS A N 1
ATOM 4564 C CA . HIS A 1 593 ? -19.128 -2.868 10.152 1.00 97.81 593 HIS A CA 1
ATOM 4565 C C . HIS A 1 593 ? -20.012 -3.096 8.927 1.00 97.81 593 HIS A C 1
ATOM 4567 O O . HIS A 1 593 ? -20.749 -2.210 8.491 1.00 97.81 593 HIS A O 1
ATOM 4573 N N . VAL A 1 594 ? -19.871 -4.269 8.312 1.00 96.19 594 VAL A N 1
ATOM 4574 C CA . VAL A 1 594 ? -20.569 -4.618 7.072 1.00 96.19 594 VAL A CA 1
ATOM 4575 C C . VAL A 1 594 ? -21.597 -5.683 7.397 1.00 96.19 594 VAL A C 1
ATOM 4577 O O . VAL A 1 594 ? -21.281 -6.864 7.452 1.00 96.19 594 VAL A O 1
ATOM 4580 N N . ASN A 1 595 ? -22.832 -5.256 7.606 1.00 95.31 595 ASN A N 1
ATOM 4581 C CA . ASN A 1 595 ? -23.954 -6.106 7.974 1.00 95.31 595 ASN A CA 1
ATOM 4582 C C . ASN A 1 595 ? -25.166 -5.772 7.101 1.00 95.31 595 ASN A C 1
ATOM 4584 O O . ASN A 1 595 ? -25.457 -4.604 6.840 1.00 95.31 595 ASN A O 1
ATOM 4588 N N . ASP A 1 596 ? -25.889 -6.798 6.653 1.00 95.88 596 ASP A N 1
ATOM 4589 C CA . ASP A 1 596 ? -27.216 -6.606 6.065 1.00 95.88 596 ASP A CA 1
ATOM 4590 C C . ASP A 1 596 ? -28.240 -6.357 7.185 1.00 95.88 596 ASP A C 1
ATOM 4592 O O . ASP A 1 596 ? -27.946 -6.566 8.364 1.00 95.88 596 ASP A O 1
ATOM 4596 N N . SER A 1 597 ? -29.440 -5.885 6.851 1.00 96.25 597 SER A N 1
ATOM 4597 C CA . SER A 1 597 ? -30.465 -5.570 7.853 1.00 96.25 597 SER A CA 1
ATOM 4598 C C . SER A 1 597 ? -31.616 -6.567 7.836 1.00 96.25 597 SER A C 1
ATOM 4600 O O . SER A 1 597 ? -32.218 -6.806 6.790 1.00 96.25 597 SER A O 1
ATOM 4602 N N . LYS A 1 598 ? -31.998 -7.096 9.009 1.00 96.00 598 LYS A N 1
ATOM 4603 C CA . LYS A 1 598 ? -33.247 -7.875 9.174 1.00 96.00 598 LYS A CA 1
ATOM 4604 C C . LYS A 1 598 ? -34.496 -7.004 9.182 1.00 96.00 598 LYS A C 1
ATOM 4606 O O . LYS A 1 598 ? -35.604 -7.538 9.171 1.00 96.00 598 LYS A O 1
ATOM 4611 N N . VAL A 1 599 ? -34.341 -5.689 9.292 1.00 95.94 599 VAL A N 1
ATOM 4612 C CA . VAL A 1 599 ? -35.446 -4.742 9.426 1.00 95.94 599 VAL A CA 1
ATOM 4613 C C . VAL A 1 599 ? -35.464 -3.774 8.243 1.00 95.94 599 VAL A C 1
ATOM 4615 O O . VAL A 1 599 ? -34.422 -3.531 7.645 1.00 95.94 599 VAL A O 1
ATOM 4618 N N . PRO A 1 600 ? -36.633 -3.233 7.862 1.00 97.75 600 PRO A N 1
ATOM 4619 C CA . PRO A 1 600 ? -36.708 -2.261 6.776 1.00 97.75 600 PRO A CA 1
ATOM 4620 C C . PRO A 1 600 ? -36.064 -0.915 7.155 1.00 97.75 600 PRO A C 1
ATOM 4622 O O . PRO A 1 600 ? -35.863 -0.623 8.338 1.00 97.75 600 PRO A O 1
ATOM 4625 N N . LEU A 1 601 ? -35.788 -0.092 6.136 1.00 97.88 601 LEU A N 1
ATOM 4626 C CA . LEU A 1 601 ? -35.220 1.259 6.251 1.00 97.88 601 LEU A CA 1
ATOM 4627 C C . LEU A 1 601 ? -35.959 2.078 7.316 1.00 97.88 601 LEU A C 1
ATOM 4629 O O . LEU A 1 601 ? -37.193 2.086 7.351 1.00 97.88 601 LEU A O 1
ATOM 4633 N N . GLY A 1 602 ? -35.212 2.766 8.180 1.00 96.25 602 GLY A N 1
ATOM 4634 C CA . GLY A 1 602 ? -35.796 3.666 9.178 1.00 96.25 602 GLY A CA 1
ATOM 4635 C C . GLY A 1 602 ? -36.578 2.962 10.295 1.00 96.25 602 GLY A C 1
ATOM 4636 O O . GLY A 1 602 ? -37.301 3.618 11.047 1.00 96.25 602 GLY A O 1
ATOM 4637 N N . LYS A 1 603 ? -36.475 1.628 10.437 1.00 96.69 603 LYS A N 1
ATOM 4638 C CA . LYS A 1 603 ? -37.163 0.897 11.518 1.00 96.69 603 LYS A CA 1
ATOM 4639 C C . LYS A 1 603 ? -36.576 1.170 12.907 1.00 96.69 603 LYS A C 1
ATOM 4641 O O . LYS A 1 603 ? -37.230 0.847 13.901 1.00 96.69 603 LYS A O 1
ATOM 4646 N N . ARG A 1 604 ? -35.381 1.764 12.975 1.00 95.25 604 ARG A N 1
ATOM 4647 C CA . ARG A 1 604 ? -34.694 2.169 14.206 1.00 95.25 604 ARG A CA 1
ATOM 4648 C C . ARG A 1 604 ? -34.483 1.010 15.184 1.00 95.25 604 ARG A C 1
ATOM 4650 O O . ARG A 1 604 ? -34.896 1.054 16.341 1.00 95.25 604 ARG A O 1
ATOM 4657 N N . SER A 1 605 ? -33.915 -0.086 14.681 1.00 94.19 605 SER A N 1
ATOM 4658 C CA . SER A 1 605 ? -33.663 -1.308 15.444 1.00 94.19 605 SER A CA 1
ATOM 4659 C C . SER A 1 605 ? -32.348 -1.952 15.008 1.00 94.19 605 SER A C 1
ATOM 4661 O O . SER A 1 605 ? -32.118 -2.145 13.815 1.00 94.19 605 SER A O 1
ATOM 4663 N N . ASP A 1 606 ? -31.518 -2.293 15.989 1.00 93.62 606 ASP A N 1
ATOM 4664 C CA . ASP A 1 606 ? -30.262 -3.026 15.819 1.00 93.62 606 ASP A CA 1
ATOM 4665 C C . ASP A 1 606 ? -30.573 -4.520 15.616 1.00 93.62 606 ASP A C 1
ATOM 4667 O O . ASP A 1 606 ? -30.936 -5.245 16.554 1.00 93.62 606 ASP A O 1
ATOM 4671 N N . ARG A 1 607 ? -30.565 -4.944 14.347 1.00 93.62 607 ARG A N 1
ATOM 4672 C CA . ARG A 1 607 ? -30.852 -6.310 13.888 1.00 93.62 607 ARG A CA 1
ATOM 4673 C C . ARG A 1 607 ? -30.057 -6.620 12.617 1.00 93.62 607 ARG A C 1
ATOM 4675 O O . ARG A 1 607 ? -30.576 -6.509 11.502 1.00 93.62 607 ARG A O 1
ATOM 4682 N N . HIS A 1 608 ? -28.830 -7.092 12.803 1.00 93.62 608 HIS A N 1
ATOM 4683 C CA . HIS A 1 608 ? -27.950 -7.563 11.729 1.00 93.62 608 HIS A CA 1
ATOM 4684 C C . HIS A 1 608 ? -28.498 -8.797 10.988 1.00 93.62 608 HIS A C 1
ATOM 4686 O O . HIS A 1 608 ? -29.217 -9.626 11.555 1.00 93.62 608 HIS A O 1
ATOM 4692 N N . GLU A 1 609 ? -28.113 -8.950 9.724 1.00 94.00 609 GLU A N 1
ATOM 4693 C CA . GLU A 1 609 ? -28.377 -10.095 8.851 1.00 94.00 609 GLU A CA 1
ATOM 4694 C C . GLU A 1 609 ? -27.140 -10.430 8.000 1.00 94.00 609 GLU A C 1
ATOM 4696 O O . GLU A 1 609 ? -26.297 -9.575 7.724 1.00 94.00 609 GLU A O 1
ATOM 4701 N N . GLY A 1 610 ? -27.031 -11.688 7.566 1.00 91.75 610 GLY A N 1
ATOM 4702 C CA . GLY A 1 610 ? -26.014 -12.118 6.608 1.00 91.75 610 GLY A CA 1
ATOM 4703 C C . GLY A 1 610 ? -26.145 -11.431 5.246 1.00 91.75 610 GLY A C 1
ATOM 4704 O O . GLY A 1 610 ? -27.249 -11.153 4.778 1.00 91.75 610 GLY A O 1
ATOM 4705 N N . LEU A 1 611 ? -25.015 -11.225 4.565 1.00 93.44 611 LEU A N 1
ATOM 4706 C CA . LEU A 1 611 ? -24.970 -10.480 3.304 1.00 93.44 611 LEU A CA 1
ATOM 4707 C C . LEU A 1 611 ? -25.885 -11.095 2.235 1.00 93.44 611 LEU A C 1
ATOM 4709 O O . LEU A 1 611 ? -25.804 -12.299 1.930 1.00 93.44 611 LEU A O 1
ATOM 4713 N N . GLY A 1 612 ? -26.742 -10.243 1.663 1.00 92.69 612 GLY A N 1
ATOM 4714 C CA . GLY A 1 612 ? -27.683 -10.577 0.596 1.00 92.69 612 GLY A CA 1
ATOM 4715 C C . GLY A 1 612 ? -28.939 -11.307 1.068 1.00 92.69 612 GLY A C 1
ATOM 4716 O O . GLY A 1 612 ? -29.675 -11.822 0.230 1.00 92.69 612 GLY A O 1
ATOM 4717 N N . LYS A 1 613 ? -29.165 -11.407 2.384 1.00 93.25 613 LYS A N 1
ATOM 4718 C CA . LYS A 1 613 ? -30.375 -12.008 2.968 1.00 93.25 613 LYS A CA 1
ATOM 4719 C C . LYS A 1 613 ? -31.329 -10.961 3.561 1.00 93.25 613 LYS A C 1
ATOM 4721 O O . LYS A 1 613 ? -32.450 -11.323 3.908 1.00 93.25 613 LYS A O 1
ATOM 4726 N N . GLY A 1 614 ? -30.891 -9.710 3.706 1.00 94.94 614 GLY A N 1
ATOM 4727 C CA . GLY A 1 614 ? -31.648 -8.645 4.360 1.00 94.94 614 GLY A CA 1
ATOM 4728 C C . GLY A 1 614 ? -32.213 -7.597 3.399 1.00 94.94 614 GLY A C 1
ATOM 4729 O O . GLY A 1 614 ? -32.329 -7.814 2.193 1.00 94.94 614 GLY A O 1
ATOM 4730 N N . PHE A 1 615 ? -32.605 -6.456 3.966 1.00 97.56 615 PHE A N 1
ATOM 4731 C CA . PHE A 1 615 ? -33.250 -5.346 3.261 1.00 97.56 615 PHE A CA 1
ATOM 4732 C C . PHE A 1 615 ? -32.275 -4.375 2.572 1.00 97.56 615 PHE A C 1
ATOM 4734 O O . PHE A 1 615 ? -32.741 -3.519 1.817 1.00 97.56 615 PHE A O 1
ATOM 4741 N N . ILE A 1 616 ? -30.961 -4.487 2.811 1.00 97.31 616 ILE A N 1
ATOM 4742 C CA . ILE A 1 616 ? -29.950 -3.611 2.195 1.00 97.31 616 ILE A CA 1
ATOM 4743 C C . ILE A 1 616 ? -29.574 -4.139 0.805 1.00 97.31 616 ILE A C 1
ATOM 4745 O O . ILE A 1 616 ? -29.636 -3.407 -0.180 1.00 97.31 616 ILE A O 1
ATOM 4749 N N . GLY A 1 617 ? -29.246 -5.431 0.713 1.00 95.25 617 GLY A N 1
ATOM 4750 C CA . GLY A 1 617 ? -28.918 -6.097 -0.548 1.00 95.25 617 GLY A CA 1
ATOM 4751 C C . GLY A 1 617 ? -27.455 -5.966 -0.996 1.00 95.25 617 GLY A C 1
ATOM 4752 O O . GLY A 1 617 ? -26.666 -5.181 -0.478 1.00 95.25 617 GLY A O 1
ATOM 4753 N N . LEU A 1 618 ? -27.069 -6.788 -1.982 1.00 95.06 618 LEU A N 1
ATOM 4754 C CA . LEU A 1 618 ? -25.672 -6.921 -2.432 1.00 95.06 618 LEU A CA 1
ATOM 4755 C C . LEU A 1 618 ? -25.142 -5.721 -3.226 1.00 95.06 618 LEU A C 1
ATOM 4757 O O . LEU A 1 618 ? -23.929 -5.564 -3.340 1.00 95.06 618 LEU A O 1
ATOM 4761 N N . GLU A 1 619 ? -26.023 -4.901 -3.797 1.00 93.81 619 GLU A N 1
ATOM 4762 C CA . GLU A 1 619 ? -25.624 -3.725 -4.573 1.00 93.81 619 GLU A CA 1
ATOM 4763 C C . GLU A 1 619 ? -24.919 -2.686 -3.695 1.00 93.81 619 GLU A C 1
ATOM 4765 O O . GLU A 1 619 ? -23.810 -2.268 -4.024 1.00 93.81 619 GLU A O 1
ATOM 4770 N N . ALA A 1 620 ? -25.482 -2.385 -2.524 1.00 94.12 620 ALA A N 1
ATOM 4771 C CA . ALA A 1 620 ? -24.861 -1.531 -1.516 1.00 94.12 620 ALA A CA 1
ATOM 4772 C C . ALA A 1 620 ? -23.452 -2.011 -1.133 1.00 94.12 620 ALA A C 1
ATOM 4774 O O . ALA A 1 620 ? -22.496 -1.239 -1.094 1.00 94.12 620 ALA A O 1
ATOM 4775 N N . PHE A 1 621 ? -23.292 -3.317 -0.890 1.00 95.00 621 PHE A N 1
ATOM 4776 C CA . PHE A 1 621 ? -21.997 -3.885 -0.511 1.00 95.00 621 PHE A CA 1
ATOM 4777 C C . PHE A 1 621 ? -20.992 -3.867 -1.666 1.00 95.00 621 PHE A C 1
ATOM 4779 O O . PHE A 1 621 ? -19.802 -3.665 -1.429 1.00 95.00 621 PHE A O 1
ATOM 4786 N N . ARG A 1 622 ? -21.450 -4.016 -2.915 1.00 91.44 622 ARG A N 1
ATOM 4787 C CA . ARG A 1 622 ? -20.609 -3.804 -4.101 1.00 91.44 622 ARG A CA 1
ATOM 4788 C C . ARG A 1 622 ? -20.132 -2.356 -4.179 1.00 91.44 622 ARG A C 1
ATOM 4790 O O . ARG A 1 622 ? -18.940 -2.135 -4.390 1.00 91.44 622 ARG A O 1
ATOM 4797 N N . ALA A 1 623 ? -21.022 -1.387 -3.966 1.00 91.88 623 ALA A N 1
ATOM 4798 C CA . ALA A 1 623 ? -20.658 0.028 -3.931 1.00 91.88 623 ALA A CA 1
ATOM 4799 C C . ALA A 1 623 ? -19.625 0.304 -2.823 1.00 91.88 623 ALA A C 1
ATOM 4801 O O . ALA A 1 623 ? -18.569 0.875 -3.091 1.00 91.88 623 ALA A O 1
ATOM 4802 N N . LEU A 1 624 ? -19.857 -0.209 -1.612 1.00 94.06 624 LEU A N 1
ATOM 4803 C CA . LEU A 1 624 ? -18.959 -0.084 -0.460 1.00 94.06 624 LEU A CA 1
ATOM 4804 C C . LEU A 1 624 ? -17.564 -0.657 -0.726 1.00 94.06 624 LEU A C 1
ATOM 4806 O O . LEU A 1 624 ? -16.557 0.012 -0.479 1.00 94.06 624 LEU A O 1
ATOM 4810 N N . MET A 1 625 ? -17.483 -1.889 -1.236 1.00 87.44 625 MET A N 1
ATOM 4811 C CA . MET A 1 625 ? -16.204 -2.575 -1.457 1.00 87.44 625 MET A CA 1
ATOM 4812 C C . MET A 1 625 ? -15.356 -1.927 -2.555 1.00 87.44 625 MET A C 1
ATOM 4814 O O . MET A 1 625 ? -14.120 -2.010 -2.516 1.00 87.44 625 MET A O 1
ATOM 4818 N N . ASN A 1 626 ? -16.009 -1.242 -3.496 1.00 82.12 626 ASN A N 1
ATOM 4819 C CA . ASN A 1 626 ? -15.362 -0.576 -4.619 1.00 82.12 626 ASN A CA 1
ATOM 4820 C C . ASN A 1 626 ? -15.205 0.937 -4.441 1.00 82.12 626 ASN A C 1
ATOM 4822 O O . ASN A 1 626 ? -14.466 1.548 -5.218 1.00 82.12 626 ASN A O 1
ATOM 4826 N N . HIS A 1 627 ? -15.785 1.526 -3.389 1.00 85.19 627 HIS A N 1
ATOM 4827 C CA . HIS A 1 627 ? -15.717 2.963 -3.141 1.00 85.19 627 HIS A CA 1
ATOM 4828 C C . HIS A 1 627 ? -14.262 3.438 -2.962 1.00 85.19 627 HIS A C 1
ATOM 4830 O O . HIS A 1 627 ? -13.590 2.990 -2.023 1.00 85.19 627 HIS A O 1
ATOM 4836 N N . PRO A 1 628 ? -13.747 4.362 -3.802 1.00 75.38 628 PRO A N 1
ATOM 4837 C CA . PRO A 1 628 ? -12.327 4.728 -3.828 1.00 75.38 628 PRO A CA 1
ATOM 4838 C C . PRO A 1 628 ? -11.763 5.177 -2.476 1.00 75.38 628 PRO A C 1
ATOM 4840 O O . PRO A 1 628 ? -10.640 4.808 -2.128 1.00 75.38 628 PRO A O 1
ATOM 4843 N N . GLN A 1 629 ? -12.548 5.928 -1.699 1.00 82.81 629 GLN A N 1
ATOM 4844 C CA . GLN A 1 629 ? -12.122 6.454 -0.398 1.00 82.81 629 GLN A CA 1
ATOM 4845 C C . GLN A 1 629 ? -12.235 5.431 0.745 1.00 82.81 629 GLN A C 1
ATOM 4847 O O . GLN A 1 629 ? -11.529 5.559 1.742 1.00 82.81 629 GLN A O 1
ATOM 4852 N N . LEU A 1 630 ? -13.046 4.373 0.601 1.00 87.44 630 LEU A N 1
ATOM 4853 C CA . LEU A 1 630 ? -13.318 3.435 1.699 1.00 87.44 630 LEU A CA 1
ATOM 4854 C C . LEU A 1 630 ? -12.464 2.169 1.652 1.00 87.44 630 LEU A C 1
ATOM 4856 O O . LEU A 1 630 ? -12.411 1.446 2.644 1.00 87.44 630 LEU A O 1
ATOM 4860 N N . LYS A 1 631 ? -11.750 1.874 0.553 1.00 79.38 631 LYS A N 1
ATOM 4861 C CA . LYS A 1 631 ? -10.979 0.617 0.370 1.00 79.38 631 LYS A CA 1
ATOM 4862 C C . LYS A 1 631 ? -10.004 0.293 1.512 1.00 79.38 631 LYS A C 1
ATOM 4864 O O . LYS A 1 631 ? -9.738 -0.878 1.774 1.00 79.38 631 LYS A O 1
ATOM 4869 N N . ASN A 1 632 ? -9.525 1.307 2.229 1.00 76.06 632 ASN A N 1
ATOM 4870 C CA . ASN A 1 632 ? -8.539 1.166 3.307 1.00 76.06 632 ASN A CA 1
ATOM 4871 C C . ASN A 1 632 ? -9.135 1.059 4.698 1.00 76.06 632 ASN A C 1
ATOM 4873 O O . ASN A 1 632 ? -8.437 0.627 5.618 1.00 76.06 632 ASN A O 1
ATOM 4877 N N . VAL A 1 633 ? -10.400 1.439 4.849 1.00 91.94 633 VAL A N 1
ATOM 4878 C CA . VAL A 1 633 ? -11.091 1.280 6.116 1.00 91.94 633 VAL A CA 1
ATOM 4879 C C . VAL A 1 633 ? -11.304 -0.220 6.330 1.00 91.94 633 VAL A C 1
ATOM 4881 O O . VAL A 1 633 ? -11.771 -0.894 5.406 1.00 91.94 633 VAL A O 1
ATOM 4884 N N . PRO A 1 634 ? -10.899 -0.782 7.478 1.00 95.31 634 PRO A N 1
ATOM 4885 C CA . PRO A 1 634 ? -11.182 -2.169 7.820 1.00 95.31 634 PRO A CA 1
ATOM 4886 C C . PRO A 1 634 ? -12.680 -2.458 7.748 1.00 95.31 634 PRO A C 1
ATOM 4888 O O . PRO A 1 634 ? -13.476 -1.666 8.242 1.00 95.31 634 PRO A O 1
ATOM 4891 N N . LYS A 1 635 ? -13.042 -3.577 7.117 1.00 96.62 635 LYS A N 1
ATOM 4892 C CA . LYS A 1 635 ? -14.410 -4.094 7.051 1.00 96.62 635 LYS A CA 1
ATOM 4893 C C . LYS A 1 635 ? -14.521 -5.294 7.962 1.00 96.62 635 LYS A C 1
ATOM 4895 O O . LYS A 1 635 ? -13.764 -6.253 7.791 1.00 96.62 635 LYS A O 1
ATOM 4900 N N . ILE A 1 636 ? -15.447 -5.248 8.905 1.00 96.94 636 ILE A N 1
ATOM 4901 C CA . ILE A 1 636 ? -15.689 -6.346 9.835 1.00 96.94 636 ILE A CA 1
ATOM 4902 C C . ILE A 1 636 ? -17.155 -6.749 9.753 1.00 96.94 636 ILE A C 1
ATOM 4904 O O . ILE A 1 636 ? -18.042 -5.912 9.820 1.00 96.94 636 ILE A O 1
ATOM 4908 N N . LEU A 1 637 ? -17.395 -8.039 9.554 1.00 94.25 637 LEU A N 1
ATOM 4909 C CA . LEU A 1 637 ? -18.731 -8.629 9.574 1.00 94.25 637 LEU A CA 1
ATOM 4910 C C . LEU A 1 637 ? -19.105 -8.988 11.020 1.00 94.25 637 LEU A C 1
ATOM 4912 O O . LEU A 1 637 ? -18.314 -9.623 11.724 1.00 94.25 637 LEU A O 1
ATOM 4916 N N . GLU A 1 638 ? -20.319 -8.630 11.434 1.00 86.25 638 GLU A N 1
ATOM 4917 C CA . GLU A 1 638 ? -20.904 -8.943 12.746 1.00 86.25 638 GLU A CA 1
ATOM 4918 C C . GLU A 1 638 ? -22.219 -9.716 12.585 1.00 86.25 638 GLU A C 1
ATOM 4920 O O . GLU A 1 638 ? -23.278 -9.364 13.117 1.00 86.25 638 GLU A O 1
ATOM 4925 N N . THR A 1 639 ? -22.166 -10.773 11.775 1.00 74.12 639 THR A N 1
ATOM 4926 C CA . THR A 1 639 ? -23.366 -11.481 11.343 1.00 74.12 639 THR A CA 1
ATOM 4927 C C . THR A 1 639 ? -23.946 -12.394 12.432 1.00 74.12 639 THR A C 1
ATOM 4929 O O . THR A 1 639 ? -23.214 -13.164 13.050 1.00 74.12 639 THR A O 1
ATOM 4932 N N . PRO A 1 640 ? -25.272 -12.371 12.670 1.00 56.50 640 PRO A N 1
ATOM 4933 C CA . PRO A 1 640 ? -25.887 -13.183 13.713 1.00 56.50 640 PRO A CA 1
ATOM 4934 C C . PRO A 1 640 ? -26.117 -14.626 13.257 1.00 56.50 640 PRO A C 1
ATOM 4936 O O . PRO A 1 640 ? -26.696 -14.857 12.198 1.00 56.50 640 PRO A O 1
ATOM 4939 N N . GLY A 1 641 ? -25.762 -15.586 14.118 1.00 53.03 641 GLY A N 1
ATOM 4940 C CA . GLY A 1 641 ? -25.951 -17.024 13.876 1.00 53.03 641 GLY A CA 1
ATOM 4941 C C . GLY A 1 641 ? -24.666 -17.855 13.921 1.00 53.03 641 GLY A C 1
ATOM 4942 O O . GLY A 1 641 ? -24.574 -18.811 13.168 1.00 53.03 641 GLY A O 1
ATOM 4943 N N . GLU A 1 642 ? -23.715 -17.474 14.787 1.00 63.12 642 GLU A N 1
ATOM 4944 C CA . GLU A 1 642 ? -22.357 -18.015 15.008 1.00 63.12 642 GLU A CA 1
ATOM 4945 C C . GLU A 1 642 ? -22.114 -19.466 14.549 1.00 63.12 642 GLU A C 1
ATOM 4947 O O . GLU A 1 642 ? -22.051 -20.408 15.344 1.00 63.12 642 GLU A O 1
ATOM 4952 N N . THR A 1 643 ? -21.893 -19.636 13.247 1.00 73.56 643 THR A N 1
ATOM 4953 C CA . THR A 1 643 ? -21.155 -20.774 12.716 1.00 73.56 643 THR A CA 1
ATOM 4954 C C . THR A 1 643 ? -20.040 -20.251 11.829 1.00 73.56 643 THR A C 1
ATOM 4956 O O . THR A 1 643 ? -20.250 -19.353 11.013 1.00 73.56 643 THR A O 1
ATOM 4959 N N . ASP A 1 644 ? -18.864 -20.870 11.927 1.00 79.44 644 ASP A N 1
ATOM 4960 C CA . ASP A 1 644 ? -17.734 -20.574 11.039 1.00 79.44 644 ASP A CA 1
ATOM 4961 C C . ASP A 1 644 ? -18.138 -20.673 9.550 1.00 79.44 644 ASP A C 1
ATOM 4963 O O . ASP A 1 644 ? -17.557 -20.017 8.689 1.00 79.44 644 ASP A O 1
ATOM 4967 N N . ALA A 1 645 ? -19.158 -21.479 9.224 1.00 83.62 645 ALA A N 1
ATOM 4968 C CA . ALA A 1 645 ? -19.674 -21.633 7.868 1.00 83.62 645 ALA A CA 1
ATOM 4969 C C . ALA A 1 645 ? -20.386 -20.372 7.345 1.00 83.62 645 ALA A C 1
ATOM 4971 O O . ALA A 1 645 ? -20.192 -20.006 6.181 1.00 83.62 645 ALA A O 1
ATOM 4972 N N . ASP A 1 646 ? -21.184 -19.704 8.182 1.00 84.69 646 ASP A N 1
ATOM 4973 C CA . ASP A 1 646 ? -21.856 -18.456 7.810 1.00 84.69 646 ASP A CA 1
ATOM 4974 C C . ASP A 1 646 ? -20.847 -17.316 7.633 1.00 84.69 646 ASP A C 1
ATOM 4976 O O . ASP A 1 646 ? -20.910 -16.590 6.635 1.00 84.69 646 ASP A O 1
ATOM 4980 N N . ASP A 1 647 ? -19.853 -17.222 8.520 1.00 87.19 647 ASP A N 1
ATOM 4981 C CA . ASP A 1 647 ? -18.761 -16.251 8.404 1.00 87.19 647 ASP A CA 1
ATOM 4982 C C . ASP A 1 647 ? -17.954 -16.465 7.121 1.00 87.19 647 ASP A C 1
ATOM 4984 O O . ASP A 1 647 ? -17.734 -15.528 6.351 1.00 87.19 647 ASP A O 1
ATOM 4988 N N . LEU A 1 648 ? -17.573 -17.712 6.820 1.00 85.19 648 LEU A N 1
ATOM 4989 C CA . LEU A 1 648 ? -16.869 -18.050 5.581 1.00 85.19 648 LEU A CA 1
ATOM 4990 C C . LEU A 1 648 ? -17.698 -17.726 4.331 1.00 85.19 648 LEU A C 1
ATOM 4992 O O . LEU A 1 648 ? -17.131 -17.298 3.319 1.00 85.19 648 LEU A O 1
ATOM 4996 N N . ARG A 1 649 ? -19.025 -17.909 4.376 1.00 89.69 649 ARG A N 1
ATOM 4997 C CA . ARG A 1 649 ? -19.927 -17.514 3.283 1.00 89.69 649 ARG A CA 1
ATOM 4998 C C . ARG A 1 649 ? -19.910 -16.000 3.093 1.00 89.69 649 ARG A C 1
ATOM 5000 O O . ARG A 1 649 ? -19.719 -15.541 1.969 1.00 89.69 649 ARG A O 1
ATOM 5007 N N . ASN A 1 650 ? -20.110 -15.232 4.160 1.00 90.75 650 ASN A N 1
ATOM 5008 C CA . ASN A 1 650 ? -20.178 -13.773 4.083 1.00 90.75 650 ASN A CA 1
ATOM 5009 C C . ASN A 1 650 ? -18.829 -13.167 3.667 1.00 90.75 650 ASN A C 1
ATOM 5011 O O . ASN A 1 650 ? -18.791 -12.315 2.782 1.00 90.75 650 ASN A O 1
ATOM 5015 N N . LEU A 1 651 ? -17.714 -13.679 4.200 1.00 87.00 651 LEU A N 1
ATOM 5016 C CA . LEU A 1 651 ? -16.361 -13.296 3.785 1.00 87.00 651 LEU A CA 1
ATOM 5017 C C . LEU A 1 651 ? -16.107 -13.578 2.302 1.00 87.00 651 LEU A C 1
ATOM 5019 O O . LEU A 1 651 ? -15.459 -12.778 1.628 1.00 87.00 651 LEU A O 1
ATOM 5023 N N . ARG A 1 652 ? -16.598 -14.711 1.783 1.00 83.88 652 ARG A N 1
ATOM 5024 C CA . ARG A 1 652 ? -16.482 -15.043 0.359 1.00 83.88 652 ARG A CA 1
ATOM 5025 C C . ARG A 1 652 ? -17.265 -14.060 -0.501 1.00 83.88 652 ARG A C 1
ATOM 5027 O O . ARG A 1 652 ? -16.673 -13.482 -1.403 1.00 83.88 652 ARG A O 1
ATOM 5034 N N . ILE A 1 653 ? -18.539 -13.832 -0.178 1.00 89.19 653 ILE A N 1
ATOM 5035 C CA . ILE A 1 653 ? -19.392 -12.872 -0.895 1.00 89.19 653 ILE A CA 1
ATOM 5036 C C . ILE A 1 653 ? -18.721 -11.501 -0.918 1.00 89.19 653 ILE A C 1
ATOM 5038 O O . ILE A 1 653 ? -18.539 -10.925 -1.982 1.00 89.19 653 ILE A O 1
ATOM 5042 N N . LEU A 1 654 ? -18.275 -11.002 0.236 1.00 87.38 654 LEU A N 1
ATOM 5043 C CA . LEU A 1 654 ? -17.676 -9.674 0.328 1.00 87.38 654 LEU A CA 1
ATOM 5044 C C . LEU A 1 654 ? -16.405 -9.534 -0.529 1.00 87.38 654 LEU A C 1
ATOM 5046 O O . LEU A 1 654 ? -16.160 -8.476 -1.100 1.00 87.38 654 LEU A O 1
ATOM 5050 N N . ARG A 1 655 ? -15.609 -10.605 -0.650 1.00 83.25 655 ARG A N 1
ATOM 5051 C CA . ARG A 1 655 ? -14.423 -10.647 -1.522 1.00 83.25 655 ARG A CA 1
ATOM 5052 C C . ARG A 1 655 ? -14.775 -10.731 -3.004 1.00 83.25 655 ARG A C 1
ATOM 5054 O O . ARG A 1 655 ? -14.080 -10.124 -3.807 1.00 83.25 655 ARG A O 1
ATOM 5061 N N . GLU A 1 656 ? -15.822 -11.472 -3.357 1.00 80.94 656 GLU A N 1
ATOM 5062 C CA . GLU A 1 656 ? -16.314 -11.600 -4.738 1.00 80.94 656 GLU A CA 1
ATOM 5063 C C . GLU A 1 656 ? -16.930 -10.298 -5.267 1.00 80.94 656 GLU A C 1
ATOM 5065 O O . GLU A 1 656 ? -16.995 -10.102 -6.475 1.00 80.94 656 GLU A O 1
ATOM 5070 N N . LEU A 1 657 ? -17.356 -9.397 -4.377 1.00 83.75 657 LEU A N 1
ATOM 5071 C CA . LEU A 1 657 ? -17.874 -8.077 -4.740 1.00 83.75 657 LEU A CA 1
ATOM 5072 C C . LEU A 1 657 ? -16.781 -7.039 -5.048 1.00 83.75 657 LEU A C 1
ATOM 5074 O O . LEU A 1 657 ? -17.125 -5.910 -5.385 1.00 83.75 657 LEU A O 1
ATOM 5078 N N . ILE A 1 658 ? -15.492 -7.373 -4.915 1.00 78.94 658 ILE A N 1
ATOM 5079 C CA . ILE A 1 658 ? -14.386 -6.473 -5.275 1.00 78.94 658 ILE A CA 1
ATOM 5080 C C . ILE A 1 658 ? -14.156 -6.554 -6.788 1.00 78.94 658 ILE A C 1
ATOM 5082 O O . ILE A 1 658 ? -13.861 -7.631 -7.305 1.00 78.94 658 ILE A O 1
ATOM 5086 N N . GLU A 1 659 ? -14.262 -5.412 -7.463 1.00 63.50 659 GLU A N 1
ATOM 5087 C CA . GLU A 1 659 ? -14.131 -5.256 -8.918 1.00 63.50 659 GLU A CA 1
ATOM 5088 C C . GLU A 1 659 ? -12.778 -4.677 -9.338 1.00 63.50 659 GLU A C 1
ATOM 5090 O O . GLU A 1 659 ? -12.216 -3.799 -8.626 1.00 63.50 659 GLU A O 1
#

Sequence (659 aa):
MFNVVLLGIVSLLNDVASEMVFPLIPVYLTTTLGATPAVLGLVEGIAESTASLLKVFSGYVSDRVGRRKPFVVFGYAVSLIGRIFLFLSQGWPLVLAGRVADRFGKGTRDAPRDAVIAESSPIGRKGASFGLHRAMDTLGAVFGVILAYYFLTQAEGNFKKVFLFALIPSLAAVALVFFVRETARVSPELVEGIARPKRKLSWRILDLRLKIFLVLVFLLSLGHFSKGFLLLRAANVGFSASQVILLYLVFNISYFLFSYPAGRLSDKIGRRTILIFGYLIFAASYWAFAAASDPTLLWAIFPVYGLFVGLTDGVERAFVSDLAPEHLKATSLGMHATLVGIGALPASIIAGALWTAFGPAVPFYFGMVLGLLAAGAMQRIGVHVSIAGGIDKAPERARALGCNTFQFFSRPPRGGPRPMISLEVAEFFKKKCAEYDLQPTFIHTPYFIHLASPNPKNYAASVQVLAEEMEVGSLLGAKVVTHLGSAGTDSMEDAVKRVIRGLEEIFTKGPFDTEFIIEMSAGSGNVVGDRFEEIALILEEWERKSGRPHLGVGFDTQHAFASGYDIRTTEGFKETVDEFDELIGLEHLKLIHVNDSKVPLGKRSDRHEGLGKGFIGLEAFRALMNHPQLKNVPKILETPGETDADDLRNLRILRELIE

Secondary structure (DSSP, 8-state):
-HHHHHHHHHHHHHHHHHHTTGGGHHHIIIIIS---HHHHHHHHHHHHHHHHHHHHHHHHHHHHHT--HHHHHHHHHHHHHHHHHHHH-SSHHHHHHHHHHHHHHHHHHHHHHHHHHHHSSPTT-HHHHHHHHHHHHHHHHHHHHHHHHHHHHHTTT-HHHHHHHHHHHHHHHHHHHTTPPP-----GGG-TTS--------GGGS-HHHHHHHHHHHHHHHHS--HHHHHHHHHHTT--HHHHHHHHHHHHHHHHHHHHHHHHHHHHH-HHHHHHHHHHHHHHHHHHHHH--SGGGHHHHHHHHHHHHHHHHHHHHHHHHHHS-GGGHHHHHHHHHHHHHHHHHHHHHHHHHHHHHH-TTHHHHHHHHHHHHHHHHTS-EEEB---TT-GGGHHHHHHHTT-SSEEEESS-TTS-PPPP--HHHHHHHHHHHHHTT--SEEEEPPTT--TT-SSHHHHHHHHHHHHHHHHHHHHHT-EEEE---B-TTS-HHHHHHHHHHHHHHHHHS----S-EEEEPP---SSBSSSSHHHHHHHHHHHHHHH----EEEEEEHHHHHHHT---SSHHHHHHHHHHHHHHT-TTTEEEEE--EESS-TT-----EE-TTSSSS-HHHHHHHHH-TTTTTS-EEE--SS--HHHHHHHHHHHHHT--